Protein AF-A0A1G3ML94-F1 (afdb_monomer_lite)

pLDDT: mean 84.37, std 14.2, range [30.25, 97.56]

Foldseek 3Di:
DVVVVCVLVVVLVVLVVVLVVLVVVLVVLVVVLVVCVVVVVPPDPPVNLVSLVVSLVSLVVSLVSLLVSLLSLLVVLLVLLVLLVVLVVVLVVLVVLVVVLVVLLVVLVVLLVVLVVLLVVLVVLLVVLVVLLVVLVVLLVVLVVVLVVLVVLLVVLVVLLVVLVVQLVVLVVQLVVLVVVLVVLVVVLVVLVVQLVVLVVQLVVLVVQLVVLVVVPPVSVVSNVVSVVSNVVSVVSNVVSVVVNVVSVVVNVVSVVSNVVSVVSSVVSVVSSVVSVVVSVVSVVSNVVSVVSNVVSVVVVVVSVVSNVVSVVSNVVSVVSNVVSVVSNVVSVVSVVVSVVSNVVSVVSVVVSLVVLVVSVVVVVVSVVSSVVSVVSSVVSVVVNDDPDDDPPPPAQDDDSLSNVSSQLSNLLSQLVNLLVVNHADDLVVLLDLCPGPNNVCLPPRCNLVVCVPLADSVLLVVLSNLLSNLSSVSNVPRPDDPVVSNVSNSVSSVVNNVRSVSVVVVVVVVVVVD

Sequence (515 aa):
MILAYFGLGGALLASLAVSEFRLRRLRHRLAAQTAAIAGGNIAASSVAASAVQESRRLANEVRGDSQALSGELVNVLGSVMSIRKESSRLSGAGVNLAGELASAASAVEQLTASASSLADLAVRQSAVVSQAAAAIEQMSASAAAIAGAVEGRTAANQRLSARAREGVETARQVASVIEEFAQRSIMVTDMVHAINDIATSTNLLAMNAAIEAAHAGQYGRGFSVVASEIRKLAATTSEKAAEIERILSSIQDSITAAQQAGTRNARSLGDIAAIVEESVSSFAGMAEGIAELSGSASEIVSAIEQTRAVTIEIKQSSSDIAAATSSLQSGIHGSEANAAASGRSLADLDANVVALNVGLLKASSLNSGSFKRCDAIIGCLAPLSAGAGAGATAYRYGLLDVAAAKLHHKEWVAKVLLHRQGALKLDAAVVSDSHRCLLGTWLYRDGGLEQVRGLVDTDALEHDHDALHLTAAKLIANVGQSDGAALGELEVLSERIVGCLSRIEASTSAAQATS

Radius of gyration: 73.63 Å; chains: 1; bounding box: 139×50×221 Å

Structure (mmCIF, N/CA/C/O backbone):
data_AF-A0A1G3ML94-F1
#
_entry.id   AF-A0A1G3ML94-F1
#
loop_
_atom_site.group_PDB
_atom_site.id
_atom_site.type_symbol
_atom_site.label_atom_id
_atom_site.label_alt_id
_atom_site.label_comp_id
_atom_site.label_asym_id
_atom_site.label_entity_id
_atom_site.label_seq_id
_atom_site.pdbx_PDB_ins_code
_atom_site.Cartn_x
_atom_site.Cartn_y
_atom_site.Cartn_z
_atom_site.occupancy
_atom_site.B_iso_or_equiv
_atom_site.auth_seq_id
_atom_site.auth_comp_id
_atom_site.auth_asym_id
_atom_site.auth_atom_id
_atom_site.pdbx_PDB_model_num
ATOM 1 N N . MET A 1 1 ? 22.661 14.570 -49.696 1.00 38.81 1 MET A N 1
ATOM 2 C CA . MET A 1 1 ? 23.872 13.750 -49.938 1.00 38.81 1 MET A CA 1
ATOM 3 C C . MET A 1 1 ? 23.778 12.922 -51.217 1.00 38.81 1 MET A C 1
ATOM 5 O O . MET A 1 1 ? 24.580 13.166 -52.099 1.00 38.81 1 MET A O 1
ATOM 9 N N . ILE A 1 2 ? 22.797 12.024 -51.384 1.00 32.62 2 ILE A N 1
ATOM 10 C CA . ILE A 1 2 ? 22.696 11.108 -52.548 1.00 32.62 2 ILE A CA 1
ATOM 11 C C . ILE A 1 2 ? 22.749 11.829 -53.915 1.00 32.62 2 ILE A C 1
ATOM 13 O O . ILE A 1 2 ? 23.481 11.405 -54.804 1.00 32.62 2 ILE A O 1
ATOM 17 N N . LEU A 1 3 ? 22.069 12.973 -54.060 1.00 33.12 3 LEU A N 1
ATOM 18 C CA . LEU A 1 3 ? 22.086 13.779 -55.294 1.00 33.12 3 LEU A CA 1
ATOM 19 C C . LEU A 1 3 ? 23.470 14.361 -55.648 1.00 33.12 3 LEU A C 1
ATOM 21 O O . LEU A 1 3 ? 23.800 14.466 -56.825 1.00 33.12 3 LEU A O 1
ATOM 25 N N . ALA A 1 4 ? 24.306 14.680 -54.654 1.00 42.66 4 ALA A N 1
ATOM 26 C CA . ALA A 1 4 ? 25.673 15.155 -54.893 1.00 42.66 4 ALA A CA 1
ATOM 27 C C . ALA A 1 4 ? 26.602 14.015 -55.361 1.00 42.66 4 ALA A C 1
ATOM 29 O O . ALA A 1 4 ? 27.507 14.240 -56.162 1.00 42.66 4 ALA A O 1
ATOM 30 N N . TYR A 1 5 ? 26.338 12.778 -54.924 1.00 52.34 5 TYR A N 1
ATOM 31 C CA . TYR A 1 5 ? 27.120 11.595 -55.298 1.00 52.34 5 TYR A CA 1
ATOM 32 C C . TYR A 1 5 ? 26.814 11.082 -56.705 1.00 52.34 5 TYR A C 1
ATOM 34 O O . TYR A 1 5 ? 27.739 10.693 -57.415 1.00 52.34 5 TYR A O 1
ATOM 42 N N . PHE A 1 6 ? 25.553 11.146 -57.148 1.00 53.03 6 PHE A N 1
ATOM 43 C CA . PHE A 1 6 ? 25.220 10.914 -58.559 1.00 53.03 6 PHE A CA 1
ATOM 44 C C . PHE A 1 6 ? 25.889 11.950 -59.473 1.00 53.03 6 PHE A C 1
ATOM 46 O O . PHE A 1 6 ? 26.348 11.593 -60.556 1.00 53.03 6 PHE A O 1
ATOM 53 N N . GLY A 1 7 ? 26.020 13.200 -59.013 1.00 54.25 7 GLY A N 1
ATOM 54 C CA . GLY A 1 7 ? 26.773 14.244 -59.714 1.00 54.25 7 GLY A CA 1
ATOM 55 C C . GLY A 1 7 ? 28.265 13.921 -59.854 1.00 54.25 7 GLY A C 1
ATOM 56 O O . GLY A 1 7 ? 28.799 13.990 -60.957 1.00 54.25 7 GLY A O 1
ATOM 57 N N . LEU A 1 8 ? 28.921 13.500 -58.767 1.00 57.00 8 LEU A N 1
ATOM 58 C CA . LEU A 1 8 ? 30.342 13.111 -58.761 1.00 57.00 8 LEU A CA 1
ATOM 59 C C . LEU A 1 8 ? 30.620 11.846 -59.587 1.00 57.00 8 LEU A C 1
ATOM 61 O O . LEU A 1 8 ? 31.572 11.820 -60.362 1.00 57.00 8 LEU A O 1
ATOM 65 N N . GLY A 1 9 ? 29.783 10.811 -59.466 1.00 62.34 9 GLY A N 1
ATOM 66 C CA . GLY A 1 9 ? 29.912 9.588 -60.263 1.00 62.34 9 GLY A CA 1
ATOM 67 C C . GLY A 1 9 ? 29.647 9.821 -61.753 1.00 62.34 9 GLY A C 1
ATOM 68 O O . GLY A 1 9 ? 30.359 9.282 -62.598 1.00 62.34 9 GLY A O 1
ATOM 69 N N . GLY A 1 10 ? 28.663 10.662 -62.086 1.00 65.00 10 GLY A N 1
ATOM 70 C CA . GLY A 1 10 ? 28.369 11.063 -63.462 1.00 65.00 10 GLY A CA 1
ATOM 71 C C . GLY A 1 10 ? 29.491 11.888 -64.094 1.00 65.00 10 GLY A C 1
ATOM 72 O O . GLY A 1 10 ? 29.865 11.622 -65.236 1.00 65.00 10 GLY A O 1
ATOM 73 N N . ALA A 1 11 ? 30.071 12.830 -63.344 1.00 66.50 11 ALA A N 1
ATOM 74 C CA . ALA A 1 11 ? 31.238 13.600 -63.775 1.00 66.50 11 ALA A CA 1
ATOM 75 C C . ALA A 1 11 ? 32.446 12.687 -64.034 1.00 66.50 11 ALA A C 1
ATOM 77 O O . ALA A 1 11 ? 33.019 12.740 -65.118 1.00 66.50 11 ALA A O 1
ATOM 78 N N . LEU A 1 12 ? 32.734 11.757 -63.116 1.00 69.31 12 LEU A N 1
ATOM 79 C CA . LEU A 1 12 ? 33.818 10.783 -63.266 1.00 69.31 12 LEU A CA 1
ATOM 80 C C . LEU A 1 12 ? 33.657 9.922 -64.529 1.00 69.31 12 LEU A C 1
ATOM 82 O O . LEU A 1 12 ? 34.613 9.701 -65.272 1.00 69.31 12 LEU A O 1
ATOM 86 N N . LEU A 1 13 ? 32.439 9.434 -64.792 1.00 70.00 13 LEU A N 1
ATOM 87 C CA . LEU A 1 13 ? 32.131 8.638 -65.983 1.00 70.00 13 LEU A CA 1
ATOM 88 C C . LEU A 1 13 ? 32.260 9.456 -67.273 1.00 70.00 13 LEU A C 1
ATOM 90 O O . LEU A 1 13 ? 32.764 8.939 -68.271 1.00 70.00 13 LEU A O 1
ATOM 94 N N . ALA A 1 14 ? 31.848 10.725 -67.258 1.00 72.06 14 ALA A N 1
ATOM 95 C CA . ALA A 1 14 ? 32.022 11.629 -68.388 1.00 72.06 14 ALA A CA 1
ATOM 96 C C . ALA A 1 14 ? 33.510 11.914 -68.656 1.00 72.06 14 ALA A C 1
ATOM 98 O O . ALA A 1 14 ? 33.956 11.786 -69.797 1.00 72.06 14 ALA A O 1
ATOM 99 N N . SER A 1 15 ? 34.293 12.205 -67.613 1.00 70.94 15 SER A N 1
ATOM 100 C CA . SER A 1 15 ? 35.745 12.412 -67.679 1.00 70.94 15 SER A CA 1
ATOM 101 C C . SER A 1 15 ? 36.472 11.169 -68.207 1.00 70.94 15 SER A C 1
ATOM 103 O O . SER A 1 15 ? 37.312 11.268 -69.106 1.00 70.94 15 SER A O 1
ATOM 105 N N . LEU A 1 16 ? 36.086 9.974 -67.741 1.00 70.88 16 LEU A N 1
ATOM 106 C CA . LEU A 1 16 ? 36.577 8.689 -68.255 1.00 70.88 16 LEU A CA 1
ATOM 107 C C . LEU A 1 16 ? 36.242 8.493 -69.741 1.00 70.88 16 LEU A C 1
ATOM 109 O O . LEU A 1 16 ? 37.123 8.127 -70.518 1.00 70.88 16 LEU A O 1
ATOM 113 N N . ALA A 1 17 ? 35.002 8.766 -70.155 1.00 74.00 17 ALA A N 1
ATOM 114 C CA . ALA A 1 17 ? 34.563 8.596 -71.540 1.00 74.00 17 ALA A CA 1
ATOM 115 C C . ALA A 1 17 ? 35.268 9.566 -72.506 1.00 74.00 17 ALA A C 1
ATOM 117 O O . ALA A 1 17 ? 35.686 9.165 -73.597 1.00 74.00 17 ALA A O 1
ATOM 118 N N . VAL A 1 18 ? 35.443 10.828 -72.101 1.00 75.44 18 VAL A N 1
ATOM 119 C CA . VAL A 1 18 ? 36.171 11.846 -72.878 1.00 75.44 18 VAL A CA 1
ATOM 120 C C . VAL A 1 18 ? 37.644 11.465 -73.014 1.00 75.44 18 VAL A C 1
ATOM 122 O O . VAL A 1 18 ? 38.174 11.460 -74.130 1.00 75.44 18 VAL A O 1
ATOM 125 N N . SER A 1 19 ? 38.281 11.075 -71.907 1.00 72.25 19 SER A N 1
ATOM 126 C CA . SER A 1 19 ? 39.672 10.617 -71.895 1.00 72.25 19 SER A CA 1
ATOM 127 C C . SER A 1 19 ? 39.861 9.391 -72.793 1.00 72.25 19 SER A C 1
ATOM 129 O O . SER A 1 19 ? 40.763 9.357 -73.635 1.00 72.25 19 SER A O 1
ATOM 131 N N . GLU A 1 20 ? 38.959 8.408 -72.718 1.00 73.62 20 GLU A N 1
ATOM 132 C CA . GLU A 1 20 ? 39.019 7.202 -73.545 1.00 73.62 20 GLU A CA 1
ATOM 133 C C . GLU A 1 20 ? 38.828 7.504 -75.040 1.00 73.62 20 GLU A C 1
ATOM 135 O O . GLU A 1 20 ? 39.551 6.964 -75.885 1.00 73.62 20 GLU A O 1
ATOM 140 N N . PHE A 1 21 ? 37.905 8.402 -75.389 1.00 76.06 21 PHE A N 1
ATOM 141 C CA . PHE A 1 21 ? 37.699 8.844 -76.768 1.00 76.06 21 PHE A CA 1
ATOM 142 C C . PHE A 1 21 ? 38.962 9.496 -77.351 1.00 76.06 21 PHE A C 1
ATOM 144 O O . PHE A 1 21 ? 39.404 9.139 -78.452 1.00 76.06 21 PHE A O 1
ATOM 151 N N . ARG A 1 22 ? 39.598 10.405 -76.602 1.00 76.50 22 ARG A N 1
ATOM 152 C CA . ARG A 1 22 ? 40.838 11.070 -77.035 1.00 76.50 22 ARG A CA 1
ATOM 153 C C . ARG A 1 22 ? 42.023 10.103 -77.090 1.00 76.50 22 ARG A C 1
ATOM 155 O O . ARG A 1 22 ? 42.784 10.143 -78.058 1.00 76.50 22 ARG A O 1
ATOM 162 N N . LEU A 1 23 ? 42.129 9.161 -76.149 1.00 73.06 23 LEU A N 1
ATOM 163 C CA . LEU A 1 23 ? 43.114 8.068 -76.167 1.00 73.06 23 LEU A CA 1
ATOM 164 C C . LEU A 1 23 ? 42.992 7.195 -77.421 1.00 73.06 23 LEU A C 1
ATOM 166 O O . LEU A 1 23 ? 44.001 6.870 -78.053 1.00 73.06 23 LEU A O 1
ATOM 170 N N . ARG A 1 24 ? 41.769 6.816 -77.809 1.00 79.38 24 ARG A N 1
ATOM 171 C CA . ARG A 1 24 ? 41.517 6.040 -79.037 1.00 79.38 24 ARG A CA 1
ATOM 172 C C . ARG A 1 24 ? 41.949 6.817 -80.278 1.00 79.38 24 ARG A C 1
ATOM 174 O O . ARG A 1 24 ? 42.617 6.253 -81.146 1.00 79.38 24 ARG A O 1
ATOM 181 N N . ARG A 1 25 ? 41.644 8.117 -80.333 1.00 77.94 25 ARG A N 1
ATOM 182 C CA . ARG A 1 25 ? 42.057 9.007 -81.430 1.00 77.94 25 ARG A CA 1
ATOM 183 C C . ARG A 1 25 ? 43.579 9.134 -81.529 1.00 77.94 25 ARG A C 1
ATOM 185 O O . ARG A 1 25 ? 44.123 9.045 -82.629 1.00 77.94 25 ARG A O 1
ATOM 192 N N . LEU A 1 26 ? 44.263 9.288 -80.393 1.00 75.62 26 LEU A N 1
ATOM 193 C CA . LEU A 1 26 ? 45.724 9.334 -80.316 1.00 75.62 26 LEU A CA 1
ATOM 194 C C . LEU A 1 26 ? 46.350 8.019 -80.805 1.00 75.62 26 LEU A C 1
ATOM 196 O O . LEU A 1 26 ? 47.232 8.045 -81.661 1.00 75.62 26 LEU A O 1
ATOM 200 N N . ARG A 1 27 ? 45.850 6.865 -80.338 1.00 76.56 27 ARG A N 1
ATOM 201 C CA . ARG A 1 27 ? 46.316 5.536 -80.779 1.00 76.56 27 ARG A CA 1
ATOM 202 C C . ARG A 1 27 ? 46.161 5.332 -82.281 1.00 76.56 27 ARG A C 1
ATOM 204 O O . ARG A 1 27 ? 47.109 4.901 -82.929 1.00 76.56 27 ARG A O 1
ATOM 211 N N . HIS A 1 28 ? 44.995 5.662 -82.835 1.00 77.12 28 HIS A N 1
ATOM 212 C CA . HIS A 1 28 ? 44.732 5.511 -84.266 1.00 77.12 28 HIS A CA 1
ATOM 213 C C . HIS A 1 28 ? 45.689 6.363 -85.113 1.00 77.12 28 HIS A C 1
ATOM 215 O O . HIS A 1 28 ? 46.153 5.923 -86.163 1.00 77.12 28 HIS A O 1
ATOM 221 N N . ARG A 1 29 ? 46.016 7.581 -84.665 1.00 72.06 29 ARG A N 1
ATOM 222 C CA . ARG A 1 29 ? 46.947 8.461 -85.385 1.00 72.06 29 ARG A CA 1
ATOM 223 C C . ARG A 1 29 ? 48.396 8.009 -85.284 1.00 72.06 29 ARG A C 1
ATOM 225 O O . ARG A 1 29 ? 49.074 7.998 -86.305 1.00 72.06 29 ARG A O 1
ATOM 232 N N . LEU A 1 30 ? 48.840 7.586 -84.102 1.00 69.00 30 LEU A N 1
ATOM 233 C CA . LEU A 1 30 ? 50.172 7.006 -83.932 1.00 69.00 30 LEU A CA 1
ATOM 234 C C . LEU A 1 30 ? 50.340 5.755 -84.807 1.00 69.00 30 LEU A C 1
ATOM 236 O O . LEU A 1 30 ? 51.349 5.632 -85.488 1.00 69.00 30 LEU A O 1
ATOM 240 N N . ALA A 1 31 ? 49.327 4.883 -84.869 1.00 70.38 31 ALA A N 1
ATOM 241 C CA . ALA A 1 31 ? 49.334 3.702 -85.736 1.00 70.38 31 ALA A CA 1
ATOM 242 C C . ALA A 1 31 ? 49.363 4.052 -87.238 1.00 70.38 31 ALA A C 1
ATOM 244 O O . ALA A 1 31 ? 50.078 3.420 -88.012 1.00 70.38 31 ALA A O 1
ATOM 245 N N . ALA A 1 32 ? 48.617 5.077 -87.662 1.00 68.50 32 ALA A N 1
ATOM 246 C CA . ALA A 1 32 ? 48.646 5.547 -89.048 1.00 68.50 32 ALA A CA 1
ATOM 247 C C . ALA A 1 32 ? 50.016 6.141 -89.432 1.00 68.50 32 ALA A C 1
ATOM 249 O O . ALA A 1 32 ? 50.488 5.940 -90.549 1.00 68.50 32 ALA A O 1
ATOM 250 N N . GLN A 1 33 ? 50.676 6.840 -88.505 1.00 66.12 33 GLN A N 1
ATOM 251 C CA . GLN A 1 33 ? 52.005 7.419 -88.718 1.00 66.12 33 GLN A CA 1
ATOM 252 C C . GLN A 1 33 ? 53.106 6.361 -88.748 1.00 66.12 33 GLN A C 1
ATOM 254 O O . GLN A 1 33 ? 53.959 6.408 -89.630 1.00 66.12 33 GLN A O 1
ATOM 259 N N . THR A 1 34 ? 53.083 5.382 -87.839 1.00 64.19 34 THR A N 1
ATOM 260 C CA . THR A 1 34 ? 54.049 4.275 -87.867 1.00 64.19 34 THR A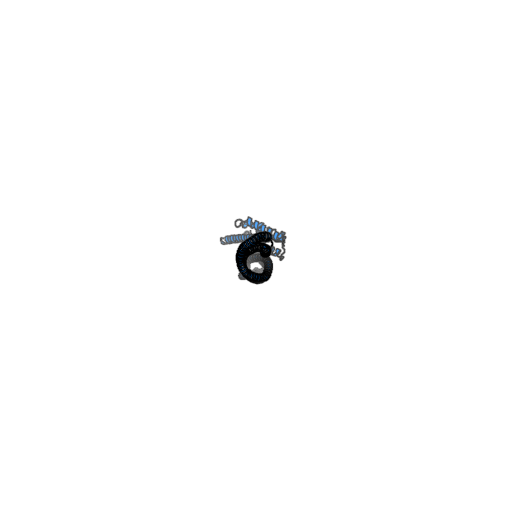 CA 1
ATOM 261 C C . THR A 1 34 ? 53.913 3.451 -89.145 1.00 64.19 34 THR A C 1
ATOM 263 O O . THR A 1 34 ? 54.928 3.087 -89.731 1.00 64.19 34 THR A O 1
ATOM 266 N N . ALA A 1 35 ? 52.688 3.232 -89.636 1.00 62.88 35 ALA A N 1
ATOM 267 C CA . ALA A 1 35 ? 52.441 2.577 -90.920 1.00 62.88 35 ALA A CA 1
ATOM 268 C C . ALA A 1 35 ? 52.966 3.395 -92.118 1.00 62.88 35 ALA A C 1
ATOM 270 O O . ALA A 1 35 ? 53.583 2.831 -93.021 1.00 62.88 35 ALA A O 1
ATOM 271 N N . ALA A 1 36 ? 52.781 4.720 -92.116 1.00 61.97 36 ALA A N 1
ATOM 272 C CA . ALA A 1 36 ? 53.290 5.604 -93.169 1.00 61.97 36 ALA A CA 1
ATOM 273 C C . ALA A 1 36 ? 54.831 5.666 -93.206 1.00 61.97 36 ALA A C 1
ATOM 275 O O . ALA A 1 36 ? 55.420 5.676 -94.287 1.00 61.97 36 ALA A O 1
ATOM 276 N N . ILE A 1 37 ? 55.480 5.654 -92.035 1.00 61.06 37 ILE A N 1
ATOM 277 C CA . ILE A 1 37 ? 56.945 5.616 -91.899 1.00 61.06 37 ILE A CA 1
ATOM 278 C C . ILE A 1 37 ? 57.496 4.250 -92.336 1.00 61.06 37 ILE A C 1
ATOM 280 O O . ILE A 1 37 ? 58.464 4.194 -93.091 1.00 61.06 37 ILE A O 1
ATOM 284 N N . ALA A 1 38 ? 56.864 3.148 -91.917 1.00 58.09 38 ALA A N 1
ATOM 285 C CA . ALA A 1 38 ? 57.273 1.792 -92.292 1.00 58.09 38 ALA A CA 1
ATOM 286 C C . ALA A 1 38 ? 57.100 1.500 -93.796 1.00 58.09 38 ALA A C 1
ATOM 288 O O . ALA A 1 38 ? 57.855 0.710 -94.356 1.00 58.09 38 ALA A O 1
ATOM 289 N N . GLY A 1 39 ? 56.142 2.156 -94.461 1.00 57.53 39 GLY A N 1
ATOM 290 C CA . GLY A 1 39 ? 55.893 2.041 -95.903 1.00 57.53 39 GLY A CA 1
ATOM 291 C C . GLY A 1 39 ? 56.839 2.848 -96.804 1.00 57.53 39 GLY A C 1
ATOM 292 O O . GLY A 1 39 ? 56.630 2.875 -98.013 1.00 57.53 39 GLY A O 1
ATOM 293 N N . GLY A 1 40 ? 57.853 3.526 -96.249 1.00 54.31 40 GLY A N 1
ATOM 294 C CA . GLY A 1 40 ? 58.891 4.223 -97.022 1.00 54.31 40 GLY A CA 1
ATOM 295 C C . GLY A 1 40 ? 58.461 5.539 -97.683 1.00 54.31 40 GLY A C 1
ATOM 296 O O . GLY A 1 40 ? 59.218 6.099 -98.474 1.00 54.31 40 GLY A O 1
ATOM 297 N N . ASN A 1 41 ? 57.279 6.073 -97.362 1.00 54.75 41 ASN A N 1
ATOM 298 C CA . ASN A 1 41 ? 56.774 7.312 -97.954 1.00 54.75 41 ASN A CA 1
ATOM 299 C C . ASN A 1 41 ? 57.367 8.547 -97.243 1.00 54.75 41 ASN A C 1
ATOM 301 O O . ASN A 1 41 ? 56.682 9.251 -96.505 1.00 54.75 41 ASN A O 1
ATOM 305 N N . ILE A 1 42 ? 58.668 8.797 -97.430 1.00 51.78 42 ILE A N 1
ATOM 306 C CA . ILE A 1 42 ? 59.394 9.957 -96.870 1.00 51.78 42 ILE A CA 1
ATOM 307 C C . ILE A 1 42 ? 59.280 11.166 -97.817 1.00 51.78 42 ILE A C 1
ATOM 309 O O . ILE A 1 42 ? 60.262 11.828 -98.148 1.00 51.78 42 ILE A O 1
ATOM 313 N N . ALA A 1 43 ? 58.071 11.456 -98.294 1.00 47.44 43 ALA A N 1
ATOM 314 C CA . ALA A 1 43 ? 57.789 12.644 -99.088 1.00 47.44 43 ALA A CA 1
ATOM 315 C C . ALA A 1 43 ? 56.950 13.627 -98.253 1.00 47.44 43 ALA A C 1
ATOM 317 O O . ALA A 1 43 ? 55.765 13.404 -98.029 1.00 47.44 43 ALA A O 1
ATOM 318 N N . ALA A 1 44 ? 57.611 14.716 -97.833 1.00 48.97 44 ALA A N 1
ATOM 319 C CA . ALA A 1 44 ? 57.127 15.917 -97.131 1.00 48.97 44 ALA A CA 1
ATOM 320 C C . ALA A 1 44 ? 57.417 15.972 -95.617 1.00 48.97 44 ALA A C 1
ATOM 322 O O . ALA A 1 44 ? 56.597 15.609 -94.772 1.00 48.97 44 ALA A O 1
ATOM 323 N N . SER A 1 45 ? 58.567 16.561 -95.270 1.00 53.47 45 SER A N 1
ATOM 324 C CA . SER A 1 45 ? 58.925 16.954 -93.898 1.00 53.47 45 SER A CA 1
ATOM 325 C C . SER A 1 45 ? 57.851 17.813 -93.207 1.00 53.47 45 SER A C 1
ATOM 327 O O . SER A 1 45 ? 57.722 17.757 -91.987 1.00 53.47 45 SER A O 1
ATOM 329 N N . SER A 1 46 ? 57.026 18.548 -93.964 1.00 53.53 46 SER A N 1
ATOM 330 C CA . SER A 1 46 ? 55.921 19.365 -93.444 1.00 53.53 46 SER A CA 1
ATOM 331 C C . SER A 1 46 ? 54.698 18.554 -92.986 1.00 53.53 46 SER A C 1
ATOM 333 O O . SER A 1 46 ? 54.090 18.897 -91.972 1.00 53.53 46 SER A O 1
ATOM 335 N N . VAL A 1 47 ? 54.352 17.456 -93.672 1.00 57.75 47 VAL A N 1
ATOM 336 C CA . VAL A 1 47 ? 53.221 16.579 -93.300 1.00 57.75 47 VAL A CA 1
ATOM 337 C C . VAL A 1 47 ? 53.578 15.743 -92.070 1.00 57.75 47 VAL A C 1
ATOM 339 O O . VAL A 1 47 ? 52.766 15.620 -91.154 1.00 57.75 47 VAL A O 1
ATOM 342 N N . ALA A 1 48 ? 54.817 15.246 -91.993 1.00 61.12 48 ALA A N 1
ATOM 343 C CA . ALA A 1 48 ? 55.329 14.554 -90.811 1.00 61.12 48 ALA A CA 1
ATOM 344 C C . ALA A 1 48 ? 55.418 15.486 -89.586 1.00 61.12 48 ALA A C 1
ATOM 346 O O . ALA A 1 48 ? 54.977 15.107 -88.502 1.00 61.12 48 ALA A O 1
ATOM 347 N N . ALA A 1 49 ? 55.900 16.725 -89.754 1.00 64.88 49 ALA A N 1
ATOM 348 C CA . ALA A 1 49 ? 55.970 17.710 -88.670 1.00 64.88 49 ALA A CA 1
ATOM 349 C C . ALA A 1 49 ? 54.581 18.102 -88.133 1.00 64.88 49 ALA A C 1
ATOM 351 O O . ALA A 1 49 ? 54.369 18.114 -86.920 1.00 64.88 49 ALA A O 1
ATOM 352 N N . SER A 1 50 ? 53.607 18.346 -89.020 1.00 67.62 50 SER A N 1
ATOM 353 C CA . SER A 1 50 ? 52.218 18.633 -88.629 1.00 67.62 50 SER A CA 1
ATOM 354 C C . SER A 1 50 ? 51.578 17.455 -87.878 1.00 67.62 50 SER A C 1
ATOM 356 O O . SER A 1 50 ? 50.908 17.643 -86.860 1.00 67.62 50 SER A O 1
ATOM 358 N N . ALA A 1 51 ? 51.843 16.224 -88.319 1.00 68.19 51 ALA A N 1
ATOM 359 C CA . ALA A 1 51 ? 51.332 15.009 -87.695 1.00 68.19 51 ALA A CA 1
ATOM 360 C C . ALA A 1 51 ? 51.947 14.752 -86.298 1.00 68.19 51 ALA A C 1
ATOM 362 O O . ALA A 1 51 ? 51.230 14.373 -85.363 1.00 68.19 51 ALA A O 1
ATOM 363 N N . VAL A 1 52 ? 53.246 15.025 -86.124 1.00 72.62 52 VAL A N 1
ATOM 364 C CA . VAL A 1 52 ? 53.959 14.996 -84.830 1.00 72.62 52 VAL A CA 1
ATOM 365 C C . VAL A 1 52 ? 53.407 16.060 -83.877 1.00 72.62 52 VAL A C 1
ATOM 367 O O . VAL A 1 52 ? 53.105 15.749 -82.723 1.00 72.62 52 VAL A O 1
ATOM 370 N N . GLN A 1 53 ? 53.203 17.293 -84.352 1.00 74.69 53 GLN A N 1
ATOM 371 C CA . GLN A 1 53 ? 52.653 18.394 -83.553 1.00 74.69 53 GLN A CA 1
ATOM 372 C C . GLN A 1 53 ? 51.233 18.090 -83.057 1.00 74.69 53 GLN A C 1
ATOM 374 O O . GLN A 1 53 ? 50.924 18.289 -81.883 1.00 74.69 53 GLN A O 1
ATOM 379 N N . GLU A 1 54 ? 50.381 17.549 -83.922 1.00 77.25 54 GLU A N 1
ATOM 380 C CA . GLU A 1 54 ? 49.011 17.178 -83.575 1.00 77.25 54 GLU A CA 1
ATOM 381 C C . GLU A 1 54 ? 48.950 15.960 -82.628 1.00 77.25 54 GLU A C 1
ATOM 383 O O . GLU A 1 54 ? 48.094 15.891 -81.746 1.00 77.25 54 GLU A O 1
ATOM 388 N N . SER A 1 55 ? 49.883 15.011 -82.747 1.00 76.69 55 SER A N 1
ATOM 389 C CA . SER A 1 55 ? 49.992 13.879 -81.807 1.00 76.69 55 SER A CA 1
ATOM 390 C C . SER A 1 55 ? 50.474 14.339 -80.435 1.00 76.69 55 SER A C 1
ATOM 392 O O . SER A 1 55 ? 49.962 13.877 -79.418 1.00 76.69 55 SER A O 1
ATOM 394 N N . ARG A 1 56 ? 51.394 15.311 -80.394 1.00 77.75 56 ARG A N 1
ATOM 395 C CA . ARG A 1 56 ? 51.821 15.980 -79.161 1.00 77.75 56 ARG A CA 1
ATOM 396 C C . ARG A 1 56 ? 50.674 16.766 -78.525 1.00 77.75 56 ARG A C 1
ATOM 398 O O . ARG A 1 56 ? 50.503 16.694 -77.313 1.00 77.75 56 ARG A O 1
ATOM 405 N N . ARG A 1 57 ? 49.859 17.466 -79.325 1.00 80.19 57 ARG A N 1
ATOM 406 C CA . ARG A 1 57 ? 48.646 18.151 -78.854 1.00 80.19 57 ARG A CA 1
ATOM 407 C C . ARG A 1 57 ? 47.671 17.168 -78.206 1.00 80.19 57 ARG A C 1
ATOM 409 O O . ARG A 1 57 ? 47.311 17.363 -77.052 1.00 80.19 57 ARG A O 1
ATOM 416 N N . LEU A 1 58 ? 47.304 16.091 -78.902 1.00 79.62 58 LEU A N 1
ATOM 417 C CA . LEU A 1 58 ? 46.404 15.065 -78.364 1.00 79.62 58 LEU A CA 1
ATOM 418 C C . LEU A 1 58 ? 46.985 14.367 -77.124 1.00 79.62 58 LEU A C 1
ATOM 420 O O . LEU A 1 58 ? 46.246 14.076 -76.189 1.00 79.62 58 LEU A O 1
ATOM 424 N N . ALA A 1 59 ? 48.296 14.115 -77.084 1.00 76.81 59 ALA A N 1
ATOM 425 C CA . ALA A 1 59 ? 48.951 13.547 -75.907 1.00 76.81 59 ALA A CA 1
ATOM 426 C C . ALA A 1 59 ? 48.916 14.504 -74.704 1.00 76.81 59 ALA A C 1
ATOM 428 O O . ALA A 1 59 ? 48.671 14.051 -73.589 1.00 76.81 59 ALA A O 1
ATOM 429 N N . ASN A 1 60 ? 49.086 15.812 -74.923 1.00 79.31 60 ASN A N 1
ATOM 430 C CA . ASN A 1 60 ? 48.923 16.835 -73.887 1.00 79.31 60 ASN A CA 1
ATOM 431 C C . ASN A 1 60 ? 47.466 16.969 -73.414 1.00 79.31 60 ASN A C 1
ATOM 433 O O . ASN A 1 60 ? 47.246 17.110 -72.216 1.00 79.31 60 ASN A O 1
ATOM 437 N N . GLU A 1 61 ? 46.486 16.897 -74.321 1.00 80.94 61 GLU A N 1
ATOM 438 C CA . GLU A 1 61 ? 45.053 16.915 -73.980 1.00 80.94 61 GLU A CA 1
ATOM 439 C C . GLU A 1 61 ? 44.675 15.701 -73.117 1.00 80.94 61 GLU A C 1
ATOM 441 O O . GLU A 1 61 ? 44.074 15.865 -72.061 1.00 80.94 61 GLU A O 1
ATOM 446 N N . VAL A 1 62 ? 45.105 14.492 -73.502 1.00 80.19 62 VAL A N 1
ATOM 447 C CA . VAL A 1 62 ? 44.890 13.276 -72.696 1.00 80.19 62 VAL A CA 1
ATOM 448 C C . VAL A 1 62 ? 45.630 13.349 -71.356 1.00 80.19 62 VAL A C 1
ATOM 450 O O . VAL A 1 62 ? 45.106 12.892 -70.342 1.00 80.19 62 VAL A O 1
ATOM 453 N N . ARG A 1 63 ? 46.838 13.926 -71.323 1.00 80.88 63 ARG A N 1
ATOM 454 C CA . ARG A 1 63 ? 47.584 14.151 -70.077 1.00 80.88 63 ARG A CA 1
ATOM 455 C C . ARG A 1 63 ? 46.810 15.075 -69.131 1.00 80.88 63 ARG A C 1
ATOM 457 O O . ARG A 1 63 ? 46.682 14.743 -67.959 1.00 80.88 63 ARG A O 1
ATOM 464 N N . GLY A 1 64 ? 46.246 16.169 -69.646 1.00 80.38 64 GLY A N 1
ATOM 465 C CA . GLY A 1 64 ? 45.394 17.080 -68.875 1.00 80.38 64 GLY A CA 1
ATOM 466 C C . GLY A 1 64 ? 44.115 16.410 -68.367 1.00 80.38 64 GLY A C 1
ATOM 467 O O . GLY A 1 64 ? 43.795 16.525 -67.186 1.00 80.38 64 GLY A O 1
ATOM 468 N N . ASP A 1 65 ? 43.432 15.628 -69.210 1.00 82.06 65 ASP A N 1
ATOM 469 C CA . ASP A 1 65 ? 42.253 14.852 -68.794 1.00 82.06 65 ASP A CA 1
ATOM 470 C C . ASP A 1 65 ? 42.604 13.838 -67.694 1.00 82.06 65 ASP A C 1
ATOM 472 O O . ASP A 1 65 ? 41.831 13.617 -66.766 1.00 82.06 65 ASP A O 1
ATOM 476 N N . SER A 1 66 ? 43.791 13.232 -67.774 1.00 81.06 66 SER A N 1
ATOM 477 C CA . SER A 1 66 ? 44.281 12.288 -66.772 1.00 81.06 66 SER A CA 1
ATOM 478 C C . SER A 1 66 ? 44.593 12.966 -65.432 1.00 81.06 66 SER A C 1
ATOM 480 O O . SER A 1 66 ? 44.297 12.399 -64.380 1.00 81.06 66 SER A O 1
ATOM 482 N N . GLN A 1 67 ? 45.118 14.194 -65.443 1.00 81.31 67 GLN A N 1
ATOM 483 C CA . GLN A 1 67 ? 45.315 14.996 -64.228 1.00 81.31 67 GLN A CA 1
ATOM 484 C C . GLN A 1 67 ? 43.981 15.426 -63.606 1.00 81.31 67 GLN A C 1
ATOM 486 O O . GLN A 1 67 ? 43.800 15.287 -62.396 1.00 81.31 67 GLN A O 1
ATOM 491 N N . ALA A 1 68 ? 43.019 15.864 -64.422 1.00 82.75 68 ALA A N 1
ATOM 492 C CA . ALA A 1 68 ? 41.674 16.201 -63.956 1.00 82.75 68 ALA A CA 1
ATOM 493 C C . ALA A 1 68 ? 40.976 14.986 -63.321 1.00 82.75 68 ALA A C 1
ATOM 495 O O . ALA A 1 68 ? 40.486 15.065 -62.193 1.00 82.75 68 ALA A O 1
ATOM 496 N N . LEU A 1 69 ? 41.030 13.828 -63.991 1.00 84.38 69 LEU A N 1
ATOM 497 C CA . LEU A 1 69 ? 40.496 12.571 -63.470 1.00 84.38 69 LEU A CA 1
ATOM 498 C C . LEU A 1 69 ? 41.205 12.139 -62.175 1.00 84.38 69 LEU A C 1
ATOM 500 O O . LEU A 1 69 ? 40.559 11.605 -61.276 1.00 84.38 69 LEU A O 1
ATOM 504 N N . SER A 1 70 ? 42.510 12.400 -62.031 1.00 83.94 70 SER A N 1
ATOM 505 C CA . SER A 1 70 ? 43.228 12.153 -60.773 1.00 83.94 70 SER A CA 1
ATOM 506 C C . SER A 1 70 ? 42.662 12.974 -59.616 1.00 83.94 70 SER A C 1
ATOM 508 O O . SER A 1 70 ? 42.451 12.428 -58.533 1.00 83.94 70 SER A O 1
ATOM 510 N N . GLY A 1 71 ? 42.368 14.257 -59.842 1.00 82.88 71 GLY A N 1
ATOM 511 C CA . GLY A 1 71 ? 41.732 15.122 -58.846 1.00 82.88 71 GLY A CA 1
ATOM 512 C C . GLY A 1 71 ? 40.336 14.635 -58.445 1.00 82.88 71 GLY A C 1
ATOM 513 O O . GLY A 1 71 ? 40.022 14.552 -57.257 1.00 82.88 71 GLY A O 1
ATOM 514 N N . GLU A 1 72 ? 39.515 14.233 -59.418 1.00 85.31 72 GLU A N 1
ATOM 515 C CA . GLU A 1 72 ? 38.189 13.659 -59.154 1.00 85.31 72 GLU A CA 1
ATOM 516 C C . GLU A 1 72 ? 38.278 12.352 -58.351 1.00 85.31 72 GLU A C 1
ATOM 518 O O . GLU A 1 72 ? 37.567 12.182 -57.359 1.00 85.31 72 GLU A O 1
ATOM 523 N N . LEU A 1 73 ? 39.190 11.446 -58.718 1.00 85.69 73 LEU A N 1
ATOM 524 C CA . LEU A 1 73 ? 39.400 10.175 -58.018 1.00 85.69 73 LEU A CA 1
ATOM 525 C C . LEU A 1 73 ? 39.876 10.376 -56.572 1.00 85.69 73 LEU A C 1
ATOM 527 O O . LEU A 1 73 ? 39.404 9.670 -55.681 1.00 85.69 73 LEU A O 1
ATOM 531 N N . VAL A 1 74 ? 40.751 11.356 -56.315 1.00 86.38 74 VAL A N 1
ATOM 532 C CA . VAL A 1 74 ? 41.166 11.746 -54.953 1.00 86.38 74 VAL A CA 1
ATOM 533 C C . VAL A 1 74 ? 39.960 12.182 -54.117 1.00 86.38 74 VAL A C 1
ATOM 535 O O . VAL A 1 74 ? 39.802 11.719 -52.985 1.00 86.38 74 VAL A O 1
ATOM 538 N N . ASN A 1 75 ? 39.078 13.012 -54.679 1.00 86.25 75 ASN A N 1
ATOM 539 C CA . ASN A 1 75 ? 37.882 13.500 -53.987 1.00 86.25 75 ASN A CA 1
ATOM 540 C C . ASN A 1 75 ? 36.884 12.372 -53.679 1.00 86.25 75 ASN A C 1
ATOM 542 O O . ASN A 1 75 ? 36.320 12.314 -52.579 1.00 86.25 75 ASN A O 1
ATOM 546 N N . VAL A 1 76 ? 36.675 11.448 -54.624 1.00 86.50 76 VAL A N 1
ATOM 547 C CA . VAL A 1 76 ? 35.789 10.295 -54.411 1.00 86.50 76 VAL A CA 1
ATOM 548 C C . VAL A 1 76 ? 36.379 9.346 -53.364 1.00 86.50 76 VAL A C 1
ATOM 550 O O . VAL A 1 76 ? 35.662 8.957 -52.445 1.00 86.50 76 VAL A O 1
ATOM 553 N N . LEU A 1 77 ? 37.678 9.029 -53.423 1.00 84.25 77 LEU A N 1
ATOM 554 C CA . LEU A 1 77 ? 38.347 8.197 -52.411 1.00 84.25 77 LEU A CA 1
ATOM 555 C C . LEU A 1 77 ? 38.243 8.808 -51.003 1.00 84.25 77 LEU A C 1
ATOM 557 O O . LEU A 1 77 ? 37.907 8.099 -50.055 1.00 84.25 77 LEU A O 1
ATOM 561 N N . GLY A 1 78 ? 38.441 10.124 -50.862 1.00 83.75 78 GLY A N 1
ATOM 562 C CA . GLY A 1 78 ? 38.248 10.825 -49.584 1.00 83.75 78 GLY A CA 1
ATOM 563 C C . GLY A 1 78 ? 36.803 10.762 -49.069 1.00 83.75 78 GLY A C 1
ATOM 564 O O . GLY A 1 78 ? 36.561 10.553 -47.877 1.00 83.75 78 GLY A O 1
ATOM 565 N N . SER A 1 79 ? 35.823 10.853 -49.973 1.00 86.06 79 SER A N 1
ATOM 566 C CA . SER A 1 79 ? 34.404 10.715 -49.624 1.00 86.06 79 SER A CA 1
ATOM 567 C C . SER A 1 79 ? 34.059 9.304 -49.141 1.00 86.06 79 SER A C 1
ATOM 569 O O . SER A 1 79 ? 33.331 9.151 -48.162 1.00 86.06 79 SER A O 1
ATOM 571 N N . VAL A 1 80 ? 34.600 8.266 -49.784 1.00 85.31 80 VAL A N 1
ATOM 572 C CA . VAL A 1 80 ? 34.375 6.864 -49.393 1.00 85.31 80 VAL A CA 1
ATOM 573 C C . VAL A 1 80 ? 34.974 6.563 -48.018 1.00 85.31 80 VAL A C 1
ATOM 575 O O . VAL A 1 80 ? 34.333 5.902 -47.201 1.00 85.31 80 VAL A O 1
ATOM 578 N N . MET A 1 81 ? 36.163 7.095 -47.721 1.00 82.38 81 MET A N 1
ATOM 579 C CA . MET A 1 81 ? 36.759 7.004 -46.383 1.00 82.38 81 MET A CA 1
ATOM 580 C C . MET A 1 81 ? 35.882 7.686 -45.322 1.00 82.38 81 MET A C 1
ATOM 582 O O . MET A 1 81 ? 35.627 7.106 -44.268 1.00 82.38 81 MET A O 1
ATOM 586 N N . SER A 1 82 ? 35.344 8.871 -45.625 1.00 85.69 82 SER A N 1
ATOM 587 C CA . SER A 1 82 ? 34.430 9.585 -44.720 1.00 85.69 82 SER A CA 1
ATOM 588 C C . SER A 1 82 ? 33.141 8.796 -44.449 1.00 85.69 82 SER A C 1
ATOM 590 O O . SER A 1 82 ? 32.705 8.702 -43.302 1.00 85.69 82 SER A O 1
ATOM 592 N N . ILE A 1 83 ? 32.557 8.171 -45.480 1.00 87.19 83 ILE A N 1
ATOM 593 C CA . ILE A 1 83 ? 31.372 7.305 -45.345 1.00 87.19 83 ILE A CA 1
ATOM 594 C C . ILE A 1 83 ? 31.675 6.109 -44.441 1.00 87.19 83 ILE A C 1
ATOM 596 O O . ILE A 1 83 ? 30.881 5.788 -43.560 1.00 87.19 83 ILE A O 1
ATOM 600 N N . ARG A 1 84 ? 32.834 5.468 -44.618 1.00 83.31 84 ARG A N 1
ATOM 601 C CA . ARG A 1 84 ? 33.258 4.341 -43.780 1.00 83.31 84 ARG A CA 1
ATOM 602 C C . ARG A 1 84 ? 33.355 4.736 -42.307 1.00 83.31 84 ARG A C 1
ATOM 604 O O . ARG A 1 84 ? 32.881 4.007 -41.439 1.00 83.31 84 ARG A O 1
ATOM 611 N N . LYS A 1 85 ? 33.990 5.873 -42.022 1.00 83.31 85 LYS A N 1
ATOM 612 C CA . LYS A 1 85 ? 34.136 6.380 -40.655 1.00 83.31 85 LYS A CA 1
ATOM 613 C C . LYS A 1 85 ? 32.775 6.576 -39.993 1.00 83.31 85 LYS A C 1
ATOM 615 O O . LYS A 1 85 ? 32.570 6.137 -38.863 1.00 83.31 85 LYS A O 1
ATOM 620 N N . GLU A 1 86 ? 31.841 7.184 -40.716 1.00 86.88 86 GLU A N 1
ATOM 621 C CA . GLU A 1 86 ? 30.489 7.414 -40.214 1.00 86.88 86 GLU A CA 1
ATOM 622 C C . GLU A 1 86 ? 29.698 6.106 -40.041 1.00 86.88 86 GLU A C 1
ATOM 624 O O . GLU A 1 86 ? 29.037 5.931 -39.019 1.00 86.88 86 GLU A O 1
ATOM 629 N N . SER A 1 87 ? 29.846 5.147 -40.963 1.00 86.69 87 SER A N 1
ATOM 630 C CA . SER A 1 87 ? 29.282 3.791 -40.855 1.00 86.69 87 SER A CA 1
ATOM 631 C C . SER A 1 87 ? 29.740 3.085 -39.572 1.00 86.69 87 SER A C 1
ATOM 633 O O . SER A 1 87 ? 28.923 2.622 -38.775 1.00 86.69 87 SER A O 1
ATOM 635 N N . SER A 1 88 ? 31.049 3.100 -39.293 1.00 84.06 88 SER A N 1
ATOM 636 C CA . SER A 1 88 ? 31.615 2.505 -38.076 1.00 84.06 88 SER A CA 1
ATOM 637 C C . SER A 1 88 ? 31.107 3.184 -36.803 1.00 84.06 88 SER A C 1
ATOM 639 O O . SER A 1 88 ? 30.843 2.504 -35.809 1.00 84.06 88 SER A O 1
ATOM 641 N N . ARG A 1 89 ? 30.964 4.515 -36.816 1.00 87.06 89 ARG A N 1
ATOM 642 C CA . ARG A 1 89 ? 30.425 5.281 -35.685 1.00 87.06 89 ARG A CA 1
ATOM 643 C C . ARG A 1 89 ? 28.968 4.910 -35.416 1.00 87.06 89 ARG A C 1
ATOM 645 O O . ARG A 1 89 ? 28.600 4.684 -34.264 1.00 87.06 89 ARG A O 1
ATOM 652 N N . LEU A 1 90 ? 28.160 4.798 -36.470 1.00 89.38 90 LEU A N 1
ATOM 653 C CA . LEU A 1 90 ? 26.752 4.424 -36.370 1.00 89.38 90 LEU A CA 1
ATOM 654 C C . LEU A 1 90 ? 26.578 2.961 -35.932 1.00 89.38 90 LEU A C 1
ATOM 656 O O . LEU A 1 90 ? 25.695 2.671 -35.130 1.00 89.38 90 LEU A O 1
ATOM 660 N N . SER A 1 91 ? 27.462 2.055 -36.362 1.00 87.00 91 SER A N 1
ATOM 661 C CA . SER A 1 91 ? 27.485 0.671 -35.874 1.00 87.00 91 SER A CA 1
ATOM 662 C C . SER A 1 91 ? 27.765 0.597 -34.372 1.00 87.00 91 SER A C 1
ATOM 664 O O . SER A 1 91 ? 27.091 -0.151 -33.667 1.00 87.00 91 SER A O 1
ATOM 666 N N . GLY A 1 92 ? 28.727 1.378 -33.866 1.00 86.94 92 GLY A N 1
ATOM 667 C CA . GLY A 1 92 ? 29.011 1.452 -32.429 1.00 86.94 92 GLY A CA 1
ATOM 668 C C . GLY A 1 92 ? 27.826 2.001 -31.630 1.00 86.94 92 GLY A C 1
ATOM 669 O O . GLY A 1 92 ? 27.454 1.436 -30.603 1.00 86.94 92 GLY A O 1
ATOM 670 N N . ALA A 1 93 ? 27.172 3.048 -32.142 1.00 89.69 93 ALA A N 1
ATOM 671 C CA . ALA A 1 93 ? 25.947 3.580 -31.547 1.00 89.69 93 ALA A CA 1
ATOM 672 C C . ALA A 1 93 ? 24.809 2.540 -31.517 1.00 89.69 93 ALA A C 1
ATOM 674 O O . ALA A 1 93 ? 24.086 2.461 -30.529 1.00 89.69 93 ALA A O 1
ATOM 675 N N . GLY A 1 94 ? 24.681 1.706 -32.556 1.00 90.12 94 GLY A N 1
ATOM 676 C CA . GLY A 1 94 ? 23.697 0.621 -32.605 1.00 90.12 94 GLY A CA 1
ATOM 677 C C . GLY A 1 94 ? 23.909 -0.454 -31.534 1.00 90.12 94 GLY A C 1
ATOM 678 O O . GLY A 1 94 ? 22.939 -0.920 -30.940 1.00 90.12 94 GLY A O 1
ATOM 679 N N . VAL A 1 95 ? 25.164 -0.815 -31.239 1.00 88.75 95 VAL A N 1
ATOM 680 C CA . VAL A 1 95 ? 25.493 -1.761 -30.154 1.00 88.75 95 VAL A CA 1
ATOM 681 C C . VAL A 1 95 ? 25.127 -1.179 -28.789 1.00 88.75 95 VAL A C 1
ATOM 683 O O . VAL A 1 95 ? 24.514 -1.870 -27.977 1.00 88.75 95 VAL A O 1
ATOM 686 N N . ASN A 1 96 ? 25.449 0.094 -28.551 1.00 91.81 96 ASN A N 1
ATOM 687 C CA . ASN A 1 96 ? 25.083 0.767 -27.302 1.00 91.81 96 ASN A CA 1
ATOM 688 C C . ASN A 1 96 ? 23.561 0.823 -27.127 1.00 91.81 96 ASN A C 1
ATOM 690 O O . ASN A 1 96 ? 23.057 0.457 -26.068 1.00 91.81 96 ASN A O 1
ATOM 694 N N . LEU A 1 97 ? 22.832 1.182 -28.190 1.00 91.31 97 LEU A N 1
ATOM 695 C CA . LEU A 1 97 ? 21.371 1.207 -28.183 1.00 91.31 97 LEU A CA 1
ATOM 696 C C . LEU A 1 97 ? 20.776 -0.168 -27.846 1.00 91.31 97 LEU A C 1
ATOM 698 O O . LEU A 1 97 ? 19.828 -0.248 -27.073 1.00 91.31 97 LEU A O 1
ATOM 702 N N . ALA A 1 98 ? 21.335 -1.259 -28.377 1.00 90.25 98 ALA A N 1
ATOM 703 C CA . ALA A 1 98 ? 20.881 -2.608 -28.039 1.00 90.25 98 ALA A CA 1
ATOM 704 C C . ALA A 1 98 ? 21.058 -2.929 -26.540 1.00 90.25 98 ALA A C 1
ATOM 706 O O . ALA A 1 98 ? 20.173 -3.526 -25.929 1.00 90.25 98 ALA A O 1
ATOM 707 N N . GLY A 1 99 ? 22.167 -2.497 -25.929 1.00 91.50 99 GLY A N 1
ATOM 708 C CA . GLY A 1 99 ? 22.397 -2.647 -24.487 1.00 91.50 99 GLY A CA 1
ATOM 709 C C . GLY A 1 99 ? 21.440 -1.813 -23.626 1.00 91.50 99 GLY A C 1
ATOM 710 O O . GLY A 1 99 ? 20.932 -2.293 -22.607 1.00 91.50 99 GLY A O 1
ATOM 711 N N . GLU A 1 100 ? 21.146 -0.582 -24.052 1.00 94.81 100 GLU A N 1
ATOM 712 C CA . GLU A 1 100 ? 20.155 0.286 -23.405 1.00 94.81 100 GLU A CA 1
ATOM 713 C C . GLU A 1 100 ? 18.743 -0.310 -23.489 1.00 94.81 100 GLU A C 1
ATOM 715 O O . GLU A 1 100 ? 18.033 -0.344 -22.484 1.00 94.81 100 GLU A O 1
ATOM 720 N N . LEU A 1 101 ? 18.357 -0.855 -24.648 1.00 95.00 101 LEU A N 1
ATOM 721 C CA . LEU A 1 101 ? 17.061 -1.513 -24.845 1.00 95.00 101 LEU A CA 1
ATOM 722 C C . LEU A 1 101 ? 16.902 -2.764 -23.976 1.00 95.00 101 LEU A C 1
ATOM 724 O O . LEU A 1 101 ? 15.850 -2.943 -23.367 1.00 95.00 101 LEU A O 1
ATOM 728 N N . ALA A 1 102 ? 17.946 -3.587 -23.844 1.00 93.56 102 ALA A N 1
ATOM 729 C CA . ALA A 1 102 ? 17.918 -4.749 -22.954 1.00 93.56 102 ALA A CA 1
ATOM 730 C C . ALA A 1 102 ? 17.734 -4.342 -21.479 1.00 93.56 102 ALA A C 1
ATOM 732 O O . ALA A 1 102 ? 16.954 -4.950 -20.744 1.00 93.56 102 ALA A O 1
ATOM 733 N N . SER A 1 103 ? 18.409 -3.270 -21.055 1.00 95.62 103 SER A N 1
ATOM 734 C CA . SER A 1 103 ? 18.258 -2.719 -19.703 1.00 95.62 103 SER A CA 1
ATOM 735 C C . SER A 1 103 ? 16.849 -2.160 -19.478 1.00 95.62 103 SER A C 1
ATOM 737 O O . SER A 1 103 ? 16.241 -2.401 -18.433 1.00 95.62 103 SER A O 1
ATOM 739 N N . ALA A 1 104 ? 16.297 -1.462 -20.476 1.00 95.88 104 ALA A N 1
ATOM 740 C CA . ALA A 1 104 ? 14.931 -0.955 -20.445 1.00 95.88 104 ALA A CA 1
ATOM 741 C C . ALA A 1 104 ? 13.897 -2.091 -20.369 1.00 95.88 104 ALA A C 1
ATOM 743 O O . ALA A 1 104 ? 12.946 -1.986 -19.599 1.00 95.88 104 ALA A O 1
ATOM 744 N N . ALA A 1 105 ? 14.100 -3.192 -21.099 1.00 95.19 105 ALA A N 1
ATOM 745 C CA . ALA A 1 105 ? 13.217 -4.359 -21.060 1.00 95.19 105 ALA A CA 1
ATOM 746 C C . ALA A 1 105 ? 13.159 -4.973 -19.654 1.00 95.19 105 ALA A C 1
ATOM 748 O O . ALA A 1 105 ? 12.075 -5.144 -19.100 1.00 95.19 105 ALA A O 1
ATOM 749 N N . SER A 1 106 ? 14.321 -5.190 -19.032 1.00 96.62 106 SER A N 1
ATOM 750 C CA . SER A 1 106 ? 14.415 -5.673 -17.647 1.00 96.62 106 SER A CA 1
ATOM 751 C C . SER A 1 106 ? 13.702 -4.737 -16.659 1.00 96.62 106 SER A C 1
ATOM 753 O O . SER A 1 106 ? 12.996 -5.192 -15.759 1.00 96.62 106 SER A O 1
ATOM 755 N N . ALA A 1 107 ? 13.850 -3.417 -16.816 1.00 96.62 107 ALA A N 1
ATOM 756 C CA . ALA A 1 107 ? 13.151 -2.447 -15.971 1.00 96.62 107 ALA A CA 1
ATOM 757 C C . ALA A 1 107 ? 11.622 -2.500 -16.163 1.00 96.62 107 ALA A C 1
ATOM 759 O O . ALA A 1 107 ? 10.871 -2.434 -15.189 1.00 96.62 107 ALA A O 1
ATOM 760 N N . VAL A 1 108 ? 11.146 -2.664 -17.401 1.00 97.12 108 VAL A N 1
ATOM 761 C CA . VAL A 1 108 ? 9.715 -2.808 -17.721 1.00 97.12 108 VAL A CA 1
ATOM 762 C C . VAL A 1 108 ? 9.127 -4.094 -17.128 1.00 97.12 108 VAL A C 1
ATOM 764 O O . VAL A 1 108 ? 8.011 -4.065 -16.600 1.00 97.12 108 VAL A O 1
ATOM 767 N N . GLU A 1 109 ? 9.868 -5.204 -17.139 1.00 95.38 109 GLU A N 1
ATOM 768 C CA . GLU A 1 109 ? 9.459 -6.450 -16.476 1.00 95.38 109 GLU A CA 1
ATOM 769 C C . GLU A 1 109 ? 9.300 -6.258 -14.960 1.00 95.38 109 GLU A C 1
ATOM 771 O O . GLU A 1 109 ? 8.271 -6.630 -14.388 1.00 95.38 109 GLU A O 1
ATOM 776 N N . GLN A 1 110 ? 10.267 -5.602 -14.309 1.00 96.88 110 GLN A N 1
ATOM 777 C CA . GLN A 1 110 ? 10.197 -5.290 -12.876 1.00 96.88 110 GLN A CA 1
ATOM 778 C C . GLN A 1 110 ? 9.019 -4.371 -12.530 1.00 96.88 110 GLN A C 1
ATOM 780 O O . GLN A 1 110 ? 8.330 -4.598 -11.529 1.00 96.88 110 GLN A O 1
ATOM 785 N N . LEU A 1 111 ? 8.756 -3.354 -13.355 1.00 96.44 111 LEU A N 1
ATOM 786 C CA . LEU A 1 111 ? 7.605 -2.465 -13.185 1.00 96.44 111 LEU A CA 1
ATOM 787 C C . LEU A 1 111 ? 6.285 -3.224 -13.325 1.00 96.44 111 LEU A C 1
ATOM 789 O O . LEU A 1 111 ? 5.376 -3.018 -12.524 1.00 96.44 111 LEU A O 1
ATOM 793 N N . THR A 1 112 ? 6.192 -4.143 -14.284 1.00 96.06 112 THR A N 1
ATOM 794 C CA . THR A 1 112 ? 4.994 -4.968 -14.497 1.00 96.06 112 THR A CA 1
ATOM 795 C C . THR A 1 112 ? 4.730 -5.888 -13.305 1.00 96.06 112 THR A C 1
ATOM 797 O O . THR A 1 112 ? 3.603 -5.959 -12.810 1.00 96.06 112 THR A O 1
ATOM 800 N N . ALA A 1 113 ? 5.771 -6.537 -12.775 1.00 96.06 113 ALA A N 1
ATOM 801 C CA . ALA A 1 113 ? 5.661 -7.351 -11.566 1.00 96.06 113 ALA A CA 1
ATOM 802 C C . ALA A 1 113 ? 5.239 -6.510 -10.347 1.00 96.06 113 ALA A C 1
ATOM 804 O O . ALA A 1 113 ? 4.363 -6.913 -9.577 1.00 96.06 113 ALA A O 1
ATOM 805 N N . SER A 1 114 ? 5.812 -5.312 -10.203 1.00 96.31 114 SER A N 1
ATOM 806 C CA . SER A 1 114 ? 5.477 -4.376 -9.124 1.00 96.31 114 SER A CA 1
ATOM 807 C C . SER A 1 114 ? 4.027 -3.899 -9.213 1.00 96.31 114 SER A C 1
ATOM 809 O O . SER A 1 114 ? 3.323 -3.901 -8.205 1.00 96.31 114 SER A O 1
ATOM 811 N N . ALA A 1 115 ? 3.548 -3.564 -10.414 1.00 96.06 115 ALA A N 1
ATOM 812 C CA . ALA A 1 115 ? 2.161 -3.180 -10.650 1.00 96.06 115 ALA A CA 1
ATOM 813 C C . ALA A 1 115 ? 1.196 -4.309 -10.267 1.00 96.06 115 ALA A C 1
ATOM 815 O O . ALA A 1 115 ? 0.239 -4.069 -9.531 1.00 96.06 115 ALA A O 1
ATOM 816 N N . SER A 1 116 ? 1.483 -5.547 -10.681 1.00 96.06 116 SER A N 1
ATOM 817 C CA . SER A 1 116 ? 0.670 -6.715 -10.318 1.00 96.06 116 SER A CA 1
ATOM 818 C C . SER A 1 116 ? 0.639 -6.960 -8.807 1.00 96.06 116 SER A C 1
ATOM 820 O O . SER A 1 116 ? -0.419 -7.267 -8.260 1.00 96.06 116 SER A O 1
ATOM 822 N N . SER A 1 117 ? 1.777 -6.819 -8.124 1.00 97.06 117 SER A N 1
ATOM 823 C CA . SER A 1 117 ? 1.855 -6.952 -6.663 1.00 97.06 117 SER A CA 1
ATOM 824 C C . SER A 1 117 ? 1.027 -5.873 -5.958 1.00 97.06 117 SER A C 1
ATOM 826 O O . SER A 1 117 ? 0.271 -6.160 -5.031 1.00 97.06 117 SER A O 1
ATOM 828 N N . LEU A 1 118 ? 1.096 -4.633 -6.453 1.00 95.75 118 LEU A N 1
ATOM 829 C CA . LEU A 1 118 ? 0.320 -3.515 -5.927 1.00 95.75 118 LEU A CA 1
ATOM 830 C C . LEU A 1 118 ? -1.194 -3.719 -6.122 1.00 95.75 118 LEU A C 1
ATOM 832 O O . LEU A 1 118 ? -1.971 -3.401 -5.222 1.00 95.75 118 LEU A O 1
ATOM 836 N N . ALA A 1 119 ? -1.616 -4.298 -7.252 1.00 95.50 119 ALA A N 1
ATOM 837 C CA . ALA A 1 119 ? -3.013 -4.673 -7.479 1.00 95.50 119 ALA A CA 1
ATOM 838 C C . ALA A 1 119 ? -3.500 -5.727 -6.473 1.00 95.50 119 ALA A C 1
ATOM 840 O O . ALA A 1 119 ? -4.583 -5.568 -5.907 1.00 95.50 119 ALA A O 1
ATOM 841 N N . ASP A 1 120 ? -2.713 -6.781 -6.225 1.00 96.62 120 ASP A N 1
ATOM 842 C CA . ASP A 1 120 ? -3.060 -7.815 -5.236 1.00 96.62 120 ASP A CA 1
ATOM 843 C C . ASP A 1 120 ? -3.156 -7.220 -3.826 1.00 96.62 120 ASP A C 1
ATOM 845 O O . ASP A 1 120 ? -4.121 -7.469 -3.098 1.00 96.62 120 ASP A O 1
ATOM 849 N N . LEU A 1 121 ? -2.202 -6.359 -3.460 1.00 96.38 121 LEU A N 1
ATOM 850 C CA . LEU 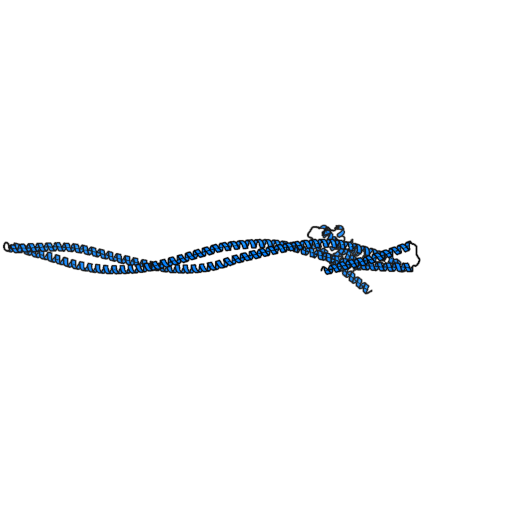A 1 121 ? -2.215 -5.669 -2.175 1.00 96.38 121 LEU A CA 1
ATOM 851 C C . LEU A 1 121 ? -3.463 -4.793 -2.016 1.00 96.38 121 LEU A C 1
ATOM 853 O O . LEU A 1 121 ? -4.097 -4.841 -0.964 1.00 96.38 121 LEU A O 1
ATOM 857 N N . ALA A 1 122 ? -3.868 -4.061 -3.057 1.00 96.56 122 ALA A N 1
ATOM 858 C CA . ALA A 1 122 ? -5.088 -3.256 -3.035 1.00 96.56 122 ALA A CA 1
ATOM 859 C C . ALA A 1 122 ? -6.350 -4.115 -2.838 1.00 96.56 122 ALA A C 1
ATOM 861 O O . ALA A 1 122 ? -7.250 -3.740 -2.085 1.00 96.56 122 ALA A O 1
ATOM 862 N N . VAL A 1 123 ? -6.415 -5.300 -3.456 1.00 96.12 123 VAL A N 1
ATOM 863 C CA . VAL A 1 123 ? -7.523 -6.249 -3.249 1.00 96.12 123 VAL A CA 1
ATOM 864 C C . VAL A 1 123 ? -7.569 -6.726 -1.796 1.00 96.12 123 VAL A C 1
ATOM 866 O O . VAL A 1 123 ? -8.631 -6.684 -1.169 1.00 96.12 123 VAL A O 1
ATOM 869 N N . ARG A 1 124 ? -6.427 -7.124 -1.225 1.00 96.62 124 ARG A N 1
ATOM 870 C CA . ARG A 1 124 ? -6.341 -7.538 0.187 1.00 96.62 124 ARG A CA 1
ATOM 871 C C . ARG A 1 124 ? -6.702 -6.400 1.134 1.00 96.62 124 ARG A C 1
ATOM 873 O O . ARG A 1 124 ? -7.454 -6.612 2.083 1.00 96.62 124 ARG A O 1
ATOM 880 N N . GLN A 1 125 ? -6.215 -5.194 0.862 1.00 96.06 125 GLN A N 1
ATOM 881 C CA . GLN A 1 125 ? -6.512 -4.011 1.660 1.00 96.06 125 GLN A CA 1
ATOM 882 C C . GLN A 1 125 ? -8.007 -3.687 1.640 1.00 96.06 125 GLN A C 1
ATOM 884 O O . GLN A 1 125 ? -8.574 -3.406 2.690 1.00 96.06 125 GLN A O 1
ATOM 889 N N . SER A 1 126 ? -8.685 -3.830 0.497 1.00 96.38 126 SER A N 1
ATOM 890 C CA . SER A 1 126 ? -10.141 -3.658 0.416 1.00 96.38 126 SER A CA 1
ATOM 891 C C . SER A 1 126 ? -10.903 -4.636 1.320 1.00 96.38 126 SER A C 1
ATOM 893 O O . SER A 1 126 ? -11.920 -4.260 1.910 1.00 96.38 126 SER A O 1
ATOM 895 N N . ALA A 1 127 ? -10.430 -5.880 1.445 1.00 95.81 127 ALA A N 1
ATOM 896 C CA . ALA A 1 127 ? -11.027 -6.862 2.348 1.00 95.81 127 ALA A CA 1
ATOM 897 C C . ALA A 1 127 ? -10.813 -6.474 3.820 1.00 95.81 127 ALA A C 1
ATOM 899 O O . ALA A 1 127 ? -11.764 -6.489 4.601 1.00 95.81 127 ALA A O 1
ATOM 900 N N . VAL A 1 128 ? -9.598 -6.046 4.178 1.00 96.56 128 VAL A N 1
ATOM 901 C CA . VAL A 1 128 ? -9.268 -5.573 5.534 1.00 96.56 128 VAL A CA 1
ATOM 902 C C . VAL A 1 128 ? -10.086 -4.336 5.909 1.00 96.56 128 VAL A C 1
ATOM 904 O O . VAL A 1 128 ? -10.640 -4.287 7.001 1.00 96.56 128 VAL A O 1
ATOM 907 N N . VAL A 1 129 ? -10.228 -3.368 5.000 1.00 97.12 129 VAL A N 1
ATOM 908 C CA . VAL A 1 129 ? -11.056 -2.164 5.192 1.00 97.12 129 VAL A CA 1
ATOM 909 C C . VAL A 1 129 ? -12.519 -2.539 5.433 1.00 97.12 129 VAL A C 1
ATOM 911 O O . VAL A 1 129 ? -13.143 -2.009 6.347 1.00 97.12 129 VAL A O 1
ATOM 914 N N . SER A 1 130 ? -13.057 -3.494 4.670 1.00 95.44 130 SER A N 1
ATOM 915 C CA . SER A 1 130 ? -14.439 -3.966 4.854 1.00 95.44 130 SER A CA 1
ATOM 916 C C . SER A 1 130 ? -14.631 -4.666 6.204 1.00 95.44 130 SER A C 1
ATOM 918 O O . SER A 1 130 ? -15.634 -4.454 6.881 1.00 95.44 130 SER A O 1
ATOM 920 N N . GLN A 1 131 ? -13.655 -5.472 6.626 1.00 97.12 131 GLN A N 1
ATOM 921 C CA . GLN A 1 131 ? -13.679 -6.129 7.932 1.00 97.12 131 GLN A CA 1
ATOM 922 C C . GLN A 1 131 ? -13.564 -5.118 9.081 1.00 97.12 131 GLN A C 1
ATOM 924 O O . GLN A 1 131 ? -14.266 -5.252 10.082 1.00 97.12 131 GLN A O 1
ATOM 929 N N . ALA A 1 132 ? -12.714 -4.099 8.935 1.00 96.62 132 ALA A N 1
ATOM 930 C CA . ALA A 1 132 ? -12.590 -3.016 9.902 1.00 96.62 132 ALA A CA 1
ATOM 931 C C . ALA A 1 132 ? -13.905 -2.234 10.030 1.00 96.62 132 ALA A C 1
ATOM 933 O O . ALA A 1 132 ? -14.344 -1.983 11.148 1.00 96.62 132 ALA A O 1
ATOM 934 N N . ALA A 1 133 ? -14.575 -1.930 8.913 1.00 96.75 133 ALA A N 1
ATOM 935 C CA . ALA A 1 133 ? -15.877 -1.263 8.923 1.00 96.75 133 ALA A CA 1
ATOM 936 C C . ALA A 1 133 ? -16.915 -2.063 9.723 1.00 96.75 133 ALA A C 1
ATOM 938 O O . ALA A 1 133 ? -17.516 -1.529 10.653 1.00 96.75 133 ALA A O 1
ATOM 939 N N . ALA A 1 134 ? -17.043 -3.366 9.451 1.00 96.88 134 ALA A N 1
ATOM 940 C CA . ALA A 1 134 ? -17.962 -4.239 10.182 1.00 96.88 134 ALA A CA 1
ATOM 941 C C . ALA A 1 134 ? -17.627 -4.337 11.684 1.00 96.88 134 ALA A C 1
ATOM 943 O O . ALA A 1 134 ? -18.520 -4.334 12.532 1.00 96.88 134 ALA A O 1
ATOM 944 N N . ALA A 1 135 ? -16.338 -4.402 12.034 1.00 97.25 135 ALA A N 1
ATOM 945 C CA . ALA A 1 135 ? -15.905 -4.433 13.429 1.00 97.25 135 ALA A CA 1
ATOM 946 C C . ALA A 1 135 ? -16.270 -3.137 14.171 1.00 97.25 135 ALA A C 1
ATOM 948 O O . ALA A 1 135 ? -16.696 -3.190 15.326 1.00 97.25 135 ALA A O 1
ATOM 949 N N . ILE A 1 136 ? -16.147 -1.987 13.506 1.00 97.00 136 ILE A N 1
ATOM 950 C CA . ILE A 1 136 ? -16.508 -0.688 14.076 1.00 97.00 136 ILE A CA 1
ATOM 951 C C . ILE A 1 136 ? -18.019 -0.517 14.185 1.00 97.00 136 ILE A C 1
ATOM 953 O O . ILE A 1 136 ? -18.482 -0.068 15.228 1.00 97.00 136 ILE A O 1
ATOM 957 N N . GLU A 1 137 ? -18.803 -0.962 13.202 1.00 95.62 137 GLU A N 1
ATOM 958 C CA . GLU A 1 137 ? -20.267 -1.007 13.323 1.00 95.62 137 GLU A CA 1
ATOM 959 C C . GLU A 1 137 ? -20.702 -1.837 14.542 1.00 95.62 137 GLU A C 1
ATOM 961 O O . GLU A 1 137 ? -21.526 -1.394 15.347 1.00 95.62 137 GLU A O 1
ATOM 966 N N . GLN A 1 138 ? -20.097 -3.014 14.739 1.00 96.88 138 GLN A N 1
ATOM 967 C CA . GLN A 1 138 ? -20.366 -3.857 15.905 1.00 96.88 138 GLN A CA 1
ATOM 968 C C . GLN A 1 138 ? -19.934 -3.185 17.218 1.00 96.88 138 GLN A C 1
ATOM 970 O O . GLN A 1 138 ? -20.623 -3.306 18.237 1.00 96.88 138 GLN A O 1
ATOM 975 N N . MET A 1 139 ? -18.808 -2.470 17.215 1.00 95.62 139 MET A N 1
ATOM 976 C CA . MET A 1 139 ? -18.323 -1.722 18.374 1.00 95.62 139 MET A CA 1
ATOM 977 C C . MET A 1 139 ? -19.271 -0.575 18.733 1.00 95.62 139 MET A C 1
ATOM 979 O O . MET A 1 139 ? -19.637 -0.446 19.899 1.00 95.62 139 MET A O 1
ATOM 983 N N . SER A 1 140 ? -19.740 0.198 17.752 1.00 95.50 140 SER A N 1
ATOM 984 C CA . SER A 1 140 ? -20.729 1.263 17.949 1.00 95.50 140 SER A CA 1
ATOM 985 C C . SER A 1 140 ? -22.056 0.717 18.477 1.00 95.50 140 SER A C 1
ATOM 987 O O . SER A 1 140 ? -22.618 1.278 19.418 1.00 95.50 140 SER A O 1
ATOM 989 N N . ALA A 1 141 ? -22.532 -0.412 17.945 1.00 96.00 141 ALA A N 1
ATOM 990 C CA . ALA A 1 141 ? -23.728 -1.079 18.458 1.00 96.00 141 ALA A CA 1
ATOM 991 C C . ALA A 1 141 ? -23.544 -1.547 19.912 1.00 96.00 141 ALA A C 1
ATOM 993 O O . ALA A 1 141 ? -24.440 -1.383 20.741 1.00 96.00 141 ALA A O 1
ATOM 994 N N . SER A 1 142 ? -22.365 -2.081 20.242 1.00 96.12 142 SER A N 1
ATOM 995 C CA . SER A 1 142 ? -22.032 -2.506 21.606 1.00 96.12 142 SER A CA 1
ATOM 996 C C . SER A 1 142 ? -21.960 -1.316 22.563 1.00 96.12 142 SER A C 1
ATOM 998 O O . SER A 1 142 ? -22.534 -1.373 23.647 1.00 96.12 142 SER A O 1
ATOM 1000 N N . ALA A 1 143 ? -21.325 -0.215 22.156 1.00 95.94 143 ALA A N 1
ATOM 1001 C CA . ALA A 1 143 ? -21.256 1.014 22.939 1.00 95.94 143 ALA A CA 1
ATOM 1002 C C . ALA A 1 143 ? -22.658 1.577 23.224 1.00 95.94 143 ALA A C 1
ATOM 1004 O O . ALA A 1 143 ? -22.970 1.882 24.374 1.00 95.94 143 ALA A O 1
ATOM 1005 N N . ALA A 1 144 ? -23.540 1.612 22.219 1.00 94.81 144 ALA A N 1
ATOM 1006 C CA . ALA A 1 144 ? -24.930 2.037 22.386 1.00 94.81 144 ALA A CA 1
ATOM 1007 C C . ALA A 1 144 ? -25.720 1.117 23.337 1.00 94.81 144 ALA A C 1
ATOM 1009 O O . ALA A 1 144 ? -26.474 1.595 24.187 1.00 94.81 144 ALA A O 1
ATOM 1010 N N . ALA A 1 145 ? -25.523 -0.202 23.245 1.00 96.31 145 ALA A N 1
ATOM 1011 C CA . ALA A 1 145 ? -26.155 -1.157 24.155 1.00 96.31 145 ALA A CA 1
ATOM 1012 C C . ALA A 1 145 ? -25.683 -0.969 25.608 1.00 96.31 145 ALA A C 1
ATOM 1014 O O . ALA A 1 145 ? -26.496 -1.009 26.536 1.00 96.31 145 ALA A O 1
ATOM 1015 N N . ILE A 1 146 ? -24.385 -0.725 25.815 1.00 95.56 146 ILE A N 1
ATOM 1016 C CA . ILE A 1 146 ? -23.829 -0.444 27.143 1.00 95.56 146 ILE A CA 1
ATOM 1017 C C . ILE A 1 146 ? -24.360 0.899 27.663 1.00 95.56 146 ILE A C 1
ATOM 1019 O O . ILE A 1 146 ? -24.752 0.960 28.827 1.00 95.56 146 ILE A O 1
ATOM 1023 N N . ALA A 1 147 ? -24.455 1.938 26.823 1.00 95.75 147 ALA A N 1
ATOM 1024 C CA . ALA A 1 147 ? -25.029 3.232 27.204 1.00 95.75 147 ALA A CA 1
ATOM 1025 C C . ALA A 1 147 ? -26.453 3.070 27.757 1.00 95.75 147 ALA A C 1
ATOM 1027 O O . ALA A 1 147 ? -26.736 3.485 28.882 1.00 95.75 147 ALA A O 1
ATOM 1028 N N . GLY A 1 148 ? -27.322 2.364 27.025 1.00 94.62 148 GLY A N 1
ATOM 1029 C CA . GLY A 1 148 ? -28.689 2.092 27.477 1.00 94.62 148 GLY A CA 1
ATOM 1030 C C . GLY A 1 148 ? -28.743 1.272 28.773 1.00 94.62 148 GLY A C 1
ATOM 1031 O O . GLY A 1 148 ? -29.576 1.526 29.647 1.00 94.62 148 GLY A O 1
ATOM 1032 N N . ALA A 1 149 ? -27.827 0.314 28.953 1.00 95.88 149 ALA A N 1
ATOM 1033 C CA . ALA A 1 149 ? -27.727 -0.449 30.196 1.00 95.88 149 ALA A CA 1
ATOM 1034 C C . ALA A 1 149 ? -27.287 0.422 31.389 1.00 95.88 149 ALA A C 1
ATOM 1036 O O . ALA A 1 149 ? -27.811 0.253 32.494 1.00 95.88 149 ALA A O 1
ATOM 1037 N N . VAL A 1 150 ? -26.354 1.354 31.176 1.00 96.12 150 VAL A N 1
ATOM 1038 C CA . VAL A 1 150 ? -25.882 2.316 32.186 1.00 96.12 150 VAL A CA 1
ATOM 1039 C C . VAL A 1 150 ? -27.001 3.276 32.586 1.00 96.12 150 VAL A C 1
ATOM 1041 O O . VAL A 1 150 ? -27.240 3.454 33.783 1.00 96.12 150 VAL A O 1
ATOM 1044 N N . GLU A 1 151 ? -27.752 3.824 31.631 1.00 93.38 151 GLU A N 1
ATOM 1045 C CA . GLU A 1 151 ? -28.925 4.665 31.911 1.00 93.38 151 GLU A CA 1
ATOM 1046 C C . GLU A 1 151 ? -29.978 3.912 32.737 1.00 93.38 151 GLU A C 1
ATOM 1048 O O . GLU A 1 151 ? -30.412 4.380 33.795 1.00 93.38 151 GLU A O 1
ATOM 1053 N N . GLY A 1 152 ? -30.339 2.697 32.309 1.00 93.88 152 GLY A N 1
ATOM 1054 C CA . GLY A 1 152 ? -31.321 1.865 33.006 1.00 93.88 152 GLY A CA 1
ATOM 1055 C C . GLY A 1 152 ? -30.899 1.513 34.436 1.00 93.88 152 GLY A C 1
ATOM 1056 O O . GLY A 1 152 ? -31.711 1.580 35.366 1.00 93.88 152 GLY A O 1
ATOM 1057 N N . ARG A 1 153 ? -29.617 1.185 34.639 1.00 94.06 153 ARG A N 1
ATOM 1058 C CA . ARG A 1 153 ? -29.047 0.902 35.966 1.00 94.06 153 ARG A CA 1
ATOM 1059 C C . ARG A 1 153 ? -28.966 2.143 36.846 1.00 94.06 153 ARG A C 1
ATOM 1061 O O . ARG A 1 153 ? -29.267 2.050 38.034 1.00 94.06 153 ARG A O 1
ATOM 1068 N N . THR A 1 154 ? -28.652 3.302 36.277 1.00 93.06 154 THR A N 1
ATOM 1069 C CA . THR A 1 154 ? -28.643 4.580 37.001 1.00 93.06 154 THR A CA 1
ATOM 1070 C C . THR A 1 154 ? -30.037 4.907 37.536 1.00 93.06 154 THR A C 1
ATOM 1072 O O . THR A 1 154 ? -30.197 5.172 38.729 1.00 93.06 154 THR A O 1
ATOM 1075 N N . ALA A 1 155 ? -31.076 4.770 36.706 1.00 92.56 155 ALA A N 1
ATOM 1076 C CA . ALA A 1 155 ? -32.465 4.972 37.124 1.00 92.56 155 ALA A CA 1
ATOM 1077 C C . ALA A 1 155 ? -32.944 3.934 38.162 1.00 92.56 155 ALA A C 1
ATOM 1079 O O . ALA A 1 155 ? -33.763 4.237 39.036 1.00 92.56 155 ALA A O 1
ATOM 1080 N N . ALA A 1 156 ? -32.472 2.685 38.084 1.00 94.25 156 ALA A N 1
ATOM 1081 C CA . ALA A 1 156 ? -32.751 1.667 39.099 1.00 94.25 156 ALA A CA 1
ATOM 1082 C C . ALA A 1 156 ? -32.095 2.010 40.448 1.00 94.25 156 ALA A C 1
ATOM 1084 O O . ALA A 1 156 ? -32.760 1.955 41.483 1.00 94.25 156 ALA A O 1
ATOM 1085 N N . ASN A 1 157 ? -30.834 2.444 40.432 1.00 94.00 157 ASN A N 1
ATOM 1086 C CA . ASN A 1 157 ? -30.102 2.843 41.631 1.00 94.00 157 ASN A CA 1
ATOM 1087 C C . ASN A 1 157 ? -30.696 4.087 42.293 1.00 94.00 157 ASN A C 1
ATOM 1089 O O . ASN A 1 157 ? -30.876 4.098 43.505 1.00 94.00 157 ASN A O 1
ATOM 1093 N N . GLN A 1 158 ? -31.096 5.102 41.528 1.00 90.19 158 GLN A N 1
ATOM 1094 C CA . GLN A 1 158 ? -31.785 6.271 42.088 1.00 90.19 158 GLN A CA 1
ATOM 1095 C C . GLN A 1 158 ? -33.068 5.877 42.838 1.00 90.19 158 GLN A C 1
ATOM 1097 O O . GLN A 1 158 ? -33.316 6.360 43.945 1.00 90.19 158 GLN A O 1
ATOM 1102 N N . ARG A 1 159 ? -33.852 4.939 42.286 1.00 93.25 159 ARG A N 1
ATOM 1103 C CA . ARG A 1 159 ? -35.036 4.386 42.965 1.00 93.25 159 ARG A CA 1
ATOM 1104 C C . ARG A 1 159 ? -34.667 3.613 44.230 1.00 93.25 159 ARG A C 1
ATOM 1106 O O . ARG A 1 159 ? -35.342 3.771 45.244 1.00 93.25 159 ARG A O 1
ATOM 1113 N N . LEU A 1 160 ? -33.606 2.808 44.193 1.00 94.19 160 LEU A N 1
ATOM 1114 C CA . LEU A 1 160 ? -33.132 2.066 45.361 1.00 94.19 160 LEU A CA 1
ATOM 1115 C C . LEU A 1 160 ? -32.640 3.003 46.475 1.00 94.19 160 LEU A C 1
ATOM 1117 O O . LEU A 1 160 ? -33.000 2.798 47.629 1.00 94.19 160 LEU A O 1
ATOM 1121 N N . SER A 1 161 ? -31.903 4.064 46.134 1.00 91.81 161 SER A N 1
ATOM 1122 C CA . SER A 1 161 ? -31.466 5.098 47.084 1.00 91.81 161 SER A CA 1
ATOM 1123 C C . SER A 1 161 ? -32.664 5.783 47.746 1.00 91.81 161 SER A C 1
ATOM 1125 O O . SER A 1 161 ? -32.719 5.896 48.970 1.00 91.81 161 SER A O 1
ATOM 1127 N N . ALA A 1 162 ? -33.678 6.164 46.958 1.00 91.88 162 ALA A N 1
ATOM 1128 C CA . ALA A 1 162 ? -34.907 6.753 47.487 1.00 91.88 162 ALA A CA 1
ATOM 1129 C C . ALA A 1 162 ? -35.631 5.806 48.461 1.00 91.88 162 ALA A C 1
ATOM 1131 O O . ALA A 1 162 ? -36.021 6.229 49.548 1.00 91.88 162 ALA A O 1
ATOM 1132 N N . ARG A 1 163 ? -35.747 4.515 48.117 1.00 94.25 163 ARG A N 1
ATOM 1133 C CA . ARG A 1 163 ? -36.347 3.490 48.990 1.00 94.25 163 ARG A CA 1
ATOM 1134 C C . ARG A 1 163 ? -35.533 3.229 50.254 1.00 94.25 163 ARG A C 1
ATOM 1136 O O . ARG A 1 163 ? -36.116 3.054 51.318 1.00 94.25 163 ARG A O 1
ATOM 1143 N N . ALA A 1 164 ? -34.206 3.225 50.166 1.00 93.44 164 ALA A N 1
ATOM 1144 C CA . ALA A 1 164 ? -33.341 3.076 51.331 1.00 93.44 164 ALA A CA 1
ATOM 1145 C C . ALA A 1 164 ? -33.526 4.251 52.305 1.00 93.44 164 ALA A C 1
ATOM 1147 O O . ALA A 1 164 ? -33.711 4.032 53.501 1.00 93.44 164 ALA A O 1
ATOM 1148 N N . ARG A 1 165 ? -33.580 5.489 51.791 1.00 90.62 165 ARG A N 1
ATOM 1149 C CA . ARG A 1 165 ? -33.855 6.699 52.588 1.00 90.62 165 ARG A CA 1
ATOM 1150 C C . ARG A 1 165 ? -35.245 6.672 53.234 1.00 90.62 165 ARG A C 1
ATOM 1152 O O . ARG A 1 165 ? -35.362 6.977 54.417 1.00 90.62 165 ARG A O 1
ATOM 1159 N N . GLU A 1 166 ? -36.275 6.257 52.496 1.00 94.25 166 GLU A N 1
ATOM 1160 C CA . GLU A 1 166 ? -37.630 6.037 53.033 1.00 94.25 166 GLU A CA 1
ATOM 1161 C C . GLU A 1 166 ? -37.625 4.986 54.157 1.00 94.25 166 GLU A C 1
ATOM 1163 O O . GLU A 1 166 ? -38.250 5.171 55.203 1.00 94.25 166 GLU A O 1
ATOM 1168 N N . GLY A 1 167 ? -36.862 3.904 53.981 1.00 94.06 167 GLY A N 1
ATOM 1169 C CA . GLY A 1 167 ? -36.678 2.877 55.000 1.00 94.06 167 GLY A CA 1
ATOM 1170 C C . GLY A 1 167 ? -35.996 3.405 56.266 1.00 94.06 167 GLY A C 1
ATOM 1171 O O . GLY A 1 167 ? -36.419 3.053 57.367 1.00 94.06 167 GLY A O 1
ATOM 1172 N N . VAL A 1 168 ? -34.971 4.259 56.136 1.00 92.69 168 VAL A N 1
ATOM 1173 C CA . VAL A 1 168 ? -34.321 4.916 57.287 1.00 92.69 168 VAL A CA 1
ATOM 1174 C C . VAL A 1 168 ? -35.333 5.758 58.060 1.00 92.69 168 VAL A C 1
ATOM 1176 O O . VAL A 1 168 ? -35.378 5.686 59.288 1.00 92.69 168 VAL A O 1
ATOM 1179 N N . GLU A 1 169 ? -36.168 6.525 57.360 1.00 92.50 169 GLU A N 1
ATOM 1180 C CA . GLU A 1 169 ? -37.182 7.362 58.003 1.00 92.50 169 GLU A CA 1
ATOM 1181 C C . GLU A 1 169 ? -38.265 6.522 58.693 1.00 92.50 169 GLU A C 1
ATOM 1183 O O . GLU A 1 169 ? -38.623 6.780 59.841 1.00 92.50 169 GLU A O 1
ATOM 1188 N N . THR A 1 170 ? -38.699 5.434 58.058 1.00 94.31 170 THR A N 1
ATOM 1189 C CA . THR A 1 170 ? -39.625 4.468 58.669 1.00 94.31 170 THR A CA 1
ATOM 1190 C C . THR A 1 170 ? -39.020 3.841 59.929 1.00 94.31 170 THR A C 1
ATOM 1192 O O . THR A 1 170 ? -39.688 3.728 60.956 1.00 94.31 170 THR A O 1
ATOM 1195 N N . ALA A 1 171 ? -37.736 3.472 59.900 1.00 92.88 171 ALA A N 1
ATOM 1196 C CA . ALA A 1 171 ? -37.043 2.927 61.065 1.00 92.88 171 ALA A CA 1
ATOM 1197 C C . ALA A 1 171 ? -36.953 3.945 62.217 1.00 92.88 171 ALA A C 1
ATOM 1199 O O . ALA A 1 171 ? -37.094 3.559 63.378 1.00 92.88 171 ALA A O 1
ATOM 1200 N N . ARG A 1 172 ? -36.778 5.241 61.915 1.00 91.25 172 ARG A N 1
ATOM 1201 C CA . ARG A 1 172 ? -36.828 6.321 62.918 1.00 91.25 172 ARG A CA 1
ATOM 1202 C C . ARG A 1 172 ? -38.213 6.473 63.535 1.00 91.25 172 ARG A C 1
ATOM 1204 O O . ARG A 1 172 ? -38.315 6.591 64.753 1.00 91.25 172 ARG A O 1
ATOM 1211 N N . GLN A 1 173 ? -39.268 6.422 62.724 1.00 93.62 173 GLN A N 1
ATOM 1212 C CA . GLN A 1 173 ? -40.646 6.465 63.222 1.00 93.62 173 GLN A CA 1
ATOM 1213 C C . GLN A 1 173 ? -40.937 5.284 64.155 1.00 93.62 173 GLN A C 1
ATOM 1215 O O . GLN A 1 173 ? -41.442 5.481 65.257 1.00 93.62 173 GLN A O 1
ATOM 1220 N N . VAL A 1 174 ? -40.543 4.067 63.764 1.00 94.00 174 VAL A N 1
ATOM 1221 C CA . VAL A 1 174 ? -40.681 2.870 64.609 1.00 94.00 174 VAL A CA 1
ATOM 1222 C C . VAL A 1 174 ? -39.892 3.014 65.912 1.00 94.00 174 VAL A C 1
ATOM 1224 O O . VAL A 1 174 ? -40.419 2.690 66.973 1.00 94.00 174 VAL A O 1
ATOM 1227 N N . ALA A 1 175 ? -38.666 3.544 65.865 1.00 92.31 175 ALA A N 1
ATOM 1228 C CA . ALA A 1 175 ? -37.876 3.796 67.068 1.00 92.31 175 ALA A CA 1
ATOM 1229 C C . ALA A 1 175 ? -38.574 4.777 68.029 1.00 92.31 175 ALA A C 1
ATOM 1231 O O . ALA A 1 175 ? -38.585 4.531 69.232 1.00 92.31 175 ALA A O 1
ATOM 1232 N N . SER A 1 176 ? -39.215 5.831 67.510 1.00 94.25 176 SER A N 1
ATOM 1233 C CA . SER A 1 176 ? -40.002 6.770 68.323 1.00 94.25 176 SER A CA 1
ATOM 1234 C C . SER A 1 176 ? -41.201 6.099 69.000 1.00 94.25 176 SER A C 1
ATOM 1236 O O . SER A 1 176 ? -41.485 6.389 70.158 1.00 94.25 176 SER A O 1
ATOM 1238 N N . VAL A 1 177 ? -41.899 5.200 68.299 1.00 95.50 177 VAL A N 1
ATOM 1239 C CA . VAL A 1 177 ? -43.035 4.451 68.865 1.00 95.50 177 VAL A CA 1
ATOM 1240 C C . VAL A 1 177 ? -42.567 3.474 69.947 1.00 95.50 177 VAL A C 1
ATOM 1242 O O . VAL A 1 177 ? -43.216 3.346 70.983 1.00 95.50 177 VAL A O 1
ATOM 1245 N N . ILE A 1 178 ? -41.433 2.800 69.733 1.00 94.81 178 ILE A N 1
ATOM 1246 C CA . ILE A 1 178 ? -40.835 1.894 70.726 1.00 94.81 178 ILE A CA 1
ATOM 1247 C C . ILE A 1 178 ? -40.425 2.666 71.985 1.00 94.81 178 ILE A C 1
ATOM 1249 O O . ILE A 1 178 ? -40.687 2.190 73.086 1.00 94.81 178 ILE A O 1
ATOM 1253 N N . GLU A 1 179 ? -39.840 3.856 71.836 1.00 93.31 179 GLU A N 1
ATOM 1254 C CA . GLU A 1 179 ? -39.472 4.730 72.958 1.00 93.31 179 GLU A CA 1
ATOM 1255 C C . GLU A 1 179 ? -40.706 5.167 73.765 1.00 93.31 179 GLU A C 1
ATOM 1257 O O . GLU A 1 179 ? -40.722 5.072 74.992 1.00 93.31 179 GLU A O 1
ATOM 1262 N N . GLU A 1 180 ? -41.788 5.568 73.090 1.00 94.69 180 GLU A N 1
ATOM 1263 C CA . GLU A 1 180 ? -43.051 5.896 73.761 1.00 94.69 180 GLU A CA 1
ATOM 1264 C C . GLU A 1 180 ? -43.621 4.680 74.512 1.00 94.69 180 GLU A C 1
ATOM 1266 O O . GLU A 1 180 ? -44.101 4.792 75.644 1.00 94.69 180 GLU A O 1
ATOM 1271 N N . PHE A 1 181 ? -43.544 3.492 73.908 1.00 93.25 181 PHE A N 1
ATOM 1272 C CA . PHE A 1 181 ? -44.001 2.255 74.534 1.00 93.25 181 PHE A CA 1
ATOM 1273 C C . PHE A 1 181 ? -43.134 1.866 75.744 1.00 93.25 181 PHE A C 1
ATOM 1275 O O . PHE A 1 181 ? -43.672 1.399 76.750 1.00 93.25 181 PHE A O 1
ATOM 1282 N N . ALA A 1 182 ? -41.824 2.130 75.696 1.00 93.00 182 ALA A N 1
ATOM 1283 C CA . ALA A 1 182 ? -40.907 1.970 76.825 1.00 93.00 182 ALA A CA 1
ATOM 1284 C C . ALA A 1 182 ? -41.335 2.838 78.014 1.00 93.00 182 ALA A C 1
ATOM 1286 O O . ALA A 1 182 ? -41.514 2.327 79.120 1.00 93.00 182 ALA A O 1
ATOM 1287 N N . GLN A 1 183 ? -41.595 4.126 77.771 1.00 93.69 183 GLN A N 1
ATOM 1288 C CA . GLN A 1 183 ? -42.048 5.066 78.800 1.00 93.69 183 GLN A CA 1
ATOM 1289 C C . GLN A 1 183 ? -43.389 4.646 79.411 1.00 93.69 183 GLN A C 1
ATOM 1291 O O . GLN A 1 183 ? -43.536 4.617 80.634 1.00 93.69 183 GLN A O 1
ATOM 1296 N N . ARG A 1 184 ? -44.358 4.251 78.576 1.00 94.00 184 ARG A N 1
ATOM 1297 C CA . ARG A 1 184 ? -45.660 3.749 79.047 1.00 94.00 184 ARG A CA 1
ATOM 1298 C C . ARG A 1 184 ? -45.511 2.474 79.882 1.00 94.00 184 ARG A C 1
ATOM 1300 O O . ARG A 1 184 ? -46.194 2.342 80.892 1.00 94.00 184 ARG A O 1
ATOM 1307 N N . SER A 1 185 ? -44.620 1.557 79.501 1.00 94.44 185 SER A N 1
ATOM 1308 C CA . SER A 1 185 ? -44.360 0.319 80.251 1.00 94.44 185 SER A CA 1
ATOM 1309 C C . SER A 1 185 ? -43.782 0.591 81.647 1.00 94.44 185 SER A C 1
ATOM 1311 O O . SER A 1 185 ? -44.207 -0.032 82.622 1.00 94.44 185 SER A O 1
ATOM 1313 N N . ILE A 1 186 ? -42.880 1.573 81.770 1.00 92.62 186 ILE A N 1
ATOM 1314 C CA . ILE A 1 186 ? -42.348 2.029 83.067 1.00 92.62 186 ILE A CA 1
ATOM 1315 C C . ILE A 1 186 ? -43.483 2.569 83.944 1.00 92.62 186 ILE A C 1
ATOM 1317 O O . ILE A 1 186 ? -43.653 2.110 85.069 1.00 92.62 186 ILE A O 1
ATOM 1321 N N . MET A 1 187 ? -44.338 3.446 83.405 1.00 93.94 187 MET A N 1
ATOM 1322 C CA . MET A 1 187 ? -45.479 3.987 84.156 1.00 93.94 187 MET A CA 1
ATOM 1323 C C . MET A 1 187 ? -46.433 2.894 84.659 1.00 93.94 187 MET A C 1
ATOM 1325 O O . MET A 1 187 ? -46.940 2.981 85.775 1.00 93.94 187 MET A O 1
ATOM 1329 N N . VAL A 1 188 ? -46.697 1.861 83.850 1.00 94.25 188 VAL A N 1
ATOM 1330 C CA . VAL A 1 188 ? -47.539 0.728 84.271 1.00 94.25 188 VAL A CA 1
ATOM 1331 C C . VAL A 1 188 ? -46.845 -0.095 85.361 1.00 94.25 188 VAL A C 1
ATOM 1333 O O . VAL A 1 188 ? -47.509 -0.547 86.290 1.00 94.25 188 VAL A O 1
ATOM 1336 N N . THR A 1 189 ? -45.522 -0.248 85.290 1.00 94.50 189 THR A N 1
ATOM 1337 C CA . THR A 1 189 ? -44.725 -0.933 86.322 1.00 94.50 189 THR A CA 1
ATOM 1338 C C . THR A 1 189 ? -44.831 -0.209 87.663 1.00 94.50 189 THR A C 1
ATOM 1340 O O . THR A 1 189 ? -45.145 -0.841 88.671 1.00 94.50 189 THR A O 1
ATOM 1343 N N . ASP A 1 190 ? -44.715 1.121 87.668 1.00 93.94 190 ASP A N 1
ATOM 1344 C CA . ASP A 1 190 ? -44.894 1.943 88.872 1.00 93.94 190 ASP A CA 1
ATOM 1345 C C . ASP A 1 190 ? -46.304 1.796 89.471 1.00 93.94 190 ASP A C 1
ATOM 1347 O O . ASP A 1 190 ? -46.469 1.677 90.687 1.00 93.94 190 ASP A O 1
ATOM 1351 N N . MET A 1 191 ? -47.342 1.747 88.624 1.00 94.25 191 MET A N 1
ATOM 1352 C CA . MET A 1 191 ? -48.718 1.507 89.077 1.00 94.25 191 MET A CA 1
ATOM 1353 C C . MET A 1 191 ? -48.881 0.122 89.717 1.00 94.25 191 MET A C 1
ATOM 1355 O O . MET A 1 191 ? -49.571 -0.009 90.728 1.00 94.25 191 MET A O 1
ATOM 1359 N N . VAL A 1 192 ? -48.253 -0.914 89.154 1.00 95.44 192 VAL A N 1
ATOM 1360 C CA . VAL A 1 192 ? -48.300 -2.283 89.692 1.00 95.44 192 VAL A CA 1
ATOM 1361 C C . VAL A 1 192 ? -47.561 -2.380 91.026 1.00 95.44 192 VAL A C 1
ATOM 1363 O O . VAL A 1 192 ? -48.085 -3.008 91.949 1.00 95.44 192 VAL A O 1
ATOM 1366 N N . HIS A 1 193 ? -46.421 -1.699 91.180 1.00 94.44 193 HIS A N 1
ATOM 1367 C CA . HIS A 1 193 ? -45.738 -1.576 92.471 1.00 94.44 193 HIS A CA 1
ATOM 1368 C C . HIS A 1 193 ? -46.634 -0.918 93.524 1.00 94.44 193 HIS A C 1
ATOM 1370 O O . HIS A 1 193 ? -46.815 -1.480 94.603 1.00 94.44 193 HIS A O 1
ATOM 1376 N N . ALA A 1 194 ? -47.290 0.198 93.192 1.00 95.56 194 ALA A N 1
ATOM 1377 C CA . ALA A 1 194 ? -48.223 0.854 94.107 1.00 95.56 194 ALA A CA 1
ATOM 1378 C C . ALA A 1 194 ? -49.397 -0.063 94.511 1.00 95.56 194 ALA A C 1
ATOM 1380 O O . ALA A 1 194 ? -49.795 -0.088 95.676 1.00 95.56 194 ALA A O 1
ATOM 1381 N N . ILE A 1 195 ? -49.940 -0.859 93.579 1.00 94.38 195 ILE A N 1
ATOM 1382 C CA . ILE A 1 195 ? -50.980 -1.859 93.881 1.00 94.38 195 ILE A CA 1
ATOM 1383 C C . ILE A 1 195 ? -50.448 -2.929 94.840 1.00 94.38 195 ILE A C 1
ATOM 1385 O O . ILE A 1 195 ? -51.149 -3.303 95.783 1.00 94.38 195 ILE A O 1
ATOM 1389 N N . ASN A 1 196 ? -49.224 -3.414 94.627 1.00 94.50 196 ASN A N 1
ATOM 1390 C CA . ASN A 1 196 ? -48.600 -4.400 95.503 1.00 94.50 196 ASN A CA 1
ATOM 1391 C C . ASN A 1 196 ? -48.350 -3.843 96.916 1.00 94.50 196 ASN A C 1
ATOM 1393 O O . ASN A 1 196 ? -48.600 -4.535 97.907 1.00 94.50 196 ASN A O 1
ATOM 1397 N N . ASP A 1 197 ? -47.939 -2.581 97.027 1.00 93.94 197 ASP A N 1
ATOM 1398 C CA . ASP A 1 197 ? -47.755 -1.890 98.307 1.00 93.94 197 ASP A CA 1
ATOM 1399 C C . ASP A 1 197 ? -49.087 -1.715 99.051 1.00 93.94 197 ASP A C 1
ATOM 1401 O O . ASP A 1 197 ? -49.173 -1.966 100.261 1.00 93.94 197 ASP A O 1
ATOM 1405 N N . ILE A 1 198 ? -50.159 -1.360 98.331 1.00 93.88 198 ILE A N 1
ATOM 1406 C CA . ILE A 1 198 ? -51.524 -1.296 98.875 1.00 93.88 198 ILE A CA 1
ATOM 1407 C C . ILE A 1 198 ? -51.978 -2.684 99.338 1.00 93.88 198 ILE A C 1
ATOM 1409 O O . ILE A 1 198 ? -52.522 -2.812 100.438 1.00 93.88 198 ILE A O 1
ATOM 1413 N N . ALA A 1 199 ? -51.748 -3.731 98.544 1.00 94.25 199 ALA A N 1
ATOM 1414 C CA . ALA A 1 199 ? -52.102 -5.105 98.892 1.00 94.25 199 ALA A CA 1
ATOM 1415 C C . ALA A 1 199 ? -51.349 -5.577 100.147 1.00 94.25 199 ALA A C 1
ATOM 1417 O O . ALA A 1 199 ? -51.960 -6.106 101.075 1.00 94.25 199 ALA A O 1
ATOM 1418 N N . THR A 1 200 ? -50.049 -5.299 100.237 1.00 92.50 200 THR A N 1
ATOM 1419 C CA . THR A 1 200 ? -49.212 -5.622 101.402 1.00 92.50 200 THR A CA 1
ATOM 1420 C C . THR A 1 200 ? -49.688 -4.881 102.652 1.00 92.50 200 THR A C 1
ATOM 1422 O O . THR A 1 200 ? -49.889 -5.496 103.703 1.00 92.50 200 THR A O 1
ATOM 1425 N N . SER A 1 201 ? -49.956 -3.578 102.531 1.00 93.88 201 SER A N 1
ATOM 1426 C CA . SER A 1 201 ? -50.493 -2.751 103.618 1.00 93.88 201 SER A CA 1
ATOM 1427 C C . SER A 1 201 ? -51.865 -3.246 104.080 1.00 93.88 201 SER A C 1
ATOM 1429 O O . SER A 1 201 ? -52.112 -3.356 105.279 1.00 93.88 201 SER A O 1
ATOM 1431 N N . THR A 1 202 ? -52.740 -3.621 103.144 1.00 94.75 202 THR A N 1
ATOM 1432 C CA . THR A 1 202 ? -54.075 -4.171 103.430 1.00 94.75 202 THR A CA 1
ATOM 1433 C C . THR A 1 202 ? -53.983 -5.529 104.124 1.00 94.75 202 THR A C 1
ATOM 1435 O O . THR A 1 202 ? -54.716 -5.781 105.077 1.00 94.75 202 THR A O 1
ATOM 1438 N N . ASN A 1 203 ? -53.052 -6.391 103.704 1.00 92.12 203 ASN A N 1
ATOM 1439 C CA . ASN A 1 203 ? -52.787 -7.679 104.343 1.00 92.12 203 ASN A CA 1
ATOM 1440 C C . ASN A 1 203 ? -52.306 -7.503 105.796 1.00 92.12 203 ASN A C 1
ATOM 1442 O O . ASN A 1 203 ? -52.782 -8.213 106.682 1.00 92.12 203 ASN A O 1
ATOM 1446 N N . LEU A 1 204 ? -51.424 -6.531 106.060 1.00 92.62 204 LEU A N 1
ATOM 1447 C CA . LEU A 1 204 ? -50.986 -6.180 107.418 1.00 92.62 204 LEU A CA 1
ATOM 1448 C C . LEU A 1 204 ? -52.132 -5.606 108.263 1.00 92.62 204 LEU A C 1
ATOM 1450 O O . LEU A 1 204 ? -52.310 -6.012 109.411 1.00 92.62 204 LEU A O 1
ATOM 1454 N N . LEU A 1 205 ? -52.949 -4.715 107.691 1.00 92.50 205 LEU A N 1
ATOM 1455 C CA . LEU A 1 205 ? -54.121 -4.149 108.366 1.00 92.50 205 LEU A CA 1
ATOM 1456 C C . LEU A 1 205 ? -55.124 -5.245 108.752 1.00 92.50 205 LEU A C 1
ATOM 1458 O O . LEU A 1 205 ? -55.598 -5.293 109.886 1.00 92.50 205 LEU A O 1
ATOM 1462 N N . ALA A 1 206 ? -55.415 -6.152 107.816 1.00 92.31 206 ALA A N 1
ATOM 1463 C CA . ALA A 1 206 ? -56.314 -7.280 108.016 1.00 92.31 206 ALA A CA 1
ATOM 1464 C C . ALA A 1 206 ? -55.755 -8.291 109.025 1.00 92.31 206 ALA A C 1
ATOM 1466 O O . ALA A 1 206 ? -56.515 -8.860 109.805 1.00 92.31 206 ALA A O 1
ATOM 1467 N N . MET A 1 207 ? -54.433 -8.486 109.066 1.00 90.38 207 MET A N 1
ATOM 1468 C CA . MET A 1 207 ? -53.779 -9.306 110.086 1.00 90.38 207 MET A CA 1
ATOM 1469 C C . MET A 1 207 ? -53.942 -8.697 111.481 1.00 90.38 207 MET A C 1
ATOM 1471 O O . MET A 1 207 ? -54.347 -9.406 112.400 1.00 90.38 207 MET A O 1
ATOM 1475 N N . ASN A 1 208 ? -53.707 -7.391 111.627 1.00 89.44 208 ASN A N 1
ATOM 1476 C CA . ASN A 1 208 ? -53.921 -6.681 112.889 1.00 89.44 208 ASN A CA 1
ATOM 1477 C C . ASN A 1 208 ? -55.393 -6.757 113.328 1.00 89.44 208 ASN A C 1
ATOM 1479 O O . ASN A 1 208 ? -55.677 -7.053 114.486 1.00 89.44 208 ASN A O 1
ATOM 1483 N N . ALA A 1 209 ? -56.335 -6.584 112.395 1.00 88.62 209 ALA A N 1
ATOM 1484 C CA . ALA A 1 209 ? -57.766 -6.715 112.667 1.00 88.62 209 ALA A CA 1
ATOM 1485 C C . ALA A 1 209 ? -58.173 -8.148 113.061 1.00 88.62 209 ALA A C 1
ATOM 1487 O O . ALA A 1 209 ? -59.001 -8.327 113.951 1.00 88.62 209 ALA A O 1
ATOM 1488 N N . ALA A 1 210 ? -57.588 -9.177 112.439 1.00 87.12 210 ALA A N 1
ATOM 1489 C CA . ALA A 1 210 ? -57.839 -10.575 112.787 1.00 87.12 210 ALA A CA 1
ATOM 1490 C C . ALA A 1 210 ? -57.310 -10.930 114.188 1.00 87.12 210 ALA A C 1
ATOM 1492 O O . ALA A 1 210 ? -57.974 -11.674 114.912 1.00 87.12 210 ALA A O 1
ATOM 1493 N N . ILE A 1 211 ? -56.150 -10.381 114.576 1.00 85.12 211 ILE A N 1
ATOM 1494 C CA . ILE A 1 211 ? -55.583 -10.515 115.928 1.00 85.12 211 ILE A CA 1
ATOM 1495 C C . ILE A 1 211 ? -56.519 -9.868 116.955 1.00 85.12 211 ILE A C 1
ATOM 1497 O O . ILE A 1 211 ? -56.891 -10.518 117.930 1.00 85.12 211 ILE A O 1
ATOM 1501 N N . GLU A 1 212 ? -56.970 -8.636 116.711 1.00 88.38 212 GLU A N 1
ATOM 1502 C CA . GLU A 1 212 ? -57.866 -7.922 117.630 1.00 88.38 212 GLU A CA 1
ATOM 1503 C C . GLU A 1 212 ? -59.244 -8.602 117.740 1.00 88.38 212 GLU A C 1
ATOM 1505 O O . GLU A 1 212 ? -59.803 -8.750 118.828 1.00 88.38 212 GLU A O 1
ATOM 1510 N N . ALA A 1 213 ? -59.765 -9.124 116.623 1.00 85.75 213 ALA A N 1
ATOM 1511 C CA . ALA A 1 213 ? -60.995 -9.911 116.599 1.00 85.75 213 ALA A CA 1
ATOM 1512 C C . ALA A 1 213 ? -60.872 -11.236 117.376 1.00 85.75 213 ALA A C 1
ATOM 1514 O O . ALA A 1 213 ? -61.842 -11.663 118.005 1.00 85.75 213 ALA A O 1
ATOM 1515 N N . ALA A 1 214 ? -59.697 -11.877 117.370 1.00 82.38 214 ALA A N 1
ATOM 1516 C CA . ALA A 1 214 ? -59.417 -13.040 118.214 1.00 82.38 214 ALA A CA 1
ATOM 1517 C C . ALA A 1 214 ? -59.330 -12.655 119.703 1.00 82.38 214 ALA A C 1
ATOM 1519 O O . ALA A 1 214 ? -59.812 -13.399 120.558 1.00 82.38 214 ALA A O 1
ATOM 1520 N N . HIS A 1 215 ? -58.790 -11.470 120.007 1.00 84.12 215 HIS A N 1
ATOM 1521 C CA . HIS A 1 215 ? -58.685 -10.921 121.362 1.00 84.12 215 HIS A CA 1
ATOM 1522 C C . HIS A 1 215 ? -60.062 -10.653 121.997 1.00 84.12 215 HIS A C 1
ATOM 1524 O O . HIS A 1 215 ? -60.267 -10.922 123.179 1.00 84.12 215 HIS A O 1
ATOM 1530 N N . ALA A 1 216 ? -61.042 -10.215 121.198 1.00 84.31 216 ALA A N 1
ATOM 1531 C CA . ALA A 1 216 ? -62.437 -10.011 121.612 1.00 84.31 216 ALA A CA 1
ATOM 1532 C C . ALA A 1 216 ? -63.246 -11.319 121.819 1.00 84.31 216 ALA A C 1
ATOM 1534 O O . ALA A 1 216 ? -64.434 -11.281 122.170 1.00 84.31 216 ALA A O 1
ATOM 1535 N N . GLY A 1 217 ? -62.638 -12.490 121.594 1.00 79.75 217 GLY A N 1
ATOM 1536 C CA . GLY A 1 217 ? -63.232 -13.802 121.850 1.00 79.75 217 GLY A CA 1
ATOM 1537 C C . GLY A 1 217 ? -64.546 -14.043 121.093 1.00 79.75 217 GLY A C 1
ATOM 1538 O O . GLY A 1 217 ? -64.639 -13.896 119.876 1.00 79.75 217 GLY A O 1
ATOM 1539 N N . GLN A 1 218 ? -65.600 -14.437 121.812 1.00 75.25 218 GLN A N 1
ATOM 1540 C CA . GLN A 1 218 ? -66.884 -14.825 121.210 1.00 75.25 218 GLN A CA 1
ATOM 1541 C C . GLN A 1 218 ? -67.659 -13.673 120.543 1.00 75.25 218 GLN A C 1
ATOM 1543 O O . GLN A 1 218 ? -68.449 -13.952 119.634 1.00 75.25 218 GLN A O 1
ATOM 1548 N N . TYR A 1 219 ? -67.392 -12.416 120.927 1.00 78.38 219 TYR A N 1
ATOM 1549 C CA . TYR A 1 219 ? -67.981 -11.212 120.321 1.00 78.38 219 TYR A CA 1
ATOM 1550 C C . TYR A 1 219 ? -67.264 -10.776 119.025 1.00 78.38 219 TYR A C 1
ATOM 1552 O O . TYR A 1 219 ? -67.847 -10.053 118.222 1.00 78.38 219 TYR A O 1
ATOM 1560 N N . GLY A 1 220 ? -66.033 -11.249 118.780 1.00 83.50 220 GLY A N 1
ATOM 1561 C CA . GLY A 1 220 ? -65.217 -10.903 117.606 1.00 83.50 220 GLY A CA 1
ATOM 1562 C C . GLY A 1 220 ? -65.314 -11.873 116.419 1.00 83.50 220 GLY A C 1
ATOM 1563 O O . GLY A 1 220 ? -64.729 -11.614 115.369 1.00 83.50 220 GLY A O 1
ATOM 1564 N N . ARG A 1 221 ? -66.070 -12.978 116.531 1.00 79.69 221 ARG A N 1
ATOM 1565 C CA . ARG A 1 221 ? -66.128 -14.039 115.499 1.00 79.69 221 ARG A CA 1
ATOM 1566 C C . ARG A 1 221 ? -66.505 -13.544 114.098 1.00 79.69 221 ARG A C 1
ATOM 1568 O O . ARG A 1 221 ? -65.859 -13.940 113.136 1.00 79.69 221 ARG A O 1
ATOM 1575 N N . GLY A 1 222 ? -67.509 -12.672 113.977 1.00 83.88 222 GLY A N 1
ATOM 1576 C CA . GLY A 1 222 ? -67.918 -12.114 112.678 1.00 83.88 222 GLY A CA 1
ATOM 1577 C C . GLY A 1 222 ? -66.834 -11.237 112.040 1.00 83.88 222 GLY A C 1
ATOM 1578 O O . GLY A 1 222 ? -66.555 -11.366 110.851 1.00 83.88 222 GLY A O 1
ATOM 1579 N N . PHE A 1 223 ? -66.158 -10.413 112.848 1.00 86.44 223 PHE A N 1
ATOM 1580 C CA . PHE A 1 223 ? -65.036 -9.581 112.400 1.00 86.44 223 PHE A CA 1
ATOM 1581 C C . PHE A 1 223 ? -63.810 -10.410 112.008 1.00 86.44 223 PHE A C 1
ATOM 1583 O O . PHE A 1 223 ? -63.146 -10.077 111.033 1.00 86.44 223 PHE A O 1
ATOM 1590 N N . SER A 1 224 ? -63.539 -11.512 112.712 1.00 87.31 224 SER A N 1
ATOM 1591 C CA . SER A 1 224 ? -62.435 -12.423 112.389 1.00 87.31 224 SER A CA 1
ATOM 1592 C C . SER A 1 224 ? -62.609 -13.068 111.007 1.00 87.31 224 SER A C 1
ATOM 1594 O O . SER A 1 224 ? -61.654 -13.120 110.232 1.00 87.31 224 SER A O 1
ATOM 1596 N N . VAL A 1 225 ? -63.837 -13.473 110.651 1.00 87.31 225 VAL A N 1
ATOM 1597 C CA . VAL A 1 225 ? -64.152 -14.015 109.316 1.00 87.31 225 VAL A CA 1
ATOM 1598 C C . VAL A 1 225 ? -63.929 -12.962 108.227 1.00 87.31 225 VAL A C 1
ATOM 1600 O O . VAL A 1 225 ? -63.254 -13.242 107.240 1.00 87.31 225 VAL A O 1
ATOM 1603 N N . VAL A 1 226 ? -64.423 -11.734 108.426 1.00 91.06 226 VAL A N 1
ATOM 1604 C CA . VAL A 1 226 ? -64.228 -10.629 107.469 1.00 91.06 226 VAL A CA 1
ATOM 1605 C C . VAL A 1 226 ? -62.746 -10.275 107.323 1.00 91.06 226 VAL A C 1
ATOM 1607 O O . VAL A 1 226 ? -62.256 -10.142 106.205 1.00 91.06 226 VAL A O 1
ATOM 1610 N N . ALA A 1 227 ? -62.005 -10.180 108.429 1.00 91.25 227 ALA A N 1
ATOM 1611 C CA . ALA A 1 227 ? -60.572 -9.906 108.407 1.00 91.25 227 ALA A CA 1
ATOM 1612 C C . ALA A 1 227 ? -59.786 -11.015 107.685 1.00 91.25 227 ALA A C 1
ATOM 1614 O O . ALA A 1 227 ? -58.867 -10.716 106.923 1.00 91.25 227 ALA A O 1
ATOM 1615 N N . SER A 1 228 ? -60.168 -12.287 107.853 1.00 89.50 228 SER A N 1
ATOM 1616 C CA . SER A 1 228 ? -59.548 -13.398 107.122 1.00 89.50 228 SER A CA 1
ATOM 1617 C C . SER A 1 228 ? -59.837 -13.351 105.619 1.00 89.50 228 SER A C 1
ATOM 1619 O O . SER A 1 228 ? -58.943 -13.664 104.832 1.00 89.50 228 SER A O 1
ATOM 1621 N N . GLU A 1 229 ? -61.042 -12.948 105.207 1.00 92.94 229 GLU A N 1
ATOM 1622 C CA . GLU A 1 229 ? -61.393 -12.813 103.787 1.00 92.94 229 GLU A CA 1
ATOM 1623 C C . GLU A 1 229 ? -60.672 -11.618 103.139 1.00 92.94 229 GLU A C 1
ATOM 1625 O O . GLU A 1 229 ? -60.114 -11.757 102.051 1.00 92.94 229 GLU A O 1
ATOM 1630 N N . ILE A 1 230 ? -60.567 -10.475 103.837 1.00 94.31 230 ILE A N 1
ATOM 1631 C CA . ILE A 1 230 ? -59.768 -9.317 103.386 1.00 94.31 230 ILE A CA 1
ATOM 1632 C C . ILE A 1 230 ? -58.294 -9.707 103.250 1.00 94.31 230 ILE A C 1
ATOM 1634 O O . ILE A 1 230 ? -57.654 -9.366 102.257 1.00 94.31 230 ILE A O 1
ATOM 1638 N N . ARG A 1 231 ? -57.751 -10.453 104.218 1.00 92.12 231 ARG A N 1
ATOM 1639 C CA . ARG A 1 231 ? -56.366 -10.934 104.177 1.00 92.12 231 ARG A CA 1
ATOM 1640 C C . ARG A 1 231 ? -56.122 -11.839 102.967 1.00 92.12 231 ARG A C 1
ATOM 1642 O O . ARG A 1 231 ? -55.128 -11.673 102.267 1.00 92.12 231 ARG A O 1
ATOM 1649 N N . LYS A 1 232 ? -57.043 -12.765 102.687 1.00 92.38 232 LYS A N 1
ATOM 1650 C CA . LYS A 1 232 ? -56.981 -13.648 101.514 1.00 92.38 232 LYS A CA 1
ATOM 1651 C C . LYS A 1 232 ? -57.064 -12.863 100.202 1.00 92.38 232 LYS A C 1
ATOM 1653 O O . LYS A 1 232 ? -56.298 -13.147 99.280 1.00 92.38 232 LYS A O 1
ATOM 1658 N N . LEU A 1 233 ? -57.942 -11.862 100.126 1.00 94.12 233 LEU A N 1
ATOM 1659 C CA . LEU A 1 233 ? -58.053 -10.976 98.968 1.00 94.12 233 LEU A CA 1
ATOM 1660 C C . LEU A 1 233 ? -56.756 -10.188 98.752 1.00 94.12 233 LEU A C 1
ATOM 1662 O O . LEU A 1 233 ? -56.234 -10.175 97.645 1.00 94.12 233 LEU A O 1
ATOM 1666 N N . ALA A 1 234 ? -56.191 -9.612 99.813 1.00 94.06 234 ALA A N 1
ATOM 1667 C CA . ALA A 1 234 ? -54.933 -8.875 99.765 1.00 94.06 234 ALA A CA 1
ATOM 1668 C C . ALA A 1 234 ? -53.746 -9.755 99.327 1.00 94.06 234 ALA A C 1
ATOM 1670 O O . ALA A 1 234 ? -52.961 -9.343 98.475 1.00 94.06 234 ALA A O 1
ATOM 1671 N N . ALA A 1 235 ? -53.653 -10.990 99.834 1.00 92.00 235 ALA A N 1
ATOM 1672 C CA . ALA A 1 235 ? -52.648 -11.961 99.395 1.00 92.00 235 ALA A CA 1
ATOM 1673 C C . ALA A 1 235 ? -52.803 -12.320 97.906 1.00 92.00 235 ALA A C 1
ATOM 1675 O O . ALA A 1 235 ? -51.820 -12.324 97.169 1.00 92.00 235 ALA A O 1
ATOM 1676 N N . THR A 1 236 ? -54.040 -12.541 97.448 1.00 94.19 236 THR A N 1
ATOM 1677 C CA . THR A 1 236 ? -54.339 -12.826 96.034 1.00 94.19 236 THR A CA 1
ATOM 1678 C C . THR A 1 236 ? -53.988 -11.633 95.136 1.00 94.19 236 THR A C 1
ATOM 1680 O O . THR A 1 236 ? -53.418 -11.813 94.063 1.00 94.19 236 THR A O 1
ATOM 1683 N N . THR A 1 237 ? -54.282 -10.403 95.571 1.00 95.06 237 THR A N 1
ATOM 1684 C CA . THR A 1 237 ? -53.922 -9.177 94.840 1.00 95.06 237 THR A CA 1
ATOM 1685 C C . THR A 1 237 ? -52.407 -9.024 94.715 1.00 95.06 237 THR A C 1
ATOM 1687 O O . THR A 1 237 ? -51.929 -8.694 93.635 1.00 95.06 237 THR A O 1
ATOM 1690 N N . SER A 1 238 ? -51.648 -9.301 95.780 1.00 93.75 238 SER A N 1
ATOM 1691 C CA . SER A 1 238 ? -50.179 -9.246 95.761 1.00 93.75 238 SER A CA 1
ATOM 1692 C C . SER A 1 238 ? -49.581 -10.313 94.833 1.00 93.75 238 SER A C 1
ATOM 1694 O O . SER A 1 238 ? -48.714 -10.010 94.017 1.00 93.75 238 SER A O 1
ATOM 1696 N N . GLU A 1 239 ? -50.119 -11.538 94.853 1.00 95.12 239 GLU A N 1
ATOM 1697 C CA . GLU A 1 239 ? -49.712 -12.603 93.926 1.00 95.12 239 GLU A CA 1
ATOM 1698 C C . GLU A 1 239 ? -49.978 -12.223 92.458 1.00 95.12 239 GLU A C 1
ATOM 1700 O O . GLU A 1 239 ? -49.123 -12.422 91.591 1.00 95.12 239 GLU A O 1
ATOM 1705 N N . LYS A 1 240 ? -51.137 -11.614 92.170 1.00 95.62 240 LYS A N 1
ATOM 1706 C CA . LYS A 1 240 ? -51.475 -11.132 90.823 1.00 95.62 240 LYS A CA 1
ATOM 1707 C C . LYS A 1 240 ? -50.639 -9.930 90.395 1.00 95.62 240 LYS A C 1
ATOM 1709 O O . LYS A 1 240 ? -50.246 -9.872 89.233 1.00 95.62 240 LYS A O 1
ATOM 1714 N N . ALA A 1 241 ? -50.319 -9.013 91.305 1.00 94.00 241 ALA A N 1
ATOM 1715 C CA . ALA A 1 241 ? -49.408 -7.906 91.027 1.00 94.00 241 ALA A CA 1
ATOM 1716 C C . ALA A 1 241 ? -48.010 -8.423 90.643 1.00 94.00 241 ALA A C 1
ATOM 1718 O O . ALA A 1 241 ? -47.482 -8.012 89.614 1.00 94.00 241 ALA A O 1
ATOM 1719 N N . ALA A 1 242 ? -47.472 -9.405 91.374 1.00 93.06 242 ALA A N 1
ATOM 1720 C CA . ALA A 1 242 ? -46.191 -10.043 91.052 1.00 93.06 242 ALA A CA 1
ATOM 1721 C C . ALA A 1 242 ? -46.212 -10.809 89.711 1.00 93.06 242 ALA A C 1
ATOM 1723 O O . ALA A 1 242 ? -45.203 -10.903 89.010 1.00 93.06 242 ALA A O 1
ATOM 1724 N N . GLU A 1 243 ? -47.358 -11.381 89.327 1.00 94.81 243 GLU A N 1
ATOM 1725 C CA . GLU A 1 243 ? -47.541 -11.977 87.999 1.00 94.81 243 GLU A CA 1
ATOM 1726 C C . GLU A 1 243 ? -47.505 -10.922 86.885 1.00 94.81 243 GLU A C 1
ATOM 1728 O O . GLU A 1 243 ? -46.808 -11.121 85.888 1.00 94.81 243 GLU A O 1
ATOM 1733 N N . ILE A 1 244 ? -48.190 -9.788 87.069 1.00 95.19 244 ILE A N 1
ATOM 1734 C CA . ILE A 1 244 ? -48.168 -8.667 86.117 1.00 95.19 244 ILE A CA 1
ATOM 1735 C C . ILE A 1 244 ? -46.759 -8.069 86.017 1.00 95.19 244 ILE A C 1
ATOM 1737 O O . ILE A 1 244 ? -46.299 -7.795 84.912 1.00 95.19 244 ILE A O 1
ATOM 1741 N N . GLU A 1 245 ? -46.044 -7.922 87.131 1.00 93.50 245 GLU A N 1
ATOM 1742 C CA . GLU A 1 245 ? -44.667 -7.418 87.163 1.00 93.50 245 GLU A CA 1
ATOM 1743 C C . GLU A 1 245 ? -43.720 -8.284 86.315 1.00 93.50 245 GLU A C 1
ATOM 1745 O O . GLU A 1 245 ? -42.969 -7.763 85.489 1.00 93.50 245 GLU A O 1
ATOM 1750 N N . ARG A 1 246 ? -43.823 -9.619 86.413 1.00 94.56 246 ARG A N 1
ATOM 1751 C CA . ARG A 1 246 ? -43.069 -10.540 85.538 1.00 94.56 246 ARG A CA 1
ATOM 1752 C C . ARG A 1 246 ? -43.399 -10.348 84.056 1.00 94.56 246 ARG A C 1
ATOM 1754 O O . ARG A 1 246 ? -42.498 -10.405 83.220 1.00 94.56 246 ARG A O 1
ATOM 1761 N N . ILE A 1 247 ? -44.671 -10.126 83.720 1.00 95.31 247 ILE A N 1
ATOM 1762 C CA . ILE A 1 247 ? -45.093 -9.855 82.337 1.00 95.31 247 ILE A CA 1
ATOM 1763 C C . ILE A 1 247 ? -44.503 -8.523 81.852 1.00 95.31 247 ILE A C 1
ATOM 1765 O O . ILE A 1 247 ? -43.982 -8.461 80.741 1.00 95.31 247 ILE A O 1
ATOM 1769 N N . LEU A 1 248 ? -44.527 -7.475 82.679 1.00 94.75 248 LEU A N 1
ATOM 1770 C CA . LEU A 1 248 ? -43.969 -6.161 82.343 1.00 94.75 248 LEU A CA 1
ATOM 1771 C C . LEU A 1 248 ? -42.453 -6.200 82.147 1.00 94.75 248 LEU A C 1
ATOM 1773 O O . LEU A 1 248 ? -41.960 -5.599 81.195 1.00 94.75 248 LEU A O 1
ATOM 1777 N N . SER A 1 249 ? -41.726 -6.960 82.969 1.00 94.00 249 SER A N 1
ATOM 1778 C CA . SER A 1 249 ? -40.292 -7.203 82.771 1.00 94.00 249 SER A CA 1
ATOM 1779 C C . SER A 1 249 ? -40.021 -7.855 81.409 1.00 94.00 249 SER A C 1
ATOM 1781 O O . SER A 1 249 ? -39.198 -7.359 80.643 1.00 94.00 249 SER A O 1
ATOM 1783 N N . SER A 1 250 ? -40.789 -8.883 81.033 1.00 95.69 250 SER A N 1
ATOM 1784 C CA . SER A 1 250 ? -40.670 -9.507 79.707 1.00 95.69 250 SER A CA 1
ATOM 1785 C C . SER A 1 250 ? -41.025 -8.551 78.554 1.00 95.69 250 SER A C 1
ATOM 1787 O O . SER A 1 250 ? -40.411 -8.602 77.481 1.00 95.69 250 SER A O 1
ATOM 1789 N N . ILE A 1 251 ? -41.988 -7.646 78.761 1.00 95.62 251 ILE A N 1
ATOM 1790 C CA . ILE A 1 251 ? -42.318 -6.586 77.800 1.00 95.62 251 ILE A CA 1
ATOM 1791 C C . ILE A 1 251 ? -41.142 -5.612 77.652 1.00 95.62 251 ILE A C 1
ATOM 1793 O O . ILE A 1 251 ? -40.782 -5.280 76.525 1.00 95.62 251 ILE A O 1
ATOM 1797 N N . GLN A 1 252 ? -40.509 -5.184 78.746 1.00 92.69 252 GLN A N 1
ATOM 1798 C CA . GLN A 1 252 ? -39.340 -4.292 78.713 1.00 92.69 252 GLN A CA 1
ATOM 1799 C C . GLN A 1 252 ? -38.138 -4.930 78.000 1.00 92.69 252 GLN A C 1
ATOM 1801 O O . GLN A 1 252 ? -37.480 -4.266 77.191 1.00 92.69 252 GLN A O 1
ATOM 1806 N N . ASP A 1 253 ? -37.899 -6.227 78.202 1.00 95.25 253 ASP A N 1
ATOM 1807 C CA . ASP A 1 253 ? -36.879 -6.973 77.455 1.00 95.25 253 ASP A CA 1
ATOM 1808 C C . ASP A 1 253 ? -37.183 -6.977 75.947 1.00 95.25 253 ASP A C 1
ATOM 1810 O O . ASP A 1 253 ? -36.304 -6.727 75.116 1.00 95.25 253 ASP A O 1
ATOM 1814 N N . SER A 1 254 ? -38.451 -7.192 75.580 1.00 95.50 254 SER A N 1
ATOM 1815 C CA . SER A 1 254 ? -38.905 -7.190 74.182 1.00 95.50 254 SER A CA 1
ATOM 1816 C C . SER A 1 254 ? -38.767 -5.811 73.527 1.00 95.50 254 SER A C 1
ATOM 1818 O O . SER A 1 254 ? -38.361 -5.714 72.368 1.00 95.50 254 SER A O 1
ATOM 1820 N N . ILE A 1 255 ? -39.051 -4.737 74.270 1.00 95.94 255 ILE A N 1
ATOM 1821 C CA . ILE A 1 255 ? -38.847 -3.343 73.847 1.00 95.94 255 ILE A CA 1
ATOM 1822 C C . ILE A 1 255 ? -37.367 -3.081 73.573 1.00 95.94 255 ILE A C 1
ATOM 1824 O O . ILE A 1 255 ? -37.017 -2.594 72.497 1.00 95.94 255 ILE A O 1
ATOM 1828 N N . THR A 1 256 ? -36.494 -3.465 74.506 1.00 93.81 256 THR A N 1
ATOM 1829 C CA . THR A 1 256 ? -35.040 -3.314 74.360 1.00 93.81 256 THR A CA 1
ATOM 1830 C C . THR A 1 256 ? -34.534 -4.048 73.117 1.00 93.81 256 THR A C 1
ATOM 1832 O O . THR A 1 256 ? -33.780 -3.491 72.312 1.00 93.81 256 THR A O 1
ATOM 1835 N N . ALA A 1 257 ? -34.994 -5.283 72.903 1.00 95.12 257 ALA A N 1
ATOM 1836 C CA . ALA A 1 257 ? -34.659 -6.061 71.715 1.00 95.12 257 ALA A CA 1
ATOM 1837 C C . ALA A 1 257 ? -35.149 -5.384 70.421 1.00 95.12 257 ALA A C 1
ATOM 1839 O O . ALA A 1 257 ? -34.399 -5.308 69.440 1.00 95.12 257 ALA A O 1
ATOM 1840 N N . ALA A 1 258 ? -36.371 -4.843 70.417 1.00 95.00 258 ALA A N 1
ATOM 1841 C CA . ALA A 1 258 ? -36.935 -4.122 69.279 1.00 95.00 258 ALA A CA 1
ATOM 1842 C C . ALA A 1 258 ? -36.153 -2.834 68.962 1.00 95.00 258 ALA A C 1
ATOM 1844 O O . ALA A 1 258 ? -35.874 -2.557 67.795 1.00 95.00 258 ALA A O 1
ATOM 1845 N N . GLN A 1 259 ? -35.714 -2.087 69.978 1.00 92.75 259 GLN A N 1
ATOM 1846 C CA . GLN A 1 259 ? -34.914 -0.869 69.815 1.00 92.75 259 GLN A CA 1
ATOM 1847 C C . GLN A 1 259 ? -33.530 -1.173 69.214 1.00 92.75 259 GLN A C 1
ATOM 1849 O O . GLN A 1 259 ? -33.074 -0.498 68.281 1.00 92.75 259 GLN A O 1
ATOM 1854 N N . GLN A 1 260 ? -32.877 -2.244 69.678 1.00 93.44 260 GLN A N 1
ATOM 1855 C CA . GLN A 1 260 ? -31.614 -2.723 69.106 1.00 93.44 260 GLN A CA 1
ATOM 1856 C C . GLN A 1 260 ? -31.780 -3.208 67.659 1.00 93.44 260 GLN A C 1
ATOM 1858 O O . GLN A 1 260 ? -30.914 -2.959 66.814 1.00 93.44 260 GLN A O 1
ATOM 1863 N N . ALA A 1 261 ? -32.879 -3.902 67.348 1.00 94.31 261 ALA A N 1
ATOM 1864 C CA . ALA A 1 261 ? -33.198 -4.333 65.988 1.00 94.31 261 ALA A CA 1
ATOM 1865 C C . ALA A 1 261 ? -33.457 -3.134 65.060 1.00 94.31 261 ALA A C 1
ATOM 1867 O O . ALA A 1 261 ? -32.876 -3.072 63.976 1.00 94.31 261 ALA A O 1
ATOM 1868 N N . GLY A 1 262 ? -34.237 -2.146 65.508 1.00 93.12 262 GLY A N 1
ATOM 1869 C CA . GLY A 1 262 ? -34.512 -0.915 64.765 1.00 93.12 262 GLY A CA 1
ATOM 1870 C C . GLY A 1 262 ? -33.246 -0.109 64.467 1.00 93.12 262 GLY A C 1
ATOM 1871 O O . GLY A 1 262 ? -33.030 0.300 63.328 1.00 93.12 262 GLY A O 1
ATOM 1872 N N . THR A 1 263 ? -32.352 0.028 65.452 1.00 91.69 263 THR A N 1
ATOM 1873 C CA . THR A 1 263 ? -31.058 0.713 65.279 1.00 91.69 263 THR A CA 1
ATOM 1874 C C . THR A 1 263 ? -30.172 0.007 64.252 1.00 91.69 263 THR A C 1
ATOM 1876 O O . THR A 1 263 ? -29.574 0.657 63.393 1.00 91.69 263 THR A O 1
ATOM 1879 N N . ARG A 1 264 ? -30.093 -1.330 64.308 1.00 94.50 264 ARG A N 1
ATOM 1880 C CA . ARG A 1 264 ? -29.347 -2.114 63.311 1.00 94.50 264 ARG A CA 1
ATOM 1881 C C . ARG A 1 264 ? -29.941 -1.955 61.913 1.00 94.50 264 ARG A C 1
ATOM 1883 O O . ARG A 1 264 ? -29.186 -1.717 60.980 1.00 94.50 264 ARG A O 1
ATOM 1890 N N . ASN A 1 265 ? -31.266 -2.013 61.784 1.00 94.88 265 ASN A N 1
ATOM 1891 C CA . ASN A 1 265 ? -31.952 -1.840 60.504 1.00 94.88 265 ASN A CA 1
ATOM 1892 C C . ASN A 1 265 ? -31.708 -0.448 59.897 1.00 94.88 265 ASN A C 1
ATOM 1894 O O . ASN A 1 265 ? -31.367 -0.339 58.723 1.00 94.88 265 ASN A O 1
ATOM 1898 N N . ALA A 1 266 ? -31.808 0.613 60.705 1.00 91.69 266 ALA A N 1
ATOM 1899 C CA . ALA A 1 266 ? -31.529 1.978 60.261 1.00 91.69 266 ALA A CA 1
ATOM 1900 C C . ALA A 1 266 ? -30.082 2.139 59.766 1.00 91.69 266 ALA A C 1
ATOM 1902 O O . ALA A 1 266 ? -29.859 2.766 58.732 1.00 91.69 266 ALA A O 1
ATOM 1903 N N . ARG A 1 267 ? -29.107 1.534 60.463 1.00 93.88 267 ARG A N 1
ATOM 1904 C CA . ARG A 1 267 ? -27.704 1.527 60.025 1.00 93.88 267 ARG A CA 1
ATOM 1905 C C . ARG A 1 267 ? -27.540 0.796 58.693 1.00 93.88 267 ARG A C 1
ATOM 1907 O O . ARG A 1 267 ? -26.998 1.381 57.766 1.00 93.88 267 ARG A O 1
ATOM 1914 N N . SER A 1 268 ? -28.076 -0.418 58.564 1.00 95.75 268 SER A N 1
ATOM 1915 C CA . SER A 1 268 ? -27.989 -1.192 57.318 1.00 95.75 268 SER A CA 1
ATOM 1916 C C . SER A 1 268 ? -28.620 -0.472 56.123 1.00 95.75 268 SER A C 1
ATOM 1918 O O . SER A 1 268 ? -28.074 -0.515 55.027 1.00 95.75 268 SER A O 1
ATOM 1920 N N . LEU A 1 269 ? -29.741 0.225 56.317 1.00 94.62 269 LEU A N 1
ATOM 1921 C CA . LEU A 1 269 ? -30.365 1.026 55.260 1.00 94.62 269 LEU A CA 1
ATOM 1922 C C . LEU A 1 269 ? -29.533 2.265 54.896 1.00 94.62 269 LEU A C 1
ATOM 1924 O O . LEU A 1 269 ? -29.472 2.628 53.722 1.00 94.62 269 LEU A O 1
ATOM 1928 N N . GLY A 1 270 ? -28.859 2.877 55.874 1.00 91.94 270 GLY A N 1
ATOM 1929 C CA . GLY A 1 270 ? -27.874 3.934 55.633 1.00 91.94 270 GLY A CA 1
ATOM 1930 C C . GLY A 1 270 ? -26.681 3.446 54.807 1.00 91.94 270 GLY A C 1
ATOM 1931 O O . GLY A 1 270 ? -26.322 4.087 53.821 1.00 91.94 270 GLY A O 1
ATOM 1932 N N . ASP A 1 271 ? -26.130 2.278 55.147 1.00 94.50 271 ASP A N 1
ATOM 1933 C CA . ASP A 1 271 ? -25.022 1.659 54.409 1.00 94.50 271 ASP A CA 1
ATOM 1934 C C . ASP A 1 271 ? -25.434 1.326 52.962 1.00 94.50 271 ASP A C 1
ATOM 1936 O O . ASP A 1 271 ? -24.695 1.611 52.020 1.00 94.50 271 ASP A O 1
ATOM 1940 N N . ILE A 1 272 ? -26.651 0.798 52.760 1.00 95.00 272 ILE A N 1
ATOM 1941 C CA . ILE A 1 272 ? -27.216 0.560 51.420 1.00 95.00 272 ILE A CA 1
ATOM 1942 C C . ILE A 1 272 ? -27.299 1.868 50.626 1.00 95.00 272 ILE A C 1
ATOM 1944 O O . ILE A 1 272 ? -26.913 1.895 49.459 1.00 95.00 272 ILE A O 1
ATOM 1948 N N . ALA A 1 273 ? -27.784 2.956 51.231 1.00 91.25 273 ALA A N 1
ATOM 1949 C CA . ALA A 1 273 ? -27.886 4.242 50.547 1.00 91.25 273 ALA A CA 1
ATOM 1950 C C . ALA A 1 273 ? -26.510 4.766 50.094 1.00 91.25 273 ALA A C 1
ATOM 1952 O O . ALA A 1 273 ? -26.392 5.230 48.960 1.00 91.25 273 ALA A O 1
ATOM 1953 N N . ALA A 1 274 ? -25.479 4.628 50.934 1.00 91.44 274 ALA A N 1
ATOM 1954 C CA . ALA A 1 274 ? -24.112 5.037 50.608 1.00 91.44 274 ALA A CA 1
ATOM 1955 C C . ALA A 1 274 ? -23.512 4.221 49.445 1.00 91.44 274 ALA A C 1
ATOM 1957 O O . ALA A 1 274 ? -22.987 4.797 48.493 1.00 91.44 274 ALA A O 1
ATOM 1958 N N . ILE A 1 275 ? -23.661 2.891 49.462 1.00 94.25 275 ILE A N 1
ATOM 1959 C CA . ILE A 1 275 ? -23.187 2.006 48.376 1.00 94.25 275 ILE A CA 1
ATOM 1960 C C . ILE A 1 275 ? -23.877 2.343 47.046 1.00 94.25 275 ILE A C 1
ATOM 1962 O O . ILE A 1 275 ? -23.274 2.294 45.968 1.00 94.25 275 ILE A O 1
ATOM 1966 N N . VAL A 1 276 ? -25.162 2.692 47.099 1.00 94.31 276 VAL A N 1
ATOM 1967 C CA . VAL A 1 276 ? -25.919 3.080 45.907 1.00 94.31 276 VAL A CA 1
ATOM 1968 C C . VAL A 1 276 ? -25.424 4.413 45.340 1.00 94.31 276 VAL A C 1
ATOM 1970 O O . VAL A 1 276 ? -25.337 4.541 44.119 1.00 94.31 276 VAL A O 1
ATOM 1973 N N . GLU A 1 277 ? -25.068 5.385 46.181 1.00 89.62 277 GLU A N 1
ATOM 1974 C CA . GLU A 1 277 ? -24.473 6.655 45.736 1.00 89.62 277 GLU A CA 1
ATOM 1975 C C . GLU A 1 277 ? -23.121 6.440 45.039 1.00 89.62 277 GLU A C 1
ATOM 1977 O O . GLU A 1 277 ? -22.902 6.970 43.947 1.00 89.62 277 GLU A O 1
ATOM 1982 N N . GLU A 1 278 ? -22.256 5.587 45.591 1.00 93.56 278 GLU A N 1
ATOM 1983 C CA . GLU A 1 278 ? -20.992 5.195 44.951 1.00 93.56 278 GLU A CA 1
ATOM 1984 C C . GLU A 1 278 ? -21.225 4.507 43.595 1.00 93.56 278 GLU A C 1
ATOM 1986 O O . GLU A 1 278 ? -20.551 4.797 42.600 1.00 93.56 278 GLU A O 1
ATOM 1991 N N . SER A 1 27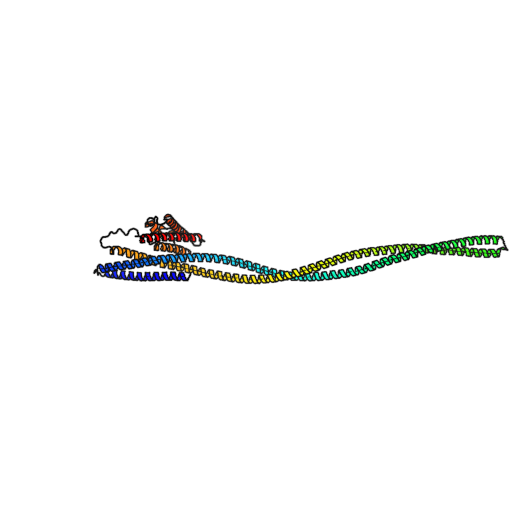9 ? -22.240 3.643 43.521 1.00 94.12 279 SER A N 1
ATOM 1992 C CA . SER A 1 279 ? -22.618 2.966 42.279 1.00 94.12 279 SER A CA 1
ATOM 1993 C C . SER A 1 279 ? -23.108 3.949 41.208 1.00 94.12 279 SER A C 1
ATOM 1995 O O . SER A 1 279 ? -22.799 3.777 40.031 1.00 94.12 279 SER A O 1
ATOM 1997 N N . VAL A 1 280 ? -23.856 4.991 41.591 1.00 91.25 280 VAL A N 1
ATOM 1998 C CA . VAL A 1 280 ? -24.283 6.060 40.668 1.00 91.25 280 VAL A CA 1
ATOM 1999 C C . VAL A 1 280 ? -23.078 6.838 40.137 1.00 91.25 280 VAL A C 1
ATOM 2001 O O . VAL A 1 280 ? -23.010 7.085 38.935 1.00 91.25 280 VAL A O 1
ATOM 2004 N N . SER A 1 281 ? -22.111 7.171 40.995 1.00 91.88 281 SER A N 1
ATOM 2005 C CA . SER A 1 281 ? -20.867 7.836 40.579 1.00 91.88 281 SER A CA 1
ATOM 2006 C C . SER A 1 281 ? -20.075 6.990 39.572 1.00 91.88 281 SER A C 1
ATOM 2008 O O . SER A 1 281 ? -19.670 7.475 38.517 1.00 91.88 281 SER A O 1
ATOM 2010 N N . SER A 1 282 ? -19.945 5.686 39.836 1.00 95.12 282 SER A N 1
ATOM 2011 C CA . SER A 1 282 ? -19.267 4.752 38.927 1.00 95.12 282 SER A CA 1
ATOM 2012 C C . SER A 1 282 ? -19.952 4.672 37.559 1.00 95.12 282 SER A C 1
ATOM 2014 O O . SER A 1 282 ? -19.285 4.643 36.526 1.00 95.12 282 SER A O 1
ATOM 2016 N N . PHE A 1 283 ? -21.288 4.680 37.527 1.00 94.62 283 PHE A N 1
ATOM 2017 C CA . PHE A 1 283 ? -22.043 4.702 36.274 1.00 94.62 283 PHE A CA 1
ATOM 2018 C C . PHE A 1 283 ? -21.902 6.013 35.501 1.00 94.62 283 PHE A C 1
ATOM 2020 O O . PHE A 1 283 ? -21.880 5.969 34.273 1.00 94.62 283 PHE A O 1
ATOM 2027 N N . ALA A 1 284 ? -21.742 7.152 36.178 1.00 92.00 284 ALA A N 1
ATOM 2028 C CA . ALA A 1 284 ? -21.428 8.412 35.508 1.00 92.00 284 ALA A CA 1
ATOM 2029 C C . ALA A 1 284 ? -20.069 8.340 34.787 1.00 92.00 284 ALA A C 1
ATOM 2031 O O . ALA A 1 284 ? -19.995 8.654 33.602 1.00 92.00 284 ALA A O 1
ATOM 2032 N N . GLY A 1 285 ? -19.031 7.814 35.448 1.00 95.31 285 GLY A N 1
ATOM 2033 C CA . GLY A 1 285 ? -17.726 7.590 34.811 1.00 95.31 285 GLY A CA 1
ATOM 2034 C C . GLY A 1 285 ? -17.789 6.600 33.640 1.00 95.31 285 GLY A C 1
ATOM 2035 O O . GLY A 1 285 ? -17.147 6.803 32.612 1.00 95.31 285 GLY A O 1
ATOM 2036 N N . MET A 1 286 ? -18.619 5.553 33.741 1.00 96.06 286 MET A N 1
ATOM 2037 C CA . MET A 1 286 ? -18.873 4.658 32.605 1.00 96.06 286 MET A CA 1
ATOM 2038 C C . MET A 1 286 ? -19.541 5.386 31.432 1.00 96.06 286 MET A C 1
ATOM 2040 O O . MET A 1 286 ? -19.172 5.137 30.289 1.00 96.06 286 MET A O 1
ATOM 2044 N N . ALA A 1 287 ? -20.508 6.270 31.692 1.00 94.31 287 ALA A N 1
ATOM 2045 C CA . ALA A 1 287 ? -21.181 7.039 30.647 1.00 94.31 287 ALA A CA 1
ATOM 2046 C C . ALA A 1 287 ? -20.206 7.964 29.898 1.00 94.31 287 ALA A C 1
ATOM 2048 O O . ALA A 1 287 ? -20.249 8.020 28.670 1.00 94.31 287 ALA A O 1
ATOM 2049 N N . GLU A 1 288 ? -19.288 8.620 30.614 1.00 96.06 288 GLU A N 1
ATOM 2050 C CA . GLU A 1 288 ? -18.214 9.421 30.008 1.00 96.06 288 GLU A CA 1
ATOM 2051 C C . GLU A 1 288 ? -17.302 8.566 29.118 1.00 96.06 288 GLU A C 1
ATOM 2053 O O . GLU A 1 288 ? -17.090 8.905 27.953 1.00 96.06 288 GLU A O 1
ATOM 2058 N N . GLY A 1 289 ? -16.842 7.411 29.611 1.00 96.94 289 GLY A N 1
ATOM 2059 C CA . GLY A 1 289 ? -16.008 6.499 28.820 1.00 96.94 289 GLY A CA 1
ATOM 2060 C C . GLY A 1 289 ? -16.713 5.964 27.567 1.00 96.94 289 GLY A C 1
ATOM 2061 O O . GLY A 1 289 ? -16.090 5.790 26.522 1.00 96.94 289 GLY A O 1
ATOM 2062 N N . ILE A 1 290 ? -18.029 5.740 27.624 1.00 96.69 290 ILE A N 1
ATOM 2063 C CA . ILE A 1 290 ? -18.822 5.328 26.454 1.00 96.69 290 ILE A CA 1
ATOM 2064 C C . ILE A 1 290 ? -18.963 6.471 25.439 1.00 96.69 290 ILE A C 1
ATOM 2066 O O . ILE A 1 290 ? -18.939 6.221 24.229 1.00 96.69 290 ILE A O 1
ATOM 2070 N N . ALA A 1 291 ? -19.092 7.716 25.903 1.00 94.06 291 ALA A N 1
ATOM 2071 C CA . ALA A 1 291 ? -19.120 8.883 25.028 1.00 94.06 291 ALA A CA 1
ATOM 2072 C C . ALA A 1 291 ? -17.781 9.060 24.292 1.00 94.06 291 ALA A C 1
ATOM 2074 O O . ALA A 1 291 ? -17.778 9.267 23.078 1.00 94.06 291 ALA A O 1
ATOM 2075 N N . GLU A 1 292 ? -16.656 8.888 24.992 1.00 96.75 292 GLU A N 1
ATOM 2076 C CA . GLU A 1 292 ? -15.317 8.899 24.390 1.00 96.75 292 GLU A CA 1
ATOM 2077 C C . GLU A 1 292 ? -15.154 7.775 23.356 1.00 96.75 292 GLU A C 1
ATOM 2079 O O . GLU A 1 292 ? -14.793 8.043 22.210 1.00 96.75 292 GLU A O 1
ATOM 2084 N N . LEU A 1 293 ? -15.533 6.538 23.707 1.00 95.81 293 LEU A N 1
ATOM 2085 C CA . LEU A 1 293 ? -15.520 5.396 22.783 1.00 95.81 293 LEU A CA 1
ATOM 2086 C C . LEU A 1 293 ? -16.343 5.656 21.516 1.00 95.81 293 LEU A C 1
ATOM 2088 O O . LEU A 1 293 ? -15.931 5.276 20.419 1.00 95.81 293 LEU A O 1
ATOM 2092 N N . SER A 1 294 ? -17.498 6.307 21.653 1.00 94.12 294 SER A N 1
ATOM 2093 C CA . SER A 1 294 ? -18.354 6.663 20.517 1.00 94.12 294 SER A CA 1
ATOM 2094 C C . SER A 1 294 ? -17.698 7.720 19.621 1.00 94.12 294 SER A C 1
ATOM 2096 O O . SER A 1 294 ? -17.774 7.617 18.396 1.00 94.12 294 SER A O 1
ATOM 2098 N N . GLY A 1 295 ? -17.007 8.696 20.218 1.00 94.62 295 GLY A N 1
ATOM 2099 C CA . GLY A 1 295 ? -16.197 9.680 19.497 1.00 94.62 295 GLY A CA 1
ATOM 2100 C C . GLY A 1 295 ? -15.064 9.024 18.706 1.00 94.62 295 GLY A C 1
ATOM 2101 O O . GLY A 1 295 ? -14.982 9.201 17.490 1.00 94.62 295 GLY A O 1
ATOM 2102 N N . SER A 1 296 ? -14.256 8.183 19.357 1.00 96.31 296 SER A N 1
ATOM 2103 C CA . SER A 1 296 ? -13.170 7.447 18.695 1.00 96.31 296 SER A CA 1
ATOM 2104 C C . SER A 1 296 ? -13.679 6.519 17.591 1.00 96.31 296 SER A C 1
ATOM 2106 O O . SER A 1 296 ? -13.061 6.426 16.533 1.00 96.31 296 SER A O 1
ATOM 2108 N N . ALA A 1 297 ? -14.826 5.858 17.783 1.00 95.81 297 ALA A N 1
ATOM 2109 C CA . ALA A 1 297 ? -15.440 5.043 16.736 1.00 95.81 297 ALA A CA 1
ATOM 2110 C C . ALA A 1 297 ? -15.748 5.877 15.481 1.00 95.81 297 ALA A C 1
ATOM 2112 O O . ALA A 1 297 ? -15.451 5.441 14.370 1.00 95.81 297 ALA A O 1
ATOM 2113 N N . SER A 1 298 ? -16.277 7.094 15.649 1.00 95.12 298 SER A N 1
ATOM 2114 C CA . SER A 1 298 ? -16.550 8.010 14.534 1.00 95.12 298 SER A CA 1
ATOM 2115 C C . SER A 1 298 ? -15.277 8.439 13.796 1.00 95.12 298 SER A C 1
ATOM 2117 O O . SER A 1 298 ? -15.283 8.533 12.568 1.00 95.12 298 SER A O 1
ATOM 2119 N N . GLU A 1 299 ? -14.182 8.694 14.513 1.00 97.06 299 GLU A N 1
ATOM 2120 C CA . GLU A 1 299 ? -12.888 9.016 13.895 1.00 97.06 299 GLU A CA 1
ATOM 2121 C C . GLU A 1 299 ? -12.348 7.839 13.079 1.00 97.06 299 GLU A C 1
ATOM 2123 O O . GLU A 1 299 ? -11.886 8.021 11.949 1.00 97.06 299 GLU A O 1
ATOM 2128 N N . ILE A 1 300 ? -12.474 6.616 13.604 1.00 96.44 300 ILE A N 1
ATOM 2129 C CA . ILE A 1 300 ? -12.057 5.407 12.892 1.00 96.44 300 ILE A CA 1
ATOM 2130 C C . ILE A 1 300 ? -12.899 5.204 11.626 1.00 96.44 300 ILE A C 1
ATOM 2132 O O . ILE A 1 300 ? -12.336 4.858 10.590 1.00 96.44 300 ILE A O 1
ATOM 2136 N N . VAL A 1 301 ? -14.212 5.465 11.655 1.00 96.75 301 VAL A N 1
ATOM 2137 C CA . VAL A 1 301 ? -15.056 5.423 10.442 1.00 96.75 301 VAL A CA 1
ATOM 2138 C C . VAL A 1 301 ? -14.524 6.378 9.369 1.00 96.75 301 VAL A C 1
ATOM 2140 O O . VAL A 1 301 ? -14.383 5.984 8.212 1.00 96.75 301 VAL A O 1
ATOM 2143 N N . SER A 1 302 ? -14.160 7.606 9.745 1.00 97.00 302 SER A N 1
ATOM 2144 C CA . SER A 1 302 ? -13.565 8.572 8.811 1.00 97.00 302 SER A CA 1
ATOM 2145 C C . SER A 1 302 ? -12.244 8.059 8.217 1.00 97.00 302 SER A C 1
ATOM 2147 O O . SER A 1 302 ? -12.035 8.099 7.002 1.00 97.00 302 SER A O 1
ATOM 2149 N N . ALA A 1 303 ? -11.374 7.487 9.056 1.00 97.56 303 ALA A N 1
ATOM 2150 C CA . ALA A 1 303 ? -10.112 6.895 8.614 1.00 97.56 303 ALA A CA 1
ATOM 2151 C C . ALA A 1 303 ? -10.315 5.688 7.675 1.00 97.56 303 ALA A C 1
ATOM 2153 O O . ALA A 1 303 ? -9.556 5.510 6.717 1.00 97.56 303 ALA A O 1
ATOM 2154 N N . ILE A 1 304 ? -11.348 4.875 7.913 1.00 97.56 304 ILE A N 1
ATOM 2155 C CA . ILE A 1 304 ? -11.743 3.754 7.050 1.00 97.56 304 ILE A CA 1
ATOM 2156 C C . ILE A 1 304 ? -12.159 4.264 5.668 1.00 97.56 304 ILE A C 1
ATOM 2158 O O . ILE A 1 304 ? -11.674 3.738 4.666 1.00 97.56 304 ILE A O 1
ATOM 2162 N N . GLU A 1 305 ? -12.982 5.311 5.591 1.00 96.06 305 GLU A N 1
ATOM 2163 C CA . GLU A 1 305 ? -13.404 5.898 4.312 1.00 96.06 305 GLU A CA 1
ATOM 2164 C C . GLU A 1 305 ? -12.228 6.510 3.539 1.00 96.06 305 GLU A C 1
ATOM 2166 O O . GLU A 1 305 ? -12.080 6.272 2.337 1.00 96.06 305 GLU A O 1
ATOM 2171 N N . GLN A 1 306 ? -11.313 7.205 4.220 1.00 97.56 306 GLN A N 1
ATOM 2172 C CA . GLN A 1 306 ? -10.090 7.702 3.585 1.00 97.56 306 GLN A CA 1
ATOM 2173 C C . GLN A 1 306 ? -9.214 6.550 3.067 1.00 97.56 306 GLN A C 1
ATOM 2175 O O . GLN A 1 306 ? -8.726 6.588 1.936 1.00 97.56 306 GLN A O 1
ATOM 2180 N N . THR A 1 307 ? -9.042 5.495 3.865 1.00 96.50 307 THR A N 1
ATOM 2181 C CA . THR A 1 307 ? -8.266 4.311 3.467 1.00 96.50 307 THR A CA 1
ATOM 2182 C C . THR A 1 307 ? -8.902 3.616 2.265 1.00 96.50 307 THR A C 1
ATOM 2184 O O . THR A 1 307 ? -8.198 3.163 1.359 1.00 96.50 307 THR A O 1
ATOM 2187 N N . ARG A 1 308 ? -10.236 3.561 2.213 1.00 97.19 308 ARG A N 1
ATOM 2188 C CA . ARG A 1 308 ? -10.993 3.024 1.082 1.00 97.19 308 ARG A CA 1
ATOM 2189 C C . ARG A 1 308 ? -10.741 3.825 -0.194 1.00 97.19 308 ARG A C 1
ATOM 2191 O O . ARG A 1 308 ? -10.464 3.217 -1.226 1.00 97.19 308 ARG A O 1
ATOM 2198 N N . ALA A 1 309 ? -10.792 5.155 -0.120 1.00 96.88 309 ALA A N 1
ATOM 2199 C CA . ALA A 1 309 ? -10.515 6.032 -1.257 1.00 96.88 309 ALA A CA 1
ATOM 2200 C C . ALA A 1 309 ? -9.096 5.811 -1.806 1.00 96.88 309 ALA A C 1
ATOM 2202 O O . ALA A 1 309 ? -8.932 5.517 -2.990 1.00 96.88 309 ALA A O 1
ATOM 2203 N N . VAL A 1 310 ? -8.086 5.814 -0.929 1.00 97.06 310 VAL A N 1
ATOM 2204 C CA . VAL A 1 310 ? -6.688 5.544 -1.308 1.00 97.06 310 VAL A CA 1
ATOM 2205 C C . VAL A 1 310 ? -6.530 4.149 -1.922 1.00 97.06 310 VAL A C 1
ATOM 2207 O O . VAL A 1 310 ? -5.818 3.977 -2.906 1.00 97.06 310 VAL A O 1
ATOM 2210 N N . THR A 1 311 ? -7.227 3.137 -1.400 1.00 96.94 311 THR A N 1
ATOM 2211 C CA . THR A 1 311 ? -7.179 1.772 -1.955 1.00 96.94 311 THR A CA 1
ATOM 2212 C C . THR A 1 311 ? -7.707 1.723 -3.396 1.00 96.94 311 THR A C 1
ATOM 2214 O O . THR A 1 311 ? -7.153 1.013 -4.239 1.00 96.94 311 THR A O 1
ATOM 2217 N N . ILE A 1 312 ? -8.756 2.493 -3.704 1.00 95.56 312 ILE A N 1
ATOM 2218 C CA . ILE A 1 312 ? -9.295 2.617 -5.067 1.00 95.56 312 ILE A CA 1
ATOM 2219 C C . ILE A 1 312 ? -8.282 3.317 -5.982 1.00 95.56 312 ILE A C 1
ATOM 2221 O O . ILE A 1 312 ? -8.035 2.833 -7.088 1.00 95.56 312 ILE A O 1
ATOM 2225 N N . GLU A 1 313 ? -7.651 4.398 -5.520 1.00 97.00 313 GLU A N 1
ATOM 2226 C CA . GLU A 1 313 ? -6.609 5.107 -6.276 1.00 97.00 313 GLU A CA 1
ATOM 2227 C C . GLU A 1 313 ? -5.396 4.220 -6.571 1.00 97.00 313 GLU A C 1
ATOM 2229 O O . GLU A 1 313 ? -4.887 4.224 -7.692 1.00 97.00 313 GLU A O 1
ATOM 2234 N N . ILE A 1 314 ? -4.959 3.405 -5.606 1.00 96.00 314 ILE A N 1
ATOM 2235 C CA . ILE A 1 314 ? -3.871 2.436 -5.792 1.00 96.00 314 ILE A CA 1
ATOM 2236 C C . ILE A 1 314 ? -4.244 1.412 -6.867 1.00 96.00 314 ILE A C 1
ATOM 2238 O O . ILE A 1 314 ? -3.427 1.104 -7.738 1.00 96.00 314 ILE A O 1
ATOM 2242 N N . LYS A 1 315 ? -5.479 0.897 -6.841 1.00 95.06 315 LYS A N 1
ATOM 2243 C CA . LYS A 1 315 ? -5.963 -0.054 -7.848 1.00 95.06 315 LYS A CA 1
ATOM 2244 C C . LYS A 1 315 ? -5.961 0.564 -9.249 1.00 95.06 315 LYS A C 1
ATOM 2246 O O . LYS A 1 315 ? -5.518 -0.088 -10.193 1.00 95.06 315 LYS A O 1
ATOM 2251 N N . GLN A 1 316 ? -6.418 1.809 -9.375 1.00 96.06 316 GLN A N 1
ATOM 2252 C CA . GLN A 1 316 ? -6.393 2.533 -10.645 1.00 96.06 316 GLN A CA 1
ATOM 2253 C C . GLN A 1 316 ? -4.955 2.782 -11.115 1.00 96.06 316 GLN A C 1
ATOM 2255 O O . GLN A 1 316 ? -4.610 2.429 -12.237 1.00 96.06 316 GLN A O 1
ATOM 2260 N N . SER A 1 317 ? -4.094 3.282 -10.229 1.00 96.25 317 SER A N 1
ATOM 2261 C CA . SER A 1 317 ? -2.686 3.564 -10.531 1.00 96.25 317 SER A CA 1
ATOM 2262 C C . SER A 1 317 ? -1.934 2.309 -10.974 1.00 96.25 317 SER A C 1
ATOM 2264 O O . SER A 1 317 ? -1.148 2.354 -11.913 1.00 96.25 317 SER A O 1
ATOM 2266 N N . SER A 1 318 ? -2.195 1.164 -10.339 1.00 96.50 318 SER A N 1
ATOM 2267 C CA . SER A 1 318 ? -1.636 -0.124 -10.759 1.00 96.50 318 SER A CA 1
ATOM 2268 C C . SER A 1 318 ? -2.076 -0.506 -12.180 1.00 96.50 318 SER A C 1
ATOM 2270 O O . SER A 1 318 ? -1.242 -0.918 -12.989 1.00 96.50 318 SER A O 1
ATOM 2272 N N . SER A 1 319 ? -3.356 -0.310 -12.515 1.00 95.62 319 SER A N 1
ATOM 2273 C CA . SER A 1 319 ? -3.870 -0.531 -13.872 1.00 95.62 319 SER A CA 1
ATOM 2274 C C . SER A 1 319 ? -3.210 0.399 -14.894 1.00 95.62 319 SER A C 1
ATOM 2276 O O . SER A 1 319 ? -2.842 -0.043 -15.983 1.00 95.62 319 SER A O 1
ATOM 2278 N N . ASP A 1 320 ? -3.026 1.672 -14.545 1.00 96.81 320 ASP A N 1
ATOM 2279 C CA . ASP A 1 320 ? -2.396 2.663 -15.419 1.00 96.81 320 ASP A CA 1
ATOM 2280 C C . ASP A 1 320 ? -0.912 2.337 -15.649 1.00 96.81 320 ASP A C 1
ATOM 2282 O O . ASP A 1 320 ? -0.430 2.404 -16.782 1.00 96.81 320 ASP A O 1
ATOM 2286 N N . ILE A 1 321 ? -0.196 1.894 -14.607 1.00 95.81 321 ILE A N 1
ATOM 2287 C CA . ILE A 1 321 ? 1.186 1.411 -14.730 1.00 95.81 321 ILE A CA 1
ATOM 2288 C C . ILE A 1 321 ? 1.240 0.190 -15.650 1.00 95.81 321 ILE A C 1
ATOM 2290 O O . ILE A 1 321 ? 2.098 0.150 -16.526 1.00 95.81 321 ILE A O 1
ATOM 2294 N N . ALA A 1 322 ? 0.326 -0.775 -15.512 1.00 94.69 322 ALA A N 1
ATOM 2295 C CA . ALA A 1 322 ? 0.289 -1.956 -16.377 1.00 94.69 322 ALA A CA 1
ATOM 2296 C C . ALA A 1 322 ? 0.040 -1.599 -17.858 1.00 94.69 322 ALA A C 1
ATOM 2298 O O . ALA A 1 322 ? 0.652 -2.173 -18.762 1.00 94.69 322 ALA A O 1
ATOM 2299 N N . ALA A 1 323 ? -0.826 -0.619 -18.128 1.00 95.50 323 ALA A N 1
ATOM 2300 C CA . ALA A 1 323 ? -1.047 -0.115 -19.483 1.00 95.50 323 ALA A CA 1
ATOM 2301 C C . ALA A 1 323 ? 0.194 0.614 -20.035 1.00 95.50 323 ALA A C 1
ATOM 2303 O O . ALA A 1 323 ? 0.577 0.427 -21.198 1.00 95.50 323 ALA A O 1
ATOM 2304 N N . ALA A 1 324 ? 0.856 1.413 -19.195 1.00 96.19 324 ALA A N 1
ATOM 2305 C CA . ALA A 1 324 ? 2.085 2.111 -19.551 1.00 96.19 324 ALA A CA 1
ATOM 2306 C C . ALA A 1 324 ? 3.236 1.134 -19.836 1.00 96.19 324 ALA A C 1
ATOM 2308 O O . ALA A 1 324 ? 3.929 1.292 -20.841 1.00 96.19 324 ALA A O 1
ATOM 2309 N N . THR A 1 325 ? 3.419 0.091 -19.020 1.00 96.44 325 THR A N 1
ATOM 2310 C CA . THR A 1 325 ? 4.465 -0.919 -19.240 1.00 96.44 325 THR A CA 1
ATOM 2311 C C . THR A 1 325 ? 4.218 -1.731 -20.506 1.00 96.44 325 THR A C 1
ATOM 2313 O O . THR A 1 325 ? 5.161 -1.958 -21.260 1.00 96.44 325 THR A O 1
ATOM 2316 N N . SER A 1 326 ? 2.966 -2.079 -20.820 1.00 95.12 326 SER A N 1
ATOM 2317 C CA . SER A 1 326 ? 2.615 -2.728 -22.094 1.00 95.12 326 SER A CA 1
ATOM 2318 C C . SER A 1 326 ? 2.962 -1.855 -23.312 1.00 95.12 326 SER A C 1
ATOM 2320 O O . SER A 1 326 ? 3.516 -2.335 -24.310 1.00 95.12 326 SER A O 1
ATOM 2322 N N . SER A 1 327 ? 2.707 -0.548 -23.215 1.00 95.81 327 SER A N 1
ATOM 2323 C CA . SER A 1 327 ? 3.070 0.418 -24.260 1.00 95.81 327 SER A CA 1
ATOM 2324 C C . SER A 1 327 ? 4.590 0.554 -24.405 1.00 95.81 327 SER A C 1
ATOM 2326 O O . SER A 1 327 ? 5.107 0.553 -25.524 1.00 95.81 327 SER A O 1
ATOM 2328 N N . LEU A 1 328 ? 5.322 0.608 -23.286 1.00 95.44 328 LEU A N 1
ATOM 2329 C CA . LEU A 1 328 ? 6.787 0.640 -23.276 1.00 95.44 328 LEU A CA 1
ATOM 2330 C C . LEU A 1 328 ? 7.389 -0.625 -23.887 1.00 95.44 328 LEU A C 1
ATOM 2332 O O . LEU A 1 328 ? 8.294 -0.521 -24.710 1.00 95.44 328 LEU A O 1
ATOM 2336 N N . GLN A 1 329 ? 6.861 -1.804 -23.556 1.00 95.00 329 GLN A N 1
ATOM 2337 C CA . GLN A 1 329 ? 7.308 -3.071 -24.133 1.00 95.00 329 GLN A CA 1
ATOM 2338 C C . GLN A 1 329 ? 7.145 -3.082 -25.660 1.00 95.00 329 GLN A C 1
ATOM 2340 O O . GLN A 1 329 ? 8.057 -3.472 -26.387 1.00 95.00 329 GLN A O 1
ATOM 2345 N N . SER A 1 330 ? 6.016 -2.574 -26.160 1.00 95.06 330 SER A N 1
ATOM 2346 C CA . SER A 1 330 ? 5.792 -2.416 -27.602 1.00 95.06 330 SER A CA 1
ATOM 2347 C C . SER A 1 330 ? 6.797 -1.441 -28.236 1.00 95.06 330 SER A C 1
ATOM 2349 O O . SER A 1 330 ? 7.329 -1.708 -29.315 1.00 95.06 330 SER A O 1
ATOM 2351 N N . GLY A 1 331 ? 7.105 -0.332 -27.555 1.00 95.00 331 GLY A N 1
ATOM 2352 C CA . GLY A 1 331 ? 8.114 0.640 -27.988 1.00 95.00 331 GLY A CA 1
ATOM 2353 C C . GLY A 1 331 ? 9.541 0.078 -28.011 1.00 95.00 331 GLY A C 1
ATOM 2354 O O . GLY A 1 331 ? 10.302 0.377 -28.937 1.00 95.00 331 GLY A O 1
ATOM 2355 N N . ILE A 1 332 ? 9.890 -0.775 -27.044 1.00 95.62 332 ILE A N 1
ATOM 2356 C CA . ILE A 1 332 ? 11.170 -1.493 -26.999 1.00 95.62 332 ILE A CA 1
ATOM 2357 C C . ILE A 1 332 ? 11.279 -2.425 -28.203 1.00 95.62 332 ILE A C 1
ATOM 2359 O O . ILE A 1 332 ? 12.230 -2.293 -28.966 1.00 95.62 332 ILE A O 1
ATOM 2363 N N . HIS A 1 333 ? 10.276 -3.270 -28.457 1.00 93.44 333 HIS A N 1
ATOM 2364 C CA . HIS A 1 333 ? 10.283 -4.159 -29.624 1.00 93.44 333 HIS A CA 1
ATOM 2365 C C . HIS A 1 333 ? 10.377 -3.399 -30.954 1.00 93.44 333 HIS A C 1
ATOM 2367 O O . HIS A 1 333 ? 11.113 -3.804 -31.857 1.00 93.44 333 HIS A O 1
ATOM 2373 N N . GLY A 1 334 ? 9.681 -2.265 -31.083 1.00 94.56 334 GLY A N 1
ATOM 2374 C CA . GLY A 1 334 ? 9.815 -1.393 -32.252 1.00 94.56 334 GLY A CA 1
ATOM 2375 C C . GLY A 1 334 ? 11.234 -0.834 -32.410 1.00 94.56 334 GLY A C 1
ATOM 2376 O O . GLY A 1 334 ? 11.772 -0.789 -33.518 1.00 94.56 334 GLY A O 1
ATOM 2377 N N . SER A 1 335 ? 11.874 -0.457 -31.305 1.00 93.75 335 SER A N 1
ATOM 2378 C CA . SER A 1 335 ? 13.248 0.055 -31.302 1.00 93.75 335 SER A CA 1
ATOM 2379 C C . SER A 1 335 ? 14.279 -1.034 -31.605 1.00 93.75 335 SER A C 1
ATOM 2381 O O . SER A 1 335 ? 15.210 -0.780 -32.366 1.00 93.75 335 SER A O 1
ATOM 2383 N N . GLU A 1 336 ? 14.089 -2.257 -31.103 1.00 91.69 336 GLU A N 1
ATOM 2384 C CA . GLU A 1 336 ? 14.908 -3.428 -31.443 1.00 91.69 336 GLU A CA 1
ATOM 2385 C C . GLU A 1 336 ? 14.825 -3.747 -32.940 1.00 91.69 336 GLU A C 1
ATOM 2387 O O . GLU A 1 336 ? 15.848 -3.950 -33.600 1.00 91.69 336 GLU A O 1
ATOM 2392 N N . ALA A 1 337 ? 13.616 -3.727 -33.509 1.00 92.00 337 ALA A N 1
ATOM 2393 C CA . ALA A 1 337 ? 13.406 -3.937 -34.938 1.00 92.00 337 ALA A CA 1
ATOM 2394 C C . ALA A 1 337 ? 14.111 -2.862 -35.784 1.00 92.00 337 ALA A C 1
ATOM 2396 O O . ALA A 1 337 ? 14.767 -3.188 -36.781 1.00 92.00 337 ALA A O 1
ATOM 2397 N N . ASN A 1 338 ? 14.034 -1.596 -35.362 1.00 90.75 338 ASN A N 1
ATOM 2398 C CA . ASN A 1 338 ? 14.728 -0.483 -36.010 1.00 90.75 338 ASN A CA 1
ATOM 2399 C C . ASN A 1 338 ? 16.252 -0.611 -35.896 1.00 90.75 338 ASN A C 1
ATOM 2401 O O . ASN A 1 338 ? 16.955 -0.425 -36.889 1.00 90.75 338 ASN A O 1
ATOM 2405 N N . ALA A 1 339 ? 16.774 -0.974 -34.723 1.00 90.50 339 ALA A N 1
ATOM 2406 C CA . ALA A 1 339 ? 18.201 -1.209 -34.517 1.00 90.50 339 ALA A CA 1
ATOM 2407 C C . ALA A 1 339 ? 18.711 -2.344 -35.421 1.00 90.50 339 ALA A C 1
ATOM 2409 O O . ALA A 1 339 ? 19.731 -2.193 -36.095 1.00 90.50 339 ALA A O 1
ATOM 2410 N N . ALA A 1 340 ? 17.958 -3.443 -35.528 1.00 89.31 340 ALA A N 1
ATOM 2411 C CA . ALA A 1 340 ? 18.285 -4.554 -36.417 1.00 89.31 340 ALA A CA 1
ATOM 2412 C C . ALA A 1 340 ? 18.241 -4.154 -37.904 1.00 89.31 340 ALA A C 1
ATOM 2414 O O . ALA A 1 340 ? 19.095 -4.577 -38.686 1.00 89.31 340 ALA A O 1
ATOM 2415 N N . ALA A 1 341 ? 17.267 -3.336 -38.317 1.00 90.62 341 ALA A N 1
ATOM 2416 C CA . ALA A 1 341 ? 17.180 -2.818 -39.684 1.00 90.62 341 ALA A CA 1
ATOM 2417 C C . ALA A 1 341 ? 18.346 -1.877 -40.029 1.00 90.62 341 ALA A C 1
ATOM 2419 O O . ALA A 1 341 ? 18.938 -1.999 -41.107 1.00 90.62 341 ALA A O 1
ATOM 2420 N N . SER A 1 342 ? 18.723 -0.994 -39.102 1.00 89.44 342 SER A N 1
ATOM 2421 C CA . SER A 1 342 ? 19.906 -0.137 -39.225 1.00 89.44 342 SER A CA 1
ATOM 2422 C C . SER A 1 342 ? 21.189 -0.961 -39.312 1.00 89.44 342 SER A C 1
ATOM 2424 O O . SER A 1 342 ? 22.016 -0.700 -40.181 1.00 89.44 342 SER A O 1
ATOM 2426 N N . GLY A 1 343 ? 21.327 -2.006 -38.488 1.00 88.38 343 GLY A N 1
ATOM 2427 C CA . GLY A 1 343 ? 22.467 -2.925 -38.535 1.00 88.38 343 GLY A CA 1
ATOM 2428 C C . GLY A 1 343 ? 22.625 -3.612 -39.895 1.00 88.38 343 GLY A C 1
ATOM 2429 O O . GLY A 1 343 ? 23.726 -3.648 -40.439 1.00 88.38 343 GLY A O 1
ATOM 2430 N N . ARG A 1 344 ? 21.524 -4.083 -40.500 1.00 89.31 344 ARG A N 1
ATOM 2431 C CA . ARG A 1 344 ? 21.544 -4.640 -41.867 1.00 89.31 344 ARG A CA 1
ATOM 2432 C C . ARG A 1 344 ? 21.940 -3.596 -42.912 1.00 89.31 344 ARG A C 1
ATOM 2434 O O . ARG A 1 344 ? 22.796 -3.864 -43.745 1.00 89.31 344 ARG A O 1
ATOM 2441 N N . SER A 1 345 ? 21.369 -2.396 -42.825 1.00 90.56 345 SER A N 1
ATOM 2442 C CA . SER A 1 345 ? 21.668 -1.303 -43.762 1.00 90.56 345 SER A CA 1
ATOM 2443 C C . SER A 1 345 ? 23.136 -0.865 -43.696 1.00 90.56 345 SER A C 1
ATOM 2445 O O . SER A 1 345 ? 23.731 -0.534 -44.718 1.00 90.56 345 SER A O 1
ATOM 2447 N N . LEU A 1 346 ? 23.734 -0.886 -42.502 1.00 89.38 346 LEU A N 1
ATOM 2448 C CA . LEU A 1 346 ? 25.157 -0.615 -42.300 1.00 89.38 346 LEU A CA 1
ATOM 2449 C C . LEU A 1 346 ? 26.050 -1.711 -42.878 1.00 89.38 346 LEU A C 1
ATOM 2451 O O . LEU A 1 346 ? 27.050 -1.396 -43.516 1.00 89.38 346 LEU A O 1
ATOM 2455 N N . ALA A 1 347 ? 25.676 -2.982 -42.713 1.00 87.25 347 ALA A N 1
ATOM 2456 C CA . ALA A 1 347 ? 26.405 -4.089 -43.326 1.00 87.25 347 ALA A CA 1
ATOM 2457 C C . ALA A 1 347 ? 26.406 -3.984 -44.864 1.00 87.25 347 ALA A C 1
ATOM 2459 O O . ALA A 1 347 ? 27.452 -4.144 -45.496 1.00 87.25 347 ALA A O 1
ATOM 2460 N N . ASP A 1 348 ? 25.262 -3.634 -45.460 1.00 88.75 348 ASP A N 1
ATOM 2461 C CA . ASP A 1 348 ? 25.150 -3.387 -46.901 1.00 88.75 348 ASP A CA 1
ATOM 2462 C C . ASP A 1 348 ? 25.979 -2.168 -47.340 1.00 88.75 348 ASP A C 1
ATOM 2464 O O . ASP A 1 348 ? 26.638 -2.193 -48.385 1.00 88.75 348 ASP A O 1
ATOM 2468 N N . LEU A 1 349 ? 25.985 -1.093 -46.544 1.00 88.44 349 LEU A N 1
ATOM 2469 C CA . LEU A 1 349 ? 26.802 0.093 -46.806 1.00 88.44 349 LEU A CA 1
ATOM 2470 C C . LEU A 1 349 ? 28.297 -0.240 -46.787 1.00 88.44 349 LEU A C 1
ATOM 2472 O O . LEU A 1 349 ? 29.016 0.159 -47.704 1.00 88.44 349 LEU A O 1
ATOM 2476 N N . ASP A 1 350 ? 28.759 -0.994 -45.793 1.00 85.12 350 ASP A N 1
ATOM 2477 C CA . ASP A 1 350 ? 30.154 -1.419 -45.683 1.00 85.12 350 ASP A CA 1
ATOM 2478 C C . ASP A 1 350 ? 30.568 -2.302 -46.869 1.00 85.12 350 ASP A C 1
ATOM 2480 O O . ASP A 1 350 ? 31.639 -2.092 -47.448 1.00 85.12 350 ASP A O 1
ATOM 2484 N N . ALA A 1 351 ? 29.705 -3.226 -47.304 1.00 86.38 351 ALA A N 1
ATOM 2485 C CA . ALA A 1 351 ? 29.941 -4.036 -48.500 1.00 86.38 351 ALA A CA 1
ATOM 2486 C C . ALA A 1 351 ? 30.052 -3.173 -49.773 1.00 86.38 351 ALA A C 1
ATOM 2488 O O . ALA A 1 351 ? 30.964 -3.362 -50.585 1.00 86.38 351 ALA A O 1
ATOM 2489 N N . ASN A 1 352 ? 29.179 -2.174 -49.926 1.00 87.06 352 ASN A N 1
ATOM 2490 C CA . ASN A 1 352 ? 29.224 -1.232 -51.046 1.00 87.06 352 ASN A CA 1
ATOM 2491 C C . ASN A 1 352 ? 30.482 -0.350 -51.017 1.00 87.06 352 ASN A C 1
ATOM 2493 O O . ASN A 1 352 ? 31.088 -0.109 -52.061 1.00 87.06 352 ASN A O 1
ATOM 2497 N N . VAL A 1 353 ? 30.914 0.097 -49.835 1.00 86.62 353 VAL A N 1
ATOM 2498 C CA . VAL A 1 353 ? 32.163 0.852 -49.635 1.00 86.62 353 VAL A CA 1
ATOM 2499 C C . VAL A 1 353 ? 33.377 0.023 -50.057 1.00 86.62 353 VAL A C 1
ATOM 2501 O O . VAL A 1 353 ? 34.257 0.539 -50.750 1.00 86.62 353 VAL A O 1
ATOM 2504 N N . VAL A 1 354 ? 33.425 -1.264 -49.694 1.00 86.19 354 VAL A N 1
ATOM 2505 C CA . VAL A 1 354 ? 34.480 -2.196 -50.131 1.00 86.19 354 VAL A CA 1
ATOM 2506 C C . VAL A 1 354 ? 34.492 -2.310 -51.657 1.00 86.19 354 VAL A C 1
ATOM 2508 O O . VAL A 1 354 ? 35.534 -2.106 -52.284 1.00 86.19 354 VAL A O 1
ATOM 2511 N N . ALA A 1 355 ? 33.337 -2.594 -52.267 1.00 85.44 355 ALA A N 1
ATOM 2512 C CA . ALA A 1 355 ? 33.215 -2.762 -53.714 1.00 85.44 355 ALA A CA 1
ATOM 2513 C C . ALA A 1 355 ? 33.613 -1.489 -54.481 1.00 85.44 355 ALA A C 1
ATOM 2515 O O . ALA A 1 355 ? 34.352 -1.556 -55.469 1.00 85.44 355 ALA A O 1
ATOM 2516 N N . LEU A 1 356 ? 33.181 -0.323 -53.997 1.00 85.94 356 LEU A N 1
ATOM 2517 C CA . LEU A 1 356 ? 33.515 0.971 -54.581 1.00 85.94 356 LEU A CA 1
ATOM 2518 C C . LEU A 1 356 ? 35.013 1.273 -54.465 1.00 85.94 356 LEU A C 1
ATOM 2520 O O . LEU A 1 356 ? 35.619 1.672 -55.457 1.00 85.94 356 LEU A O 1
ATOM 2524 N N . ASN A 1 357 ? 35.635 1.018 -53.310 1.00 85.69 357 ASN A N 1
ATOM 2525 C CA . ASN A 1 357 ? 37.084 1.167 -53.138 1.00 85.69 357 ASN A CA 1
ATOM 2526 C C . ASN A 1 357 ? 37.871 0.298 -54.131 1.00 85.69 357 ASN A C 1
ATOM 2528 O O . ASN A 1 357 ? 38.808 0.786 -54.763 1.00 85.69 357 ASN A O 1
ATOM 2532 N N . VAL A 1 358 ? 37.472 -0.962 -54.332 1.00 85.62 358 VAL A N 1
ATOM 2533 C CA . VAL A 1 358 ? 38.096 -1.847 -55.333 1.00 85.62 358 VAL A CA 1
ATOM 2534 C C . VAL A 1 358 ? 37.941 -1.280 -56.751 1.00 85.62 358 VAL A C 1
ATOM 2536 O O . VAL A 1 358 ? 38.910 -1.247 -57.516 1.00 85.62 358 VAL A O 1
ATOM 2539 N N . GLY A 1 359 ? 36.750 -0.788 -57.105 1.00 84.00 359 GLY A N 1
ATOM 2540 C CA . GLY A 1 359 ? 36.488 -0.152 -58.400 1.00 84.00 359 GLY A CA 1
ATOM 2541 C C . GLY A 1 359 ? 37.323 1.112 -58.630 1.00 84.00 359 GLY A C 1
ATOM 2542 O O . GLY A 1 359 ? 37.912 1.280 -59.701 1.00 84.00 359 GLY A O 1
ATOM 2543 N N . LEU A 1 360 ? 37.442 1.964 -57.609 1.00 85.50 360 LEU A N 1
ATOM 2544 C CA . LEU A 1 360 ? 38.241 3.189 -57.649 1.00 85.50 360 LEU A CA 1
ATOM 2545 C C . LEU A 1 360 ? 39.734 2.900 -57.784 1.00 85.50 360 LEU A C 1
ATOM 2547 O O . LEU A 1 360 ? 40.398 3.585 -58.553 1.00 85.50 360 LEU A O 1
ATOM 2551 N N . LEU A 1 361 ? 40.264 1.860 -57.132 1.00 84.31 361 LEU A N 1
ATOM 2552 C CA . LEU A 1 361 ? 41.653 1.426 -57.334 1.00 84.31 361 LEU A CA 1
ATOM 2553 C C . LEU A 1 361 ? 41.912 0.939 -58.765 1.00 84.31 361 LEU A C 1
ATOM 2555 O O . LEU A 1 361 ? 42.998 1.141 -59.314 1.00 84.31 361 LEU A O 1
ATOM 2559 N N . LYS A 1 362 ? 40.917 0.311 -59.401 1.00 84.44 362 LYS A N 1
ATOM 2560 C CA . LYS A 1 362 ? 41.021 -0.090 -60.806 1.00 84.44 362 LYS A CA 1
ATOM 2561 C C . LYS A 1 362 ? 41.027 1.131 -61.730 1.00 84.44 362 LYS A C 1
ATOM 2563 O O . LYS A 1 362 ? 41.918 1.224 -62.575 1.00 84.44 362 LYS A O 1
ATOM 2568 N N . ALA A 1 363 ? 40.095 2.071 -61.550 1.00 83.62 363 ALA A N 1
ATOM 2569 C CA . ALA A 1 363 ? 40.046 3.329 -62.307 1.00 83.62 363 ALA A CA 1
ATOM 2570 C C . ALA A 1 363 ? 41.338 4.146 -62.118 1.00 83.62 363 ALA A C 1
ATOM 2572 O O . ALA A 1 363 ? 42.001 4.480 -63.098 1.00 83.62 363 ALA A O 1
ATOM 2573 N N . SER A 1 364 ? 41.729 4.302 -60.852 1.00 84.19 364 SER A N 1
ATOM 2574 C CA . SER A 1 364 ? 43.089 4.360 -60.312 1.00 84.19 364 SER A CA 1
ATOM 2575 C C . SER A 1 364 ? 44.226 4.067 -61.302 1.00 84.19 364 SER A C 1
ATOM 2577 O O . SER A 1 364 ? 44.794 4.896 -62.024 1.00 84.19 364 SER A O 1
ATOM 2579 N N . SER A 1 365 ? 44.508 2.766 -61.351 1.00 82.81 365 SER A N 1
ATOM 2580 C CA . SER A 1 365 ? 45.567 2.155 -62.144 1.00 82.81 365 SER A CA 1
ATOM 2581 C C . SER A 1 365 ? 45.464 2.438 -63.646 1.00 82.81 365 SER A C 1
ATOM 2583 O O . SER A 1 365 ? 46.490 2.628 -64.306 1.00 82.81 365 SER A O 1
ATOM 2585 N N . LEU A 1 366 ? 44.245 2.497 -64.197 1.00 82.38 366 LEU A N 1
ATOM 2586 C CA . LEU A 1 366 ? 44.013 2.784 -65.614 1.00 82.38 366 LEU A CA 1
ATOM 2587 C C . LEU A 1 366 ? 44.372 4.230 -65.956 1.00 82.38 366 LEU A C 1
ATOM 2589 O O . LEU A 1 366 ? 44.971 4.475 -67.011 1.00 82.38 366 LEU A O 1
ATOM 2593 N N . ASN A 1 367 ? 44.047 5.166 -65.064 1.00 82.69 367 ASN A N 1
ATOM 2594 C CA . ASN A 1 367 ? 44.380 6.572 -65.219 1.00 82.69 367 ASN A CA 1
ATOM 2595 C C . ASN A 1 367 ? 45.900 6.784 -65.147 1.00 82.69 367 ASN A C 1
ATOM 2597 O O . ASN A 1 367 ? 46.486 7.296 -66.098 1.00 82.69 367 ASN A O 1
ATOM 2601 N N . SER A 1 368 ? 46.562 6.254 -64.110 1.00 80.31 368 SER A N 1
ATOM 2602 C CA . SER A 1 368 ? 48.029 6.311 -63.968 1.00 80.31 368 SER A CA 1
ATOM 2603 C C . SER A 1 368 ? 48.763 5.692 -65.170 1.00 80.31 368 SER A C 1
ATOM 2605 O O . SER A 1 368 ? 49.724 6.256 -65.699 1.00 80.31 368 SER A O 1
ATOM 2607 N N . GLY A 1 369 ? 48.278 4.557 -65.687 1.00 78.69 369 GLY A N 1
ATOM 2608 C CA . GLY A 1 369 ? 48.835 3.940 -66.893 1.00 78.69 369 GLY A CA 1
ATOM 2609 C C . GLY A 1 369 ? 48.617 4.767 -68.166 1.00 78.69 369 GLY A C 1
ATOM 2610 O O . GLY A 1 369 ? 49.425 4.704 -69.094 1.00 78.69 369 GLY A O 1
ATOM 2611 N N . SER A 1 370 ? 47.530 5.534 -68.249 1.00 77.81 370 SER A N 1
ATOM 2612 C CA . SER A 1 370 ? 47.268 6.448 -69.368 1.00 77.81 370 SER A CA 1
ATOM 2613 C C . SER A 1 370 ? 48.174 7.674 -69.298 1.00 77.81 370 SER A C 1
ATOM 2615 O O . SER A 1 370 ? 48.824 7.979 -70.296 1.00 77.81 370 SER A O 1
ATOM 2617 N N . PHE A 1 371 ? 48.334 8.261 -68.109 1.00 77.69 371 PHE A N 1
ATOM 2618 C CA . PHE A 1 371 ? 49.277 9.346 -67.847 1.00 77.69 371 PHE A CA 1
ATOM 2619 C C . PHE A 1 371 ? 50.706 8.984 -68.273 1.00 77.69 371 PHE A C 1
ATOM 2621 O O . PHE A 1 371 ? 51.279 9.649 -69.133 1.00 77.69 371 PHE A O 1
ATOM 2628 N N . LYS A 1 372 ? 51.254 7.869 -67.761 1.00 76.12 372 LYS A N 1
ATOM 2629 C CA . LYS A 1 372 ? 52.627 7.418 -68.072 1.00 76.12 372 LYS A CA 1
ATOM 2630 C C . LYS A 1 372 ? 52.861 7.199 -69.565 1.00 76.12 372 LYS A C 1
ATOM 2632 O O . LYS A 1 372 ? 53.930 7.507 -70.080 1.00 76.12 372 LYS A O 1
ATOM 2637 N N . ARG A 1 373 ? 51.865 6.655 -70.275 1.00 77.75 373 ARG A N 1
ATOM 2638 C CA . ARG A 1 373 ? 51.952 6.448 -71.729 1.00 77.75 373 ARG A CA 1
ATOM 2639 C C . ARG A 1 373 ? 51.960 7.772 -72.482 1.00 77.75 373 ARG A C 1
ATOM 2641 O O . ARG A 1 373 ? 52.746 7.914 -73.411 1.00 77.75 373 ARG A O 1
ATOM 2648 N N . CYS A 1 374 ? 51.120 8.726 -72.090 1.00 75.94 374 CYS A N 1
ATOM 2649 C CA . CYS A 1 374 ? 51.113 10.058 -72.688 1.00 75.94 374 CYS A CA 1
ATOM 2650 C C . CYS A 1 374 ? 52.417 10.805 -72.425 1.00 75.94 374 CYS A C 1
ATOM 2652 O O . CYS A 1 374 ? 52.957 11.389 -73.357 1.00 75.94 374 CYS A O 1
ATOM 2654 N N . ASP A 1 375 ? 52.957 10.723 -71.211 1.00 72.88 375 ASP A N 1
ATOM 2655 C CA . ASP A 1 375 ? 54.232 11.346 -70.859 1.00 72.88 375 ASP A CA 1
ATOM 2656 C C . ASP A 1 375 ? 55.404 10.750 -71.658 1.00 72.88 375 ASP A C 1
ATOM 2658 O O . ASP A 1 375 ? 56.180 11.483 -72.269 1.00 72.88 375 ASP A O 1
ATOM 2662 N N . ALA A 1 376 ? 55.449 9.420 -71.796 1.00 74.50 376 ALA A N 1
ATOM 2663 C CA . ALA A 1 376 ? 56.418 8.745 -72.659 1.00 74.50 376 ALA A CA 1
ATOM 2664 C C . ALA A 1 376 ? 56.281 9.163 -74.136 1.00 74.50 376 ALA A C 1
ATOM 2666 O O . ALA A 1 376 ? 57.283 9.432 -74.795 1.00 74.50 376 ALA A O 1
ATOM 2667 N N . ILE A 1 377 ? 55.050 9.269 -74.657 1.00 74.00 377 ILE A N 1
ATOM 2668 C CA . ILE A 1 377 ? 54.793 9.748 -76.026 1.00 74.00 377 ILE A CA 1
ATOM 2669 C C . ILE A 1 377 ? 55.283 11.193 -76.18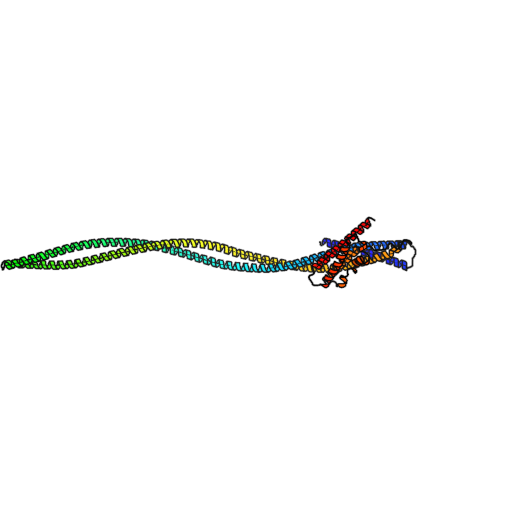7 1.00 74.00 377 ILE A C 1
ATOM 2671 O O . ILE A 1 377 ? 55.976 11.491 -77.155 1.00 74.00 377 ILE A O 1
ATOM 2675 N N . ILE A 1 378 ? 54.967 12.087 -75.247 1.00 74.94 378 ILE A N 1
ATOM 2676 C CA . ILE A 1 378 ? 55.417 13.486 -75.276 1.00 74.94 378 ILE A CA 1
ATOM 2677 C C . ILE A 1 378 ? 56.949 13.554 -75.258 1.00 74.94 378 ILE A C 1
ATOM 2679 O O . ILE A 1 378 ? 57.526 14.275 -76.073 1.00 74.94 378 ILE A O 1
ATOM 2683 N N . GLY A 1 379 ? 57.599 12.769 -74.395 1.00 70.94 379 GLY A N 1
ATOM 2684 C CA . GLY A 1 379 ? 59.055 12.670 -74.307 1.00 70.94 379 GLY A CA 1
ATOM 2685 C C . GLY A 1 379 ? 59.698 12.171 -75.603 1.00 70.94 379 GLY A C 1
ATOM 2686 O O . GLY A 1 379 ? 60.659 12.769 -76.077 1.00 70.94 379 GLY A O 1
ATOM 2687 N N . CYS A 1 380 ? 59.136 11.138 -76.239 1.00 76.62 380 CYS A N 1
ATOM 2688 C CA . CYS A 1 380 ? 59.613 10.639 -77.533 1.00 76.62 380 CYS A CA 1
ATOM 2689 C C . CYS A 1 380 ? 59.400 11.637 -78.684 1.00 76.62 380 CYS A C 1
ATOM 2691 O O . CYS A 1 380 ? 60.196 11.664 -79.621 1.00 76.62 380 CYS A O 1
ATOM 2693 N N . LEU A 1 381 ? 58.344 12.455 -78.635 1.00 69.81 381 LEU A N 1
ATOM 2694 C CA . LEU A 1 381 ? 58.048 13.463 -79.660 1.00 69.81 381 LEU A CA 1
ATOM 2695 C C . LEU A 1 381 ? 58.831 14.774 -79.459 1.00 69.81 381 LEU A C 1
ATOM 2697 O O . LEU A 1 381 ? 58.932 15.567 -80.397 1.00 69.81 381 LEU A O 1
ATOM 2701 N N . ALA A 1 382 ? 59.399 15.022 -78.274 1.00 67.38 382 ALA A N 1
ATOM 2702 C CA . ALA A 1 382 ? 60.113 16.263 -77.964 1.00 67.38 382 ALA A CA 1
ATOM 2703 C C . ALA A 1 382 ? 61.319 16.543 -78.897 1.00 67.38 382 ALA A C 1
ATOM 2705 O O . ALA A 1 382 ? 61.367 17.648 -79.451 1.00 67.38 382 ALA A O 1
ATOM 2706 N N . PRO A 1 383 ? 62.227 15.581 -79.183 1.00 63.78 383 PRO A N 1
ATOM 2707 C CA . PRO A 1 383 ? 63.379 15.797 -80.068 1.00 63.78 383 PRO A CA 1
ATOM 2708 C C . PRO A 1 383 ? 62.992 16.056 -81.529 1.00 63.78 383 PRO A C 1
ATOM 2710 O O . PRO A 1 383 ? 63.733 16.705 -82.254 1.00 63.78 383 PRO A O 1
ATOM 2713 N N . LEU A 1 384 ? 61.825 15.567 -81.962 1.00 60.28 384 LEU A N 1
ATOM 2714 C CA . LEU A 1 384 ? 61.329 15.699 -83.339 1.00 60.28 384 LEU A CA 1
ATOM 2715 C C . LEU A 1 384 ? 60.728 17.083 -83.633 1.00 60.28 384 LEU A C 1
ATOM 2717 O O . LEU A 1 384 ? 60.451 17.404 -84.785 1.00 60.28 384 LEU A O 1
ATOM 2721 N N . SER A 1 385 ? 60.503 17.893 -82.594 1.00 51.47 385 SER A N 1
ATOM 2722 C CA . SER A 1 385 ? 59.900 19.228 -82.693 1.00 51.47 385 SER A CA 1
ATOM 2723 C C . SER A 1 385 ? 60.904 20.379 -82.592 1.00 51.47 385 SER A C 1
ATOM 2725 O O . SER A 1 385 ? 60.594 21.495 -83.004 1.00 51.47 385 SER A O 1
ATOM 2727 N N . ALA A 1 386 ? 62.102 20.115 -82.066 1.00 48.28 386 ALA A N 1
ATOM 2728 C CA . ALA A 1 386 ? 63.201 21.067 -82.064 1.00 48.28 386 ALA A CA 1
ATOM 2729 C C . ALA A 1 386 ? 63.974 20.905 -83.377 1.00 48.28 386 ALA A C 1
ATOM 2731 O O . ALA A 1 386 ? 64.568 19.858 -83.628 1.00 48.28 386 ALA A O 1
ATOM 2732 N N . GLY A 1 387 ? 63.951 21.928 -84.235 1.00 42.03 387 GLY A N 1
ATOM 2733 C CA . GLY A 1 387 ? 64.851 21.978 -85.387 1.00 42.03 387 GLY A CA 1
ATOM 2734 C C . GLY A 1 387 ? 66.298 21.753 -84.940 1.00 42.03 387 GLY A C 1
ATOM 2735 O O . GLY A 1 387 ? 66.676 22.158 -83.840 1.00 42.03 387 GLY A O 1
ATOM 2736 N N . ALA A 1 388 ? 67.089 21.070 -85.771 1.00 39.69 388 ALA A N 1
ATOM 2737 C CA . ALA A 1 388 ? 68.491 20.770 -85.501 1.00 39.69 388 ALA A CA 1
ATOM 2738 C C . ALA A 1 388 ? 69.236 22.025 -85.002 1.00 39.69 388 ALA A C 1
ATOM 2740 O O . ALA A 1 388 ? 69.450 22.960 -85.767 1.00 39.69 388 ALA A O 1
ATOM 2741 N N . GLY A 1 389 ? 69.606 22.041 -83.716 1.00 39.06 389 GLY A N 1
ATOM 2742 C CA . GLY A 1 389 ? 70.361 23.139 -83.103 1.00 39.06 389 GLY A CA 1
ATOM 2743 C C . GLY A 1 389 ? 69.630 23.929 -82.012 1.00 39.06 389 GLY A C 1
ATOM 2744 O O . GLY A 1 389 ? 69.569 25.149 -82.082 1.00 39.06 389 GLY A O 1
ATOM 2745 N N . ALA A 1 390 ? 69.137 23.269 -80.963 1.00 31.78 390 ALA A N 1
ATOM 2746 C CA . ALA A 1 390 ? 68.955 23.900 -79.653 1.00 31.78 390 ALA A CA 1
ATOM 2747 C C . ALA A 1 390 ? 69.176 22.847 -78.558 1.00 31.78 390 ALA A C 1
ATOM 2749 O O . ALA A 1 390 ? 68.643 21.742 -78.631 1.00 31.78 390 ALA A O 1
ATOM 2750 N N . GLY A 1 391 ? 70.046 23.175 -77.602 1.00 30.34 391 GLY A N 1
ATOM 2751 C CA . GLY A 1 391 ? 70.674 22.255 -76.657 1.00 30.34 391 GLY A CA 1
ATOM 2752 C C . GLY A 1 391 ? 69.727 21.315 -75.909 1.00 30.34 391 GLY A C 1
ATOM 2753 O O . GLY A 1 391 ? 68.697 21.708 -75.365 1.00 30.34 391 GLY A O 1
ATOM 2754 N N . ALA A 1 392 ? 70.162 20.061 -75.822 1.00 32.56 392 ALA A N 1
ATOM 2755 C CA . ALA A 1 392 ? 69.585 18.975 -75.042 1.00 32.56 392 ALA A CA 1
ATOM 2756 C C . ALA A 1 392 ? 69.745 19.158 -73.511 1.00 32.56 392 ALA A C 1
ATOM 2758 O O . ALA A 1 392 ? 70.088 18.214 -72.804 1.00 32.56 392 ALA A O 1
ATOM 2759 N N . THR A 1 393 ? 69.519 20.359 -72.971 1.00 30.25 393 THR A N 1
ATOM 2760 C CA . THR A 1 393 ? 69.798 20.683 -71.555 1.00 30.25 393 THR A CA 1
ATOM 2761 C C . THR A 1 393 ? 68.619 21.264 -70.767 1.00 30.25 393 THR A C 1
ATOM 2763 O O . THR A 1 393 ? 68.820 21.671 -69.629 1.00 30.25 393 THR A O 1
ATOM 2766 N N . ALA A 1 394 ? 67.387 21.242 -71.292 1.00 30.81 394 ALA A N 1
ATOM 2767 C CA . ALA A 1 394 ? 66.195 21.712 -70.560 1.00 30.81 394 ALA A CA 1
ATOM 2768 C C . ALA A 1 394 ? 65.264 20.595 -70.032 1.00 30.81 394 ALA A C 1
ATOM 2770 O O . ALA A 1 394 ? 64.251 20.884 -69.408 1.00 30.81 394 ALA A O 1
ATOM 2771 N N . TYR A 1 395 ? 65.601 19.319 -70.240 1.00 33.53 395 TYR A N 1
ATOM 2772 C CA . TYR A 1 395 ? 64.877 18.174 -69.665 1.00 33.53 395 TYR A CA 1
ATOM 2773 C C . TYR A 1 395 ? 65.635 17.652 -68.436 1.00 33.53 395 TYR A C 1
ATOM 2775 O O . TYR A 1 395 ? 66.147 16.534 -68.421 1.00 33.53 395 TYR A O 1
ATOM 2783 N N . ARG A 1 396 ? 65.811 18.492 -67.412 1.00 34.25 396 ARG A N 1
ATOM 2784 C CA . ARG A 1 396 ? 66.428 18.067 -66.151 1.00 34.25 396 ARG A CA 1
ATOM 2785 C C . ARG A 1 396 ? 65.584 18.532 -64.972 1.00 34.25 396 ARG A C 1
ATOM 2787 O O . ARG A 1 396 ? 65.340 19.721 -64.824 1.00 34.25 396 ARG A O 1
ATOM 2794 N N . TYR A 1 397 ? 65.195 17.534 -64.179 1.00 36.12 397 TYR A N 1
ATOM 2795 C CA . TYR A 1 397 ? 64.277 17.532 -63.038 1.00 36.12 397 TYR A CA 1
ATOM 2796 C C . TYR A 1 397 ? 62.801 17.668 -63.423 1.00 36.12 397 TYR A C 1
ATOM 2798 O O . TYR A 1 397 ? 62.258 18.753 -63.593 1.00 36.12 397 TYR A O 1
ATOM 2806 N N . GLY A 1 398 ? 62.162 16.505 -63.603 1.00 49.47 398 GLY A N 1
ATOM 2807 C CA . GLY A 1 398 ? 60.727 16.401 -63.829 1.00 49.47 398 GLY A CA 1
ATOM 2808 C C . GLY A 1 398 ? 59.969 16.979 -62.640 1.00 49.47 398 GLY A C 1
ATOM 2809 O O . GLY A 1 398 ? 60.126 16.506 -61.516 1.00 49.47 398 GLY A O 1
ATOM 2810 N N . LEU A 1 399 ? 59.162 18.007 -62.902 1.00 58.16 399 LEU A N 1
ATOM 2811 C CA . LEU A 1 399 ? 58.199 18.522 -61.938 1.00 58.16 399 LEU A CA 1
ATOM 2812 C C . LEU A 1 399 ? 57.306 17.354 -61.489 1.00 58.16 399 LEU A C 1
ATOM 2814 O O . LEU A 1 399 ? 56.783 16.630 -62.342 1.00 58.16 399 LEU A O 1
ATOM 2818 N N . LEU A 1 400 ? 57.138 17.154 -60.178 1.00 67.12 400 LEU A N 1
ATOM 2819 C CA . LEU A 1 400 ? 56.189 16.161 -59.677 1.00 67.12 400 LEU A CA 1
ATOM 2820 C C . LEU A 1 400 ? 54.802 16.476 -60.222 1.00 67.12 400 LEU A C 1
ATOM 2822 O O . LEU A 1 400 ? 54.292 17.579 -60.023 1.00 67.12 400 LEU A O 1
ATOM 2826 N N . ASP A 1 401 ? 54.157 15.483 -60.828 1.00 74.00 401 ASP A N 1
ATOM 2827 C CA . ASP A 1 401 ? 52.721 15.566 -61.044 1.00 74.00 401 ASP A CA 1
ATOM 2828 C C . ASP A 1 401 ? 52.009 15.394 -59.698 1.00 74.00 401 ASP A C 1
ATOM 2830 O O . ASP A 1 401 ? 51.778 14.281 -59.213 1.00 74.00 401 ASP A O 1
ATOM 2834 N N . VAL A 1 402 ? 51.711 16.525 -59.061 1.00 77.81 402 VAL A N 1
ATOM 2835 C CA . VAL A 1 402 ? 51.123 16.570 -57.722 1.00 77.81 402 VAL A CA 1
ATOM 2836 C C . VAL A 1 402 ? 49.760 15.872 -57.691 1.00 77.81 402 VAL A C 1
ATOM 2838 O O . VAL A 1 402 ? 49.436 15.205 -56.704 1.00 77.81 402 VAL A O 1
ATOM 2841 N N . ALA A 1 403 ? 48.994 15.938 -58.784 1.00 76.31 403 ALA A N 1
ATOM 2842 C CA . ALA A 1 403 ? 47.722 15.235 -58.915 1.00 76.31 403 ALA A CA 1
ATOM 2843 C C . ALA A 1 403 ? 47.917 13.709 -58.881 1.00 76.31 403 ALA A C 1
ATOM 2845 O O . ALA A 1 403 ? 47.222 13.010 -58.138 1.00 76.31 403 ALA A O 1
ATOM 2846 N N . ALA A 1 404 ? 48.910 13.186 -59.609 1.00 76.38 404 ALA A N 1
ATOM 2847 C CA . ALA A 1 404 ? 49.261 11.767 -59.568 1.00 76.38 404 ALA A CA 1
ATOM 2848 C C . ALA A 1 404 ? 49.806 11.338 -58.194 1.00 76.38 404 ALA A C 1
ATOM 2850 O O . ALA A 1 404 ? 49.465 10.257 -57.711 1.00 76.38 404 ALA A O 1
ATOM 2851 N N . ALA A 1 405 ? 50.609 12.175 -57.531 1.00 82.00 405 ALA A N 1
ATOM 2852 C CA . ALA A 1 405 ? 51.143 11.886 -56.200 1.00 82.00 405 ALA A CA 1
ATOM 2853 C C . ALA A 1 405 ? 50.034 11.762 -55.143 1.00 82.00 405 ALA A C 1
ATOM 2855 O O . ALA A 1 405 ? 49.996 10.783 -54.394 1.00 82.00 405 ALA A O 1
ATOM 2856 N N . LYS A 1 406 ? 49.088 12.711 -55.126 1.00 85.62 406 LYS A N 1
ATOM 2857 C CA . LYS A 1 406 ? 47.906 12.676 -54.249 1.00 85.62 406 LYS A CA 1
ATOM 2858 C C . LYS A 1 406 ? 47.051 11.440 -54.504 1.00 85.62 406 LYS A C 1
ATOM 2860 O O . LYS A 1 406 ? 46.617 10.789 -53.553 1.00 85.62 406 LYS A O 1
ATOM 2865 N N . LEU A 1 407 ? 46.837 11.101 -55.775 1.00 83.62 407 LEU A N 1
ATOM 2866 C CA . LEU A 1 407 ? 46.062 9.929 -56.162 1.00 83.62 407 LEU A CA 1
ATOM 2867 C C . LEU A 1 407 ? 46.721 8.640 -55.676 1.00 83.62 407 LEU A C 1
ATOM 2869 O O . LEU A 1 407 ? 46.088 7.865 -54.967 1.00 83.62 407 LEU A O 1
ATOM 2873 N N . HIS A 1 408 ? 48.004 8.440 -55.973 1.00 82.62 408 HIS A N 1
ATOM 2874 C CA . HIS A 1 408 ? 48.747 7.262 -55.529 1.00 82.62 408 HIS A CA 1
ATOM 2875 C C . HIS A 1 408 ? 48.836 7.145 -54.003 1.00 82.62 408 HIS A C 1
ATOM 2877 O O . HIS A 1 408 ? 48.795 6.036 -53.467 1.00 82.62 408 HIS A O 1
ATOM 2883 N N . HIS A 1 409 ? 48.905 8.269 -53.292 1.00 87.50 409 HIS A N 1
ATOM 2884 C CA . HIS A 1 409 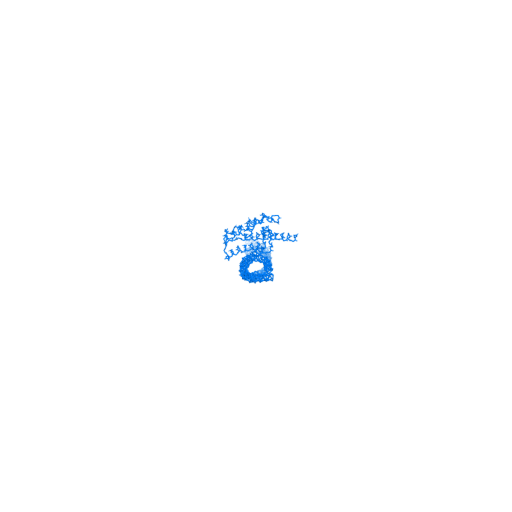? 48.830 8.285 -51.836 1.00 87.50 409 HIS A CA 1
ATOM 2885 C C . HIS A 1 409 ? 47.453 7.814 -51.331 1.00 87.50 409 HIS A C 1
ATOM 2887 O O . HIS A 1 409 ? 47.378 6.895 -50.514 1.00 87.50 409 HIS A O 1
ATOM 2893 N N . LYS A 1 410 ? 46.349 8.370 -51.850 1.00 86.06 410 LYS A N 1
ATOM 2894 C CA . LYS A 1 410 ? 44.990 7.936 -51.474 1.00 86.06 410 LYS A CA 1
ATOM 2895 C C . LYS A 1 410 ? 44.708 6.485 -51.867 1.00 86.06 410 LYS A C 1
ATOM 2897 O O . LYS A 1 410 ? 44.079 5.763 -51.097 1.00 86.06 410 LYS A O 1
ATOM 2902 N N . GLU A 1 411 ? 45.215 6.023 -53.009 1.00 84.62 411 GLU A N 1
ATOM 2903 C CA . GLU A 1 411 ? 45.173 4.606 -53.388 1.00 84.62 411 GLU A CA 1
ATOM 2904 C C . GLU A 1 411 ? 45.864 3.722 -52.353 1.00 84.62 411 GLU A C 1
ATOM 2906 O O . GLU A 1 411 ? 45.374 2.646 -52.018 1.00 84.62 411 GLU A O 1
ATOM 2911 N N . TRP A 1 412 ? 47.039 4.138 -51.888 1.00 87.81 412 TRP A N 1
ATOM 2912 C CA . TRP A 1 412 ? 47.804 3.369 -50.923 1.00 87.81 412 TRP A CA 1
ATOM 2913 C C . TRP A 1 412 ? 47.042 3.249 -49.602 1.00 87.81 412 TRP A C 1
ATOM 2915 O O . TRP A 1 412 ? 46.867 2.135 -49.109 1.00 87.81 412 TRP A O 1
ATOM 2925 N N . VAL A 1 413 ? 46.468 4.349 -49.106 1.00 88.06 413 VAL A N 1
ATOM 2926 C CA . VAL A 1 413 ? 45.613 4.319 -47.910 1.00 88.06 413 VAL A CA 1
ATOM 2927 C C . VAL A 1 413 ? 44.402 3.407 -48.138 1.00 88.06 413 VAL A C 1
ATOM 2929 O O . VAL A 1 413 ? 44.124 2.536 -47.315 1.00 88.06 413 VAL A O 1
ATOM 2932 N N . ALA A 1 414 ? 43.734 3.504 -49.291 1.00 86.44 414 ALA A N 1
ATOM 2933 C CA . ALA A 1 414 ? 42.614 2.627 -49.639 1.00 86.44 414 ALA A CA 1
ATOM 2934 C C . ALA A 1 414 ? 43.006 1.135 -49.677 1.00 86.44 414 ALA A C 1
ATOM 2936 O O . ALA A 1 414 ? 42.231 0.282 -49.244 1.00 86.44 414 ALA A O 1
ATOM 2937 N N . LYS A 1 415 ? 44.220 0.791 -50.125 1.00 88.44 415 LYS A N 1
ATOM 2938 C CA . LYS A 1 415 ? 44.735 -0.590 -50.099 1.00 88.44 415 LYS A CA 1
ATOM 2939 C C . LYS A 1 415 ? 44.943 -1.098 -48.669 1.00 88.44 415 LYS A C 1
ATOM 2941 O O . LYS A 1 415 ? 44.582 -2.240 -48.389 1.00 88.44 415 LYS A O 1
ATOM 2946 N N . VAL A 1 416 ? 45.478 -0.270 -47.766 1.00 88.56 416 VAL A N 1
ATOM 2947 C CA . VAL A 1 416 ? 45.621 -0.603 -46.331 1.00 88.56 416 VAL A CA 1
ATOM 2948 C C . VAL A 1 416 ? 44.248 -0.885 -45.716 1.00 88.56 416 VAL A C 1
ATOM 2950 O O . VAL A 1 416 ? 44.050 -1.882 -45.021 1.00 88.56 416 VAL A O 1
ATOM 2953 N N . LEU A 1 417 ? 43.265 -0.048 -46.044 1.00 85.31 417 LEU A N 1
ATOM 2954 C CA . LEU A 1 417 ? 41.883 -0.193 -45.599 1.00 85.31 417 LEU A CA 1
ATOM 2955 C C . LEU A 1 417 ? 41.216 -1.482 -46.110 1.00 85.31 417 LEU A C 1
ATOM 2957 O O . LEU A 1 417 ? 40.551 -2.155 -45.319 1.00 85.31 417 LEU A O 1
ATOM 2961 N N . LEU A 1 418 ? 41.412 -1.835 -47.385 1.00 86.12 418 LEU A N 1
ATOM 2962 C CA . LEU A 1 418 ? 40.912 -3.079 -47.985 1.00 86.12 418 LEU A CA 1
ATOM 2963 C C . LEU A 1 418 ? 41.607 -4.321 -47.422 1.00 86.12 418 LEU A C 1
ATOM 2965 O O . LEU A 1 418 ? 40.977 -5.372 -47.313 1.00 86.12 418 LEU A O 1
ATOM 2969 N N . HIS A 1 419 ? 42.881 -4.208 -47.035 1.00 88.19 419 HIS A N 1
ATOM 2970 C CA . HIS A 1 419 ? 43.593 -5.307 -46.394 1.00 88.19 419 HIS A CA 1
ATOM 2971 C C . HIS A 1 419 ? 42.938 -5.724 -45.082 1.00 88.19 419 HIS A C 1
ATOM 2973 O O . HIS A 1 419 ? 42.659 -6.902 -44.866 1.00 88.19 419 HIS A O 1
ATOM 2979 N N . ARG A 1 420 ? 42.594 -4.739 -44.250 1.00 83.94 420 ARG A N 1
ATOM 2980 C CA . ARG A 1 420 ? 41.888 -4.980 -42.985 1.00 83.94 420 ARG A CA 1
ATOM 2981 C C . ARG A 1 420 ? 40.492 -5.570 -43.169 1.00 83.94 420 ARG A C 1
ATOM 2983 O O . ARG A 1 420 ? 40.004 -6.248 -42.278 1.00 83.94 420 ARG A O 1
ATOM 2990 N N . GLN A 1 421 ? 39.858 -5.313 -44.310 1.00 80.44 421 GLN A N 1
ATOM 2991 C CA . GLN A 1 421 ? 38.552 -5.874 -44.668 1.00 80.44 421 GLN A CA 1
ATOM 2992 C C . GLN A 1 421 ? 38.666 -7.259 -45.332 1.00 80.44 421 GLN A C 1
ATOM 2994 O O . GLN A 1 421 ? 37.661 -7.822 -45.751 1.00 80.44 421 GLN A O 1
ATOM 2999 N N . GLY A 1 422 ? 39.880 -7.807 -45.472 1.00 83.56 422 GLY A N 1
ATOM 3000 C CA . GLY A 1 422 ? 40.128 -9.096 -46.123 1.00 83.56 422 GLY A CA 1
ATOM 3001 C C . GLY A 1 422 ? 39.982 -9.079 -47.649 1.00 83.56 422 GLY A C 1
ATOM 3002 O O . GLY A 1 422 ? 40.158 -10.113 -48.289 1.00 83.56 422 GLY A O 1
ATOM 3003 N N . ALA A 1 423 ? 39.705 -7.917 -48.248 1.00 83.25 423 ALA A N 1
ATOM 3004 C CA . ALA A 1 423 ? 39.504 -7.756 -49.687 1.00 83.25 423 ALA A CA 1
ATOM 3005 C C . ALA A 1 423 ? 40.823 -7.665 -50.479 1.00 83.25 423 ALA A C 1
ATOM 3007 O O . ALA A 1 423 ? 40.833 -7.829 -51.698 1.00 83.25 423 ALA A O 1
ATOM 3008 N N . LEU A 1 424 ? 41.945 -7.405 -49.799 1.00 85.62 424 LEU A N 1
ATOM 3009 C CA . LEU A 1 424 ? 43.284 -7.342 -50.386 1.00 85.62 424 LEU A CA 1
ATOM 3010 C C . LEU A 1 424 ? 44.319 -7.947 -49.426 1.00 85.62 424 LEU A C 1
ATOM 3012 O O . LEU A 1 424 ? 44.142 -7.936 -48.213 1.00 85.62 424 LEU A O 1
ATOM 3016 N N . LYS A 1 425 ? 45.444 -8.451 -49.936 1.00 85.19 425 LYS A N 1
ATOM 3017 C CA . LYS A 1 425 ? 46.592 -8.829 -49.099 1.00 85.19 425 LYS A CA 1
ATOM 3018 C C . LYS A 1 425 ? 47.763 -7.892 -49.359 1.00 85.19 425 LYS A C 1
ATOM 3020 O O . LYS A 1 425 ? 48.174 -7.732 -50.504 1.00 85.19 425 LYS A O 1
ATOM 3025 N N . LEU A 1 426 ? 48.264 -7.271 -48.296 1.00 86.38 426 LEU A N 1
ATOM 3026 C CA . LEU A 1 426 ? 49.459 -6.440 -48.299 1.00 86.38 426 LEU A CA 1
ATOM 3027 C C . LEU A 1 426 ? 50.499 -7.054 -47.365 1.00 86.38 426 LEU A C 1
ATOM 3029 O O . LEU A 1 426 ? 50.148 -7.681 -46.370 1.00 86.38 426 LEU A O 1
ATOM 3033 N N . ASP A 1 427 ? 51.768 -6.859 -47.703 1.00 82.44 427 ASP A N 1
ATOM 3034 C CA . ASP A 1 427 ? 52.897 -7.264 -46.873 1.00 82.44 427 ASP A CA 1
ATOM 3035 C C . ASP A 1 427 ? 53.332 -6.079 -46.002 1.00 82.44 427 ASP A C 1
ATOM 3037 O O . ASP A 1 427 ? 53.694 -5.023 -46.527 1.00 82.44 427 ASP A O 1
ATOM 3041 N N . ALA A 1 428 ? 53.300 -6.253 -44.678 1.00 79.62 428 ALA A N 1
ATOM 3042 C CA . ALA A 1 428 ? 53.658 -5.214 -43.716 1.00 79.62 428 ALA A CA 1
ATOM 3043 C C . ALA A 1 428 ? 55.081 -4.670 -43.931 1.00 79.62 428 ALA A C 1
ATOM 3045 O O . ALA A 1 428 ? 55.278 -3.463 -43.806 1.00 79.62 428 ALA A O 1
ATOM 3046 N N . ALA A 1 429 ? 56.040 -5.518 -44.324 1.00 79.56 429 ALA A N 1
ATOM 3047 C CA . ALA A 1 429 ? 57.425 -5.112 -44.569 1.00 79.56 429 ALA A CA 1
ATOM 3048 C C . ALA A 1 429 ? 57.563 -4.236 -45.825 1.00 79.56 429 ALA A C 1
ATOM 3050 O O . ALA A 1 429 ? 58.435 -3.373 -45.907 1.00 79.56 429 ALA A O 1
ATOM 3051 N N . VAL A 1 430 ? 56.684 -4.438 -46.810 1.00 80.81 430 VAL A N 1
ATOM 3052 C CA . VAL A 1 430 ? 56.622 -3.603 -48.017 1.00 80.81 430 VAL A CA 1
ATOM 3053 C C . VAL A 1 430 ? 55.895 -2.292 -47.728 1.00 80.81 430 VAL A C 1
ATOM 3055 O O . VAL A 1 430 ? 56.262 -1.256 -48.275 1.00 80.81 430 VAL A O 1
ATOM 3058 N N . VAL A 1 431 ? 54.872 -2.324 -46.872 1.00 84.06 431 VAL A N 1
ATOM 3059 C CA . VAL A 1 431 ? 54.104 -1.131 -46.498 1.00 84.06 431 VAL A CA 1
ATOM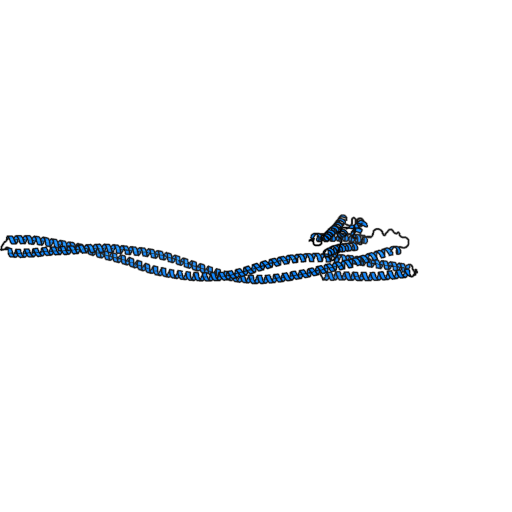 3060 C C . VAL A 1 431 ? 54.895 -0.200 -45.580 1.00 84.06 431 VAL A C 1
ATOM 3062 O O . VAL A 1 431 ? 54.720 1.007 -45.700 1.00 84.06 431 VAL A O 1
ATOM 3065 N N . SER A 1 432 ? 55.785 -0.709 -44.726 1.00 85.56 432 SER A N 1
ATOM 3066 C CA . SER A 1 432 ? 56.607 0.120 -43.831 1.00 85.56 432 SER A CA 1
ATOM 3067 C C . SER A 1 432 ? 57.694 0.938 -44.535 1.00 85.56 432 SER A C 1
ATOM 3069 O O . SER A 1 432 ? 58.207 1.881 -43.945 1.00 85.56 432 SER A O 1
ATOM 3071 N N . ASP A 1 433 ? 58.071 0.584 -45.766 1.00 86.94 433 ASP A N 1
ATOM 3072 C CA . ASP A 1 433 ? 59.116 1.291 -46.513 1.00 86.94 433 ASP A CA 1
ATOM 3073 C C . ASP A 1 433 ? 58.531 2.499 -47.265 1.00 86.94 433 ASP A C 1
ATOM 3075 O O . ASP A 1 433 ? 57.991 2.377 -48.373 1.00 86.94 433 ASP A O 1
ATOM 3079 N N . SER A 1 434 ? 58.648 3.680 -46.653 1.00 87.00 434 SER A N 1
ATOM 3080 C CA . SER A 1 434 ? 58.168 4.948 -47.208 1.00 87.00 434 SER A CA 1
ATOM 3081 C C . SER A 1 434 ? 58.908 5.354 -48.488 1.00 87.00 434 SER A C 1
ATOM 3083 O O . SER A 1 434 ? 58.327 5.994 -49.361 1.00 87.00 434 SER A O 1
ATOM 3085 N N . HIS A 1 435 ? 60.146 4.900 -48.704 1.00 87.94 435 HIS A N 1
ATOM 3086 C CA . HIS A 1 435 ? 60.971 5.289 -49.854 1.00 87.94 435 HIS A CA 1
ATOM 3087 C C . HIS A 1 435 ? 60.600 4.556 -51.149 1.00 87.94 435 HIS A C 1
ATOM 3089 O O . HIS A 1 435 ? 61.120 4.884 -52.219 1.00 87.94 435 HIS A O 1
ATOM 3095 N N . ARG A 1 436 ? 59.735 3.539 -51.071 1.00 82.25 436 ARG A N 1
ATOM 3096 C CA . ARG A 1 436 ? 59.321 2.717 -52.220 1.00 82.25 436 ARG A CA 1
ATOM 3097 C C . ARG A 1 436 ? 57.995 3.137 -52.837 1.00 82.25 436 ARG A C 1
ATOM 3099 O O . ARG A 1 436 ? 57.656 2.646 -53.915 1.00 82.25 436 ARG A O 1
ATOM 3106 N N . CYS A 1 437 ? 57.237 4.015 -52.185 1.00 83.62 437 CYS A N 1
ATOM 3107 C CA . CYS A 1 437 ? 56.026 4.570 -52.778 1.00 83.62 437 CYS A CA 1
ATOM 3108 C C . CYS A 1 437 ? 56.386 5.669 -53.800 1.00 83.62 437 CYS A C 1
ATOM 3110 O O . CYS A 1 437 ? 57.521 6.147 -53.842 1.00 83.62 437 CYS A O 1
ATOM 3112 N N . LEU A 1 438 ? 55.438 6.058 -54.662 1.00 76.56 438 LEU A N 1
ATOM 3113 C CA . LEU A 1 438 ? 55.705 7.064 -55.701 1.00 76.56 438 LEU A CA 1
ATOM 3114 C C . LEU A 1 438 ? 56.110 8.415 -55.092 1.00 76.56 438 LEU A C 1
ATOM 3116 O O . LEU A 1 438 ? 57.058 9.037 -55.563 1.00 76.56 438 LEU A O 1
ATOM 3120 N N . LEU A 1 439 ? 55.414 8.829 -54.028 1.00 83.25 439 LEU A N 1
ATOM 3121 C CA . LEU A 1 439 ? 55.727 10.057 -53.304 1.00 83.25 439 LEU A CA 1
ATOM 3122 C C . LEU A 1 439 ? 57.120 9.979 -52.667 1.00 83.25 439 LEU A C 1
ATOM 3124 O O . LEU A 1 439 ? 57.914 10.888 -52.862 1.00 83.25 439 LEU A O 1
ATOM 3128 N N . GLY A 1 440 ? 57.454 8.878 -51.993 1.00 84.81 440 GLY A N 1
ATOM 3129 C CA . GLY A 1 440 ? 58.770 8.674 -51.388 1.00 84.81 440 GLY A CA 1
ATOM 3130 C C . GLY A 1 440 ? 59.908 8.578 -52.403 1.00 84.81 440 GLY A C 1
ATOM 3131 O O . GLY A 1 440 ? 60.982 9.125 -52.177 1.00 84.81 440 GLY A O 1
ATOM 3132 N N . THR A 1 441 ? 59.682 7.952 -53.559 1.00 84.25 441 THR A N 1
ATOM 3133 C CA . THR A 1 441 ? 60.681 7.935 -54.642 1.00 84.25 441 THR A CA 1
ATOM 3134 C C . THR A 1 441 ? 61.008 9.364 -55.067 1.00 84.25 441 THR A C 1
ATOM 3136 O O . THR A 1 441 ? 62.178 9.737 -55.123 1.00 84.25 441 THR A O 1
ATOM 3139 N N . TRP A 1 442 ? 59.984 10.195 -55.263 1.00 83.38 442 TRP A N 1
ATOM 3140 C CA . TRP A 1 442 ? 60.200 11.587 -55.625 1.00 83.38 442 TRP A CA 1
ATOM 3141 C C . TRP A 1 442 ? 60.839 12.409 -54.495 1.00 83.38 442 TRP A C 1
ATOM 3143 O O . TRP A 1 442 ? 61.824 13.104 -54.739 1.00 83.38 442 TRP A O 1
ATOM 3153 N N . LEU A 1 443 ? 60.322 12.302 -53.264 1.00 82.75 443 LEU A N 1
ATOM 3154 C CA . LEU A 1 443 ? 60.827 13.034 -52.097 1.00 82.75 443 LEU A CA 1
ATOM 3155 C C . LEU A 1 443 ? 62.316 12.752 -51.872 1.00 82.75 443 LEU A C 1
ATOM 3157 O O . LEU A 1 443 ? 63.111 13.688 -51.799 1.00 82.75 443 LEU A O 1
ATOM 3161 N N . TYR A 1 444 ? 62.690 11.471 -51.817 1.00 85.12 444 TYR A N 1
ATOM 3162 C CA . TYR A 1 444 ? 64.001 11.050 -51.323 1.00 85.12 444 TYR A CA 1
ATOM 3163 C C . TYR A 1 444 ? 65.019 10.702 -52.418 1.00 85.12 444 TYR A C 1
ATOM 3165 O O . TYR A 1 444 ? 66.214 10.689 -52.134 1.00 85.12 444 TYR A O 1
ATOM 3173 N N . ARG A 1 445 ? 64.594 10.364 -53.647 1.00 82.00 445 ARG A N 1
ATOM 3174 C CA . ARG A 1 445 ? 65.507 9.893 -54.715 1.00 82.00 445 ARG A CA 1
ATOM 3175 C C . ARG A 1 445 ? 65.602 10.845 -55.900 1.00 82.00 445 ARG A C 1
ATOM 3177 O O . ARG A 1 445 ? 66.691 11.002 -56.444 1.00 82.00 445 ARG A O 1
ATOM 3184 N N . ASP A 1 446 ? 64.506 11.511 -56.257 1.00 79.69 446 ASP A N 1
ATOM 3185 C CA . ASP A 1 446 ? 64.458 12.401 -57.430 1.00 79.69 446 ASP A CA 1
ATOM 3186 C C . ASP A 1 446 ? 64.682 13.887 -57.075 1.00 79.69 446 ASP A C 1
ATOM 3188 O O . ASP A 1 446 ? 64.462 14.777 -57.901 1.00 79.69 446 ASP A O 1
ATOM 3192 N N . GLY A 1 447 ? 65.136 14.167 -55.847 1.00 75.62 447 GLY A N 1
ATOM 3193 C CA . GLY A 1 447 ? 65.442 15.517 -55.364 1.00 75.62 447 GLY A CA 1
ATOM 3194 C C . GLY A 1 447 ? 64.207 16.363 -55.033 1.00 75.62 447 GLY A C 1
ATOM 3195 O O . GLY A 1 447 ? 64.293 17.589 -55.022 1.00 75.62 447 GLY A O 1
ATOM 3196 N N . GLY A 1 448 ? 63.049 15.744 -54.783 1.00 77.31 448 GLY A N 1
ATOM 3197 C CA . GLY A 1 448 ? 61.790 16.446 -54.529 1.00 77.31 448 GLY A CA 1
ATOM 3198 C C . GLY A 1 448 ? 61.831 17.380 -53.320 1.00 77.31 448 GLY A C 1
ATOM 3199 O O . GLY A 1 448 ? 61.335 18.501 -53.401 1.00 77.31 448 GLY A O 1
ATOM 3200 N N . LEU A 1 449 ? 62.485 16.969 -52.229 1.00 81.00 449 LEU A N 1
ATOM 3201 C CA . LEU A 1 449 ? 62.643 17.793 -51.022 1.00 81.00 449 LEU A CA 1
ATOM 3202 C C . LEU A 1 449 ? 63.430 19.084 -51.276 1.00 81.00 449 LEU A C 1
ATOM 3204 O O . LEU A 1 449 ? 63.106 20.129 -50.718 1.00 81.00 449 LEU A O 1
ATOM 3208 N N . GLU A 1 450 ? 64.435 19.037 -52.152 1.00 80.50 450 GLU A N 1
ATOM 3209 C CA . GLU A 1 450 ? 65.195 20.224 -52.553 1.00 80.50 450 GLU A CA 1
ATOM 3210 C C . GLU A 1 450 ? 64.344 21.165 -53.415 1.00 80.50 450 GLU A C 1
ATOM 3212 O O . GLU A 1 450 ? 64.433 22.382 -53.263 1.00 80.50 450 GLU A O 1
ATOM 3217 N N . GLN A 1 451 ? 63.470 20.611 -54.265 1.00 76.94 451 GLN A N 1
ATOM 3218 C CA . GLN A 1 451 ? 62.595 21.379 -55.161 1.00 76.94 451 GLN A CA 1
ATOM 3219 C C . GLN A 1 451 ? 61.497 22.154 -54.425 1.00 76.94 451 GLN A C 1
ATOM 3221 O O . GLN A 1 451 ? 61.078 23.209 -54.898 1.00 76.94 451 GLN A O 1
ATOM 3226 N N . VAL A 1 452 ? 61.013 21.646 -53.288 1.00 78.69 452 VAL A N 1
ATOM 3227 C CA . VAL A 1 452 ? 59.929 22.285 -52.514 1.00 78.69 452 VAL A CA 1
ATOM 3228 C C . VAL A 1 452 ? 60.405 22.967 -51.235 1.00 78.69 452 VAL A C 1
ATOM 3230 O O . VAL A 1 452 ? 59.588 23.485 -50.467 1.00 78.69 452 VAL A O 1
ATOM 3233 N N . ARG A 1 453 ? 61.725 23.017 -51.019 1.00 79.25 453 ARG A N 1
ATOM 3234 C CA . ARG A 1 453 ? 62.342 23.701 -49.884 1.00 79.25 453 ARG A CA 1
ATOM 3235 C C . ARG A 1 453 ? 61.951 25.183 -49.889 1.00 79.25 453 ARG A C 1
ATOM 3237 O O . ARG A 1 453 ? 62.230 25.908 -50.838 1.00 79.25 453 ARG A O 1
ATOM 3244 N N . GLY A 1 454 ? 61.293 25.626 -48.818 1.00 78.19 454 GLY A N 1
ATOM 3245 C CA . GLY A 1 454 ? 60.783 26.997 -48.673 1.00 78.19 454 GLY A CA 1
ATOM 3246 C C . GLY A 1 454 ? 59.360 27.229 -49.203 1.00 78.19 454 GLY A C 1
ATOM 3247 O O . GLY A 1 454 ? 58.796 28.285 -48.931 1.00 78.19 454 GLY A O 1
ATOM 3248 N N . LEU A 1 455 ? 58.751 26.260 -49.902 1.00 77.50 455 LEU A N 1
ATOM 3249 C CA . LEU A 1 455 ? 57.331 26.301 -50.294 1.00 77.50 455 LEU A CA 1
ATOM 3250 C C . LEU A 1 455 ? 56.420 25.659 -49.241 1.00 77.50 455 LEU A C 1
ATOM 3252 O O . LEU A 1 455 ? 55.270 26.066 -49.074 1.00 77.50 455 LEU A O 1
ATOM 3256 N N . VAL A 1 456 ? 56.931 24.642 -48.549 1.00 82.81 456 VAL A N 1
ATOM 3257 C CA . VAL A 1 456 ? 56.265 23.925 -47.459 1.00 82.81 456 VAL A CA 1
ATOM 3258 C C . VAL A 1 456 ? 57.280 23.535 -46.385 1.00 82.81 456 VAL A C 1
ATOM 3260 O O . VAL A 1 456 ? 58.487 23.558 -46.625 1.00 82.81 456 VAL A O 1
ATOM 3263 N N . ASP A 1 457 ? 56.777 23.160 -45.211 1.00 87.12 457 ASP A N 1
ATOM 3264 C CA . ASP A 1 457 ? 57.571 22.521 -44.162 1.00 87.12 457 ASP A CA 1
ATOM 3265 C C . ASP A 1 457 ? 57.936 21.090 -44.597 1.00 87.12 457 ASP A C 1
ATOM 3267 O O . ASP A 1 457 ? 57.087 20.191 -44.609 1.00 87.12 457 ASP A O 1
ATOM 3271 N N . THR A 1 458 ? 59.180 20.912 -45.046 1.00 84.31 458 THR A N 1
ATOM 3272 C CA . THR A 1 458 ? 59.701 19.634 -45.548 1.00 84.31 458 THR A CA 1
ATOM 3273 C C . THR A 1 458 ? 59.916 18.628 -44.425 1.00 84.31 458 THR A C 1
ATOM 3275 O O . THR A 1 458 ? 59.578 17.462 -44.606 1.00 84.31 458 THR A O 1
ATOM 3278 N N . ASP A 1 459 ? 60.359 19.084 -43.252 1.00 87.19 459 ASP A N 1
ATOM 3279 C CA . ASP A 1 459 ? 60.627 18.220 -42.099 1.00 87.19 459 ASP A CA 1
ATOM 3280 C C . ASP A 1 459 ? 59.317 17.610 -41.578 1.00 87.19 459 ASP A C 1
ATOM 3282 O O . ASP A 1 459 ? 59.235 16.411 -41.302 1.00 87.19 459 ASP A O 1
ATOM 3286 N N . ALA A 1 460 ? 58.249 18.414 -41.518 1.00 88.31 460 ALA A N 1
ATOM 3287 C CA . ALA A 1 460 ? 56.919 17.929 -41.164 1.00 88.31 460 ALA A CA 1
ATOM 3288 C C . ALA A 1 460 ? 56.345 16.957 -42.209 1.00 88.31 460 ALA A C 1
ATOM 3290 O O . ALA A 1 460 ? 55.678 15.990 -41.839 1.00 88.31 460 ALA A O 1
ATOM 3291 N N . LEU A 1 461 ? 56.591 17.191 -43.504 1.00 88.25 461 LEU A N 1
ATOM 3292 C CA . LEU A 1 461 ? 56.125 16.308 -44.577 1.00 88.25 461 LEU A CA 1
ATOM 3293 C C . LEU A 1 461 ? 56.814 14.939 -44.528 1.00 88.25 461 LEU A C 1
ATOM 3295 O O . LEU A 1 461 ? 56.132 13.923 -44.655 1.00 88.25 461 LEU A O 1
ATOM 3299 N N . GLU A 1 462 ? 58.133 14.910 -44.337 1.00 91.06 462 GLU A N 1
ATOM 3300 C CA . GLU A 1 462 ? 58.901 13.670 -44.179 1.00 91.06 462 GLU A CA 1
ATOM 3301 C C . GLU A 1 462 ? 58.438 12.899 -42.943 1.00 91.06 462 GLU A C 1
ATOM 3303 O O . GLU A 1 462 ? 58.114 11.714 -43.039 1.00 91.06 462 GLU A O 1
ATOM 3308 N N . HIS A 1 463 ? 58.301 13.593 -41.809 1.00 92.25 463 HIS A N 1
ATOM 3309 C CA . HIS A 1 463 ? 57.825 12.994 -40.568 1.00 92.25 463 HIS A CA 1
ATOM 3310 C C . HIS A 1 463 ? 56.430 12.373 -40.714 1.00 92.25 463 HIS A C 1
ATOM 3312 O O . HIS A 1 463 ? 56.229 11.215 -40.346 1.00 92.25 463 HIS A O 1
ATOM 3318 N N . ASP A 1 464 ? 55.466 13.116 -41.265 1.00 92.25 464 ASP A N 1
ATOM 3319 C CA . ASP A 1 464 ? 54.095 12.629 -41.436 1.00 92.25 464 ASP A CA 1
ATOM 3320 C C . ASP A 1 464 ? 54.029 11.444 -42.401 1.00 92.25 464 ASP A C 1
ATOM 3322 O O . ASP A 1 464 ? 53.256 10.508 -42.189 1.00 92.25 464 ASP A O 1
ATOM 3326 N N . HIS A 1 465 ? 54.841 11.477 -43.458 1.00 91.25 465 HIS A N 1
ATOM 3327 C CA . HIS A 1 465 ? 54.929 10.414 -44.446 1.00 91.25 465 HIS A CA 1
ATOM 3328 C C . HIS A 1 465 ? 55.493 9.119 -43.846 1.00 91.25 465 HIS A C 1
ATOM 3330 O O . HIS A 1 465 ? 54.875 8.062 -43.994 1.00 91.25 465 HIS A O 1
ATOM 3336 N N . ASP A 1 466 ? 56.594 9.188 -43.102 1.00 91.00 466 ASP A N 1
ATOM 3337 C CA . ASP A 1 466 ? 57.172 8.021 -42.427 1.00 91.00 466 ASP A CA 1
ATOM 3338 C C . ASP A 1 466 ? 56.245 7.481 -41.331 1.00 91.00 466 ASP A C 1
ATOM 3340 O O . ASP A 1 466 ? 56.015 6.269 -41.238 1.00 91.00 466 ASP A O 1
ATOM 3344 N N . ALA A 1 467 ? 55.639 8.375 -40.541 1.00 92.12 467 ALA A N 1
ATOM 3345 C CA . ALA A 1 467 ? 54.668 8.012 -39.515 1.00 92.12 467 ALA A CA 1
ATOM 3346 C C . ALA A 1 467 ? 53.452 7.292 -40.116 1.00 92.12 467 ALA A C 1
ATOM 3348 O O . ALA A 1 467 ? 53.005 6.280 -39.576 1.00 92.12 467 ALA A O 1
ATOM 3349 N N . LEU A 1 468 ? 52.947 7.751 -41.265 1.00 92.69 468 LEU A N 1
ATOM 3350 C CA . LEU A 1 468 ? 51.840 7.110 -41.975 1.00 92.69 468 LEU A CA 1
ATOM 3351 C C . LEU A 1 468 ? 52.190 5.670 -42.372 1.00 92.69 468 LEU A C 1
ATOM 3353 O O . LEU A 1 468 ? 51.401 4.754 -42.128 1.00 92.69 468 LEU A O 1
ATOM 3357 N N . HIS A 1 469 ? 53.362 5.463 -42.976 1.00 91.62 469 HIS A N 1
ATOM 3358 C CA . HIS A 1 469 ? 53.841 4.146 -43.400 1.00 91.62 469 HIS A CA 1
ATOM 3359 C C . HIS A 1 469 ? 54.021 3.190 -42.211 1.00 91.62 469 HIS A C 1
ATOM 3361 O O . HIS A 1 469 ? 53.592 2.031 -42.273 1.00 91.62 469 HIS A O 1
ATOM 3367 N N . LEU A 1 470 ? 54.552 3.682 -41.090 1.00 90.62 470 LEU A N 1
ATOM 3368 C CA . LEU A 1 470 ? 54.681 2.907 -39.858 1.00 90.62 470 LEU A CA 1
ATOM 3369 C C . LEU A 1 470 ? 53.315 2.544 -39.253 1.00 90.62 470 LEU A C 1
ATOM 3371 O O . LEU A 1 470 ? 53.090 1.395 -38.865 1.00 90.62 470 LEU A O 1
ATOM 3375 N N . THR A 1 471 ? 52.387 3.499 -39.192 1.00 90.12 471 THR A N 1
ATOM 3376 C CA . THR A 1 471 ? 51.027 3.283 -38.680 1.00 90.12 471 THR A CA 1
ATOM 3377 C C . THR A 1 471 ? 50.252 2.302 -39.557 1.00 90.12 471 THR A C 1
ATOM 3379 O O . THR A 1 471 ? 49.595 1.398 -39.040 1.00 90.12 471 THR A O 1
ATOM 3382 N N . ALA A 1 472 ? 50.395 2.378 -40.880 1.00 89.06 472 ALA A N 1
ATOM 3383 C CA . ALA A 1 472 ? 49.817 1.398 -41.794 1.00 89.06 472 ALA A CA 1
ATOM 3384 C C . ALA A 1 472 ? 50.405 -0.007 -41.614 1.00 89.06 472 ALA A C 1
ATOM 3386 O O . ALA A 1 472 ? 49.654 -0.981 -41.616 1.00 89.06 472 ALA A O 1
ATOM 3387 N N . ALA A 1 473 ? 51.720 -0.134 -41.421 1.00 88.19 473 ALA A N 1
ATOM 3388 C CA . ALA A 1 473 ? 52.353 -1.427 -41.172 1.00 88.19 473 ALA A CA 1
ATOM 3389 C C . ALA A 1 473 ? 51.837 -2.074 -39.874 1.00 88.19 473 ALA A C 1
ATOM 3391 O O . ALA A 1 473 ? 51.512 -3.262 -39.869 1.00 88.19 473 ALA A O 1
ATOM 3392 N N . LYS A 1 474 ? 51.657 -1.283 -38.804 1.00 87.06 474 LYS A N 1
ATOM 3393 C CA . LYS A 1 474 ? 51.014 -1.736 -37.555 1.00 87.06 474 LYS A CA 1
ATOM 3394 C C . LYS A 1 474 ? 49.578 -2.209 -37.798 1.00 87.06 474 LYS A C 1
ATOM 3396 O O . LYS A 1 474 ? 49.195 -3.288 -37.352 1.00 87.06 474 LYS A O 1
ATOM 3401 N N . LEU A 1 475 ? 48.801 -1.432 -38.554 1.00 86.12 475 LEU A N 1
ATOM 3402 C CA . LEU A 1 475 ? 47.420 -1.761 -38.918 1.00 86.12 475 LEU A CA 1
ATOM 3403 C C . LEU A 1 475 ? 47.300 -3.033 -39.775 1.00 86.12 475 LEU A C 1
ATOM 3405 O O . LEU A 1 475 ? 46.266 -3.696 -39.725 1.00 86.12 475 LEU A O 1
ATOM 3409 N N . ILE A 1 476 ? 48.317 -3.370 -40.567 1.00 86.56 476 ILE A N 1
ATOM 3410 C CA . ILE A 1 476 ? 48.374 -4.608 -41.360 1.00 86.56 476 ILE A CA 1
ATOM 3411 C C . ILE A 1 476 ? 48.798 -5.799 -40.495 1.00 86.56 476 ILE A C 1
ATOM 3413 O O . ILE A 1 476 ? 48.256 -6.888 -40.650 1.00 86.56 476 ILE A O 1
ATOM 3417 N N . ALA A 1 477 ? 49.740 -5.611 -39.572 1.00 83.25 477 ALA A N 1
ATOM 3418 C CA . ALA A 1 477 ? 50.216 -6.684 -38.700 1.00 83.25 477 ALA A CA 1
ATOM 3419 C C . ALA A 1 477 ? 49.155 -7.142 -37.680 1.00 83.25 477 ALA A C 1
ATOM 3421 O O . ALA A 1 477 ? 49.087 -8.325 -37.356 1.00 83.25 477 ALA A O 1
ATOM 3422 N N . ASN A 1 478 ? 48.297 -6.226 -37.220 1.00 81.00 478 ASN A N 1
ATOM 3423 C CA . ASN A 1 478 ? 47.324 -6.470 -36.148 1.00 81.00 478 ASN A CA 1
ATOM 3424 C C . ASN A 1 478 ? 45.880 -6.644 -36.657 1.00 81.00 478 ASN A C 1
ATOM 3426 O O . ASN A 1 478 ? 44.918 -6.208 -36.020 1.00 81.00 478 ASN A O 1
ATOM 3430 N N . VAL A 1 479 ? 45.689 -7.267 -37.823 1.00 71.56 479 VAL A N 1
ATOM 3431 C CA . VAL A 1 479 ? 44.340 -7.528 -38.356 1.00 71.56 479 VAL A CA 1
ATOM 3432 C C . VAL A 1 479 ? 43.546 -8.397 -37.370 1.00 71.56 479 VAL A C 1
ATOM 3434 O O . VAL A 1 479 ? 43.937 -9.521 -37.068 1.00 71.56 479 VAL A O 1
ATOM 3437 N N . GLY A 1 480 ? 42.419 -7.871 -36.875 1.00 62.19 480 GLY A N 1
ATOM 3438 C CA . GLY A 1 480 ? 41.537 -8.550 -35.914 1.00 62.19 480 GLY A CA 1
ATOM 3439 C C . GLY A 1 480 ? 41.546 -7.977 -34.490 1.00 62.19 480 GLY A C 1
ATOM 3440 O O . GLY A 1 480 ? 40.763 -8.440 -33.665 1.00 62.19 480 GLY A O 1
ATOM 3441 N N . GLN A 1 481 ? 42.373 -6.966 -34.196 1.00 67.88 481 GLN A N 1
ATOM 3442 C CA . GLN A 1 481 ? 42.372 -6.241 -32.915 1.00 67.88 481 GLN A CA 1
ATOM 3443 C C . GLN A 1 481 ? 41.657 -4.876 -33.016 1.00 67.88 481 GLN A C 1
ATOM 3445 O O . GLN A 1 481 ? 41.452 -4.327 -34.106 1.00 67.88 481 GLN A O 1
ATOM 3450 N N . SER A 1 482 ? 41.232 -4.333 -31.868 1.00 58.16 482 SER A N 1
ATOM 3451 C CA . SER A 1 482 ? 40.547 -3.035 -31.774 1.00 58.16 482 SER A CA 1
ATOM 3452 C C . SER A 1 482 ? 41.531 -1.869 -31.953 1.00 58.16 482 SER A C 1
ATOM 3454 O O . SER A 1 482 ? 42.019 -1.303 -30.980 1.00 58.16 482 SER A O 1
ATOM 3456 N N . ASP A 1 483 ? 41.769 -1.469 -33.203 1.00 67.50 483 ASP A N 1
ATOM 3457 C CA . ASP A 1 483 ? 42.771 -0.451 -33.568 1.00 67.50 483 ASP A CA 1
ATOM 3458 C C . ASP A 1 483 ? 42.160 0.901 -33.986 1.00 67.50 483 ASP A C 1
ATOM 3460 O O . ASP A 1 483 ? 42.728 1.620 -34.811 1.00 67.50 483 ASP A O 1
ATOM 3464 N N . GLY A 1 484 ? 40.979 1.259 -33.469 1.00 69.31 484 GLY A N 1
ATOM 3465 C CA . GLY A 1 484 ? 40.258 2.476 -33.882 1.00 69.31 484 GLY A CA 1
ATOM 3466 C C . GLY A 1 484 ? 41.096 3.759 -33.781 1.00 69.31 484 GLY A C 1
ATOM 3467 O O . GLY A 1 484 ? 41.007 4.623 -34.652 1.00 69.31 484 GLY A O 1
ATOM 3468 N N . ALA A 1 485 ? 41.973 3.843 -32.775 1.00 75.44 485 ALA A N 1
ATOM 3469 C CA . ALA A 1 485 ? 42.915 4.949 -32.611 1.00 75.44 485 ALA A CA 1
ATOM 3470 C C . ALA A 1 485 ? 43.963 5.008 -33.737 1.00 75.44 485 ALA A C 1
ATOM 3472 O O . ALA A 1 485 ? 44.161 6.068 -34.323 1.00 75.44 485 ALA A O 1
ATOM 3473 N N . ALA A 1 486 ? 44.574 3.874 -34.096 1.00 81.50 486 ALA A N 1
ATOM 3474 C CA . ALA A 1 486 ? 45.570 3.807 -35.168 1.00 81.50 486 ALA A CA 1
ATOM 3475 C C . ALA A 1 486 ? 44.945 4.044 -36.554 1.00 81.50 486 ALA A C 1
ATOM 3477 O O . ALA A 1 486 ? 45.576 4.632 -37.430 1.00 81.50 486 ALA A O 1
ATOM 3478 N N . LEU A 1 487 ? 43.687 3.632 -36.758 1.00 81.25 487 LEU A N 1
ATOM 3479 C CA . LEU A 1 487 ? 42.934 3.949 -37.975 1.00 81.25 487 LEU A CA 1
ATOM 3480 C C . LEU A 1 487 ? 42.681 5.461 -38.090 1.00 81.25 487 LEU A C 1
ATOM 3482 O O . LEU A 1 487 ? 42.891 6.039 -39.153 1.00 81.25 487 LEU A O 1
ATOM 3486 N N . GLY A 1 488 ? 42.275 6.102 -36.989 1.00 82.38 488 GLY A N 1
ATOM 3487 C CA . GLY A 1 488 ? 42.100 7.554 -36.932 1.00 82.38 488 GLY A CA 1
ATOM 3488 C C . GLY A 1 488 ? 43.410 8.315 -37.149 1.00 82.38 488 GLY A C 1
ATOM 3489 O O . GLY A 1 488 ? 43.433 9.305 -37.876 1.00 82.38 488 GLY A O 1
ATOM 3490 N N . GLU A 1 489 ? 44.511 7.826 -36.580 1.00 87.94 489 GLU A N 1
ATOM 3491 C CA . GLU A 1 489 ? 45.853 8.378 -36.786 1.00 87.94 489 GLU A CA 1
ATOM 3492 C C . GLU A 1 489 ? 46.289 8.285 -38.258 1.00 87.94 489 GLU A C 1
ATOM 3494 O O . GLU A 1 489 ? 46.746 9.278 -38.824 1.00 87.94 489 GLU A O 1
ATOM 3499 N N . LEU A 1 490 ? 46.067 7.137 -38.915 1.00 88.88 490 LEU A N 1
ATOM 3500 C CA . LEU A 1 490 ? 46.341 6.952 -40.346 1.00 88.88 490 LEU A CA 1
ATOM 3501 C C . LEU A 1 490 ? 45.578 7.967 -41.214 1.00 88.88 490 LEU A C 1
ATOM 3503 O O . LEU A 1 490 ? 46.139 8.529 -42.155 1.00 88.88 490 LEU A O 1
ATOM 3507 N N . GLU A 1 491 ? 44.302 8.210 -40.909 1.00 84.00 491 GLU A N 1
ATOM 3508 C CA . GLU A 1 491 ? 43.474 9.182 -41.633 1.00 84.00 491 GLU A CA 1
ATOM 3509 C C . GLU A 1 491 ? 43.987 10.615 -41.457 1.00 84.00 491 GLU A C 1
ATOM 3511 O O . GLU A 1 491 ? 44.131 11.337 -42.445 1.00 84.00 491 GLU A O 1
ATOM 3516 N N . VAL A 1 492 ? 44.312 11.019 -40.223 1.00 89.56 492 VAL A N 1
ATOM 3517 C CA . VAL A 1 492 ? 44.846 12.361 -39.932 1.00 89.56 492 VAL A CA 1
ATOM 3518 C C . VAL A 1 492 ? 46.169 12.588 -40.660 1.00 89.56 492 VAL A C 1
ATOM 3520 O O . VAL A 1 492 ? 46.345 13.625 -41.300 1.00 89.56 492 VAL A O 1
ATOM 3523 N N . LEU A 1 493 ? 47.082 11.617 -40.605 1.00 91.69 493 LEU A N 1
ATOM 3524 C CA . LEU A 1 493 ? 48.361 11.684 -41.313 1.00 91.69 493 LEU A CA 1
ATOM 3525 C C . LEU A 1 493 ? 48.150 11.774 -42.833 1.00 91.69 493 LEU A C 1
ATOM 3527 O O . LEU A 1 493 ? 48.780 12.600 -43.492 1.00 91.69 493 LEU A O 1
ATOM 3531 N N . SER A 1 494 ? 47.205 11.007 -43.392 1.00 90.25 494 SER A N 1
ATOM 3532 C CA . SER A 1 494 ? 46.880 11.071 -44.823 1.00 90.25 494 SER A CA 1
ATOM 3533 C C . SER A 1 494 ? 46.371 12.449 -45.252 1.00 90.25 494 SER A C 1
ATOM 3535 O O . SER A 1 494 ? 46.809 12.979 -46.275 1.00 90.25 494 SER A O 1
ATOM 3537 N N . GLU A 1 495 ? 45.464 13.053 -44.483 1.00 88.94 495 GLU A N 1
ATOM 3538 C CA . GLU A 1 495 ? 44.940 14.391 -44.786 1.00 88.94 495 GLU A CA 1
ATOM 3539 C C . GLU A 1 495 ? 46.020 15.472 -44.676 1.00 88.94 495 GLU A C 1
ATOM 3541 O O . GLU A 1 495 ? 46.085 16.368 -45.520 1.00 88.94 495 GLU A O 1
ATOM 3546 N N . ARG A 1 496 ? 46.926 15.372 -43.695 1.00 91.38 496 ARG A N 1
ATOM 3547 C CA . ARG A 1 496 ? 48.060 16.301 -43.562 1.00 91.38 496 ARG A CA 1
ATOM 3548 C C . ARG A 1 496 ? 48.990 16.239 -44.775 1.00 91.38 496 ARG A C 1
ATOM 3550 O O . ARG A 1 496 ? 49.341 17.291 -45.317 1.00 91.38 496 ARG A O 1
ATOM 3557 N N . ILE A 1 497 ? 49.308 15.035 -45.257 1.00 90.38 497 ILE A N 1
ATOM 3558 C CA . ILE A 1 497 ? 50.145 14.822 -46.449 1.00 90.38 497 ILE A CA 1
ATOM 3559 C C . ILE A 1 497 ? 49.459 15.378 -47.704 1.00 90.38 497 ILE A C 1
ATOM 3561 O O . ILE A 1 497 ? 50.064 16.153 -48.445 1.00 90.38 497 ILE A O 1
ATOM 3565 N N . VAL A 1 498 ? 48.181 15.062 -47.937 1.00 88.31 498 VAL A N 1
ATOM 3566 C CA . VAL A 1 498 ? 47.433 15.572 -49.104 1.00 88.31 498 VAL A CA 1
ATOM 3567 C C . VAL A 1 498 ? 47.235 17.089 -49.041 1.00 88.31 498 VAL A C 1
ATOM 3569 O O . VAL A 1 498 ? 47.325 17.769 -50.070 1.00 88.31 498 VAL A O 1
ATOM 3572 N N . GLY A 1 499 ? 47.030 17.646 -47.848 1.00 88.19 499 GLY A N 1
ATOM 3573 C CA . GLY A 1 499 ? 46.996 19.088 -47.617 1.00 88.19 499 GLY A CA 1
ATOM 3574 C C . GLY A 1 499 ? 48.332 19.757 -47.945 1.00 88.19 499 GLY A C 1
ATOM 3575 O O . GLY A 1 499 ? 48.349 20.807 -48.586 1.00 88.19 499 GLY A O 1
ATOM 3576 N N . CYS A 1 500 ? 49.453 19.130 -47.580 1.00 88.25 500 CYS A N 1
ATOM 3577 C CA . CYS A 1 500 ? 50.791 19.599 -47.939 1.00 88.25 500 CYS A CA 1
ATOM 3578 C C . CYS A 1 500 ? 51.012 19.588 -49.457 1.00 88.25 500 CYS A C 1
ATOM 3580 O O . CYS A 1 500 ? 51.364 20.616 -50.034 1.00 88.25 500 CYS A O 1
ATOM 3582 N N . LEU A 1 501 ? 50.678 18.479 -50.125 1.00 86.12 501 LEU A N 1
ATOM 3583 C CA . LEU A 1 501 ? 50.725 18.373 -51.586 1.00 86.12 501 LEU A CA 1
ATOM 3584 C C . LEU A 1 501 ? 49.853 19.441 -52.264 1.00 86.12 501 LEU A C 1
ATOM 3586 O O . LEU A 1 501 ? 50.253 20.031 -53.259 1.00 86.12 501 LEU A O 1
ATOM 3590 N N . SER A 1 502 ? 48.682 19.756 -51.712 1.00 86.44 502 SER A N 1
ATOM 3591 C CA . SER A 1 502 ? 47.809 20.806 -52.259 1.00 86.44 502 SER A CA 1
ATOM 3592 C C . SER A 1 502 ? 48.419 22.202 -52.182 1.00 86.44 502 SER A C 1
ATOM 3594 O O . SER A 1 502 ? 48.236 22.994 -53.102 1.00 86.44 502 SER A O 1
ATOM 3596 N N . ARG A 1 503 ? 49.183 22.499 -51.126 1.00 85.62 503 ARG A N 1
ATOM 3597 C CA . ARG A 1 503 ? 49.933 23.760 -51.030 1.00 85.62 503 ARG A CA 1
ATOM 3598 C C . ARG A 1 503 ? 51.066 23.821 -52.052 1.00 85.62 503 ARG A C 1
ATOM 3600 O O . ARG A 1 503 ? 51.239 24.859 -52.680 1.00 85.62 503 ARG A O 1
ATOM 3607 N N . ILE A 1 504 ? 51.778 22.712 -52.270 1.00 82.56 504 ILE A N 1
ATOM 3608 C CA . ILE A 1 504 ? 52.817 22.612 -53.311 1.00 82.56 504 ILE A CA 1
ATOM 3609 C C . ILE A 1 504 ? 52.215 22.895 -54.698 1.00 82.56 504 ILE A C 1
ATOM 3611 O O . ILE A 1 504 ? 52.768 23.689 -55.458 1.00 82.56 504 ILE A O 1
ATOM 3615 N N . GLU A 1 505 ? 51.063 22.299 -55.016 1.00 80.94 505 GLU A N 1
ATOM 3616 C CA . GLU A 1 505 ? 50.349 22.505 -56.288 1.00 80.94 505 GLU A CA 1
ATOM 3617 C C . GLU A 1 505 ? 49.902 23.962 -56.490 1.00 80.94 505 GLU A C 1
ATOM 3619 O O . GLU A 1 505 ? 50.080 24.528 -57.570 1.00 80.94 505 GLU A O 1
ATOM 3624 N N . ALA A 1 506 ? 49.367 24.598 -55.444 1.00 79.94 506 ALA A N 1
ATOM 3625 C CA . ALA A 1 506 ? 48.938 25.993 -55.500 1.00 79.94 506 ALA A CA 1
ATOM 3626 C C . ALA A 1 506 ? 50.121 26.955 -55.720 1.00 79.94 506 ALA A C 1
ATOM 3628 O O . ALA A 1 506 ? 50.046 27.842 -56.571 1.00 79.94 506 ALA A O 1
ATOM 3629 N N . SER A 1 507 ? 51.230 26.751 -55.003 1.00 73.19 507 SER A N 1
ATOM 3630 C CA . SER A 1 507 ? 52.431 27.591 -55.108 1.00 73.19 507 SER A CA 1
ATOM 3631 C C . SER A 1 507 ? 53.145 27.441 -56.456 1.00 73.19 507 SER A C 1
ATOM 3633 O O . SER A 1 507 ? 53.624 28.426 -57.014 1.00 73.19 507 SER A O 1
ATOM 3635 N N . THR A 1 508 ? 53.183 26.228 -57.015 1.00 67.06 508 THR A N 1
ATOM 3636 C CA . THR A 1 508 ? 53.777 25.966 -58.340 1.00 67.06 508 THR A CA 1
ATOM 3637 C C . THR A 1 508 ? 52.915 26.505 -59.482 1.00 67.06 508 THR A C 1
ATOM 3639 O O . THR A 1 508 ? 53.454 27.079 -60.427 1.00 67.06 508 THR A O 1
ATOM 3642 N N . SER A 1 509 ? 51.586 26.420 -59.369 1.00 64.62 509 SER A N 1
ATOM 3643 C CA . SER A 1 509 ? 50.654 27.016 -60.339 1.00 64.62 509 SER A CA 1
ATOM 3644 C C . SER A 1 509 ? 50.710 28.549 -60.330 1.00 64.62 509 SER A C 1
ATOM 3646 O O . SER A 1 509 ? 50.673 29.177 -61.386 1.00 64.62 509 SER A O 1
ATOM 3648 N N . ALA A 1 510 ? 50.853 29.167 -59.151 1.00 58.81 510 ALA A N 1
ATOM 3649 C CA . ALA A 1 510 ? 51.009 30.616 -59.016 1.00 58.81 510 ALA A CA 1
ATOM 3650 C C . ALA A 1 510 ? 52.328 31.129 -59.623 1.00 58.81 510 ALA A C 1
ATOM 3652 O O . ALA A 1 510 ? 52.335 32.186 -60.247 1.00 58.81 510 ALA A O 1
ATOM 3653 N N . ALA A 1 511 ? 53.422 30.368 -59.491 1.00 55.06 511 ALA A N 1
ATOM 3654 C CA . ALA A 1 511 ? 54.714 30.687 -60.103 1.00 55.06 511 ALA A CA 1
ATOM 3655 C C . ALA A 1 511 ? 54.715 30.541 -61.639 1.00 55.06 511 ALA A C 1
ATOM 3657 O O . ALA A 1 511 ? 55.440 31.261 -62.315 1.00 55.06 511 ALA A O 1
ATOM 3658 N N . GLN A 1 512 ? 53.890 29.643 -62.192 1.00 50.38 512 GLN A N 1
ATOM 3659 C CA . GLN A 1 512 ? 53.700 29.484 -63.643 1.00 50.38 512 GLN A CA 1
ATOM 3660 C C . GLN A 1 512 ? 52.779 30.547 -64.261 1.00 50.38 512 GLN A C 1
ATOM 3662 O O . GLN A 1 512 ? 52.833 30.764 -65.465 1.00 50.38 512 GLN A O 1
ATOM 3667 N N . ALA A 1 513 ? 51.919 31.190 -63.464 1.00 42.03 513 ALA A N 1
ATOM 3668 C CA . ALA A 1 513 ? 51.021 32.253 -63.925 1.00 42.03 513 ALA A CA 1
ATOM 3669 C C . ALA A 1 513 ? 51.674 33.650 -63.927 1.00 42.03 513 ALA A C 1
ATOM 3671 O O . ALA A 1 513 ? 51.149 34.570 -64.552 1.00 42.03 513 ALA A O 1
ATOM 3672 N N . THR A 1 514 ? 52.790 33.822 -63.211 1.00 40.16 514 THR A N 1
ATOM 3673 C CA . THR A 1 514 ? 53.571 35.069 -63.141 1.00 40.16 514 THR A CA 1
ATOM 3674 C C . THR A 1 514 ? 54.814 35.076 -64.041 1.00 40.16 514 THR A C 1
ATOM 3676 O O . THR A 1 514 ? 55.433 36.132 -64.178 1.00 40.16 514 THR A O 1
ATOM 3679 N N . SER A 1 515 ? 55.157 33.939 -64.662 1.00 35.06 515 SER A N 1
ATOM 3680 C CA . SER A 1 515 ? 56.183 33.790 -65.712 1.00 35.06 515 SER A CA 1
ATOM 3681 C C . SER A 1 515 ? 55.558 33.781 -67.099 1.00 35.06 515 SER A C 1
ATOM 3683 O O . SER A 1 515 ? 56.143 34.397 -68.015 1.00 35.06 515 SER A O 1
#

Secondary structure (DSSP, 8-state):
-HHHHHHHHHHHHHHHHHHHHHHHHHHHHHHHHHHHHHTT----HHHHHHHHHHHHHHHHHHHHHHHHHHHHHHHHHHHHHHHHHHHHHHHHHHHHHHHHHHHHHHHHHHHHHHHHHHHHHHHHHHHHHHHHHHHHHHHHHHHHHHHHHHHHHHHHHHHHHHHHHHHHHHHHHHHHHHHHHHHHHHHHHHHHHHHHHHHHHHHHHHHHHHHHHHHTGGGSHHHHHHHHHHHHHHHHHHHHHHHHHHHHHHHHHHHHHHHHHHHHHHHHHHHHHHHHHHHHHHHHHHHHHHHHHHHHHHHHHHHHHHHHHHHHHHHHHHHHHHHHHHHHHHHHHHHHHHHHHHHHHHHHHHHHHHHHHHHHHHHHHHHHHHHHHHHHHHHHHSTTTS-S-S-TTS--SPPP-HHHHHHHHHHHHHHHHHHHTTSS---HHHHS-GGGSHHHHHHHTSSHHHHTBTTB-HHHHHHHHHHHHHHHHHHHHTTTS--HHHHHHHHHHHHHHHHHHHHHHHHHHHHHH--